Protein AF-A0A251WCC5-F1 (afdb_monomer_lite)

Structure (mmCIF, N/CA/C/O backbone):
data_AF-A0A251WCC5-F1
#
_entry.id   AF-A0A251WCC5-F1
#
loop_
_atom_site.group_PDB
_atom_site.id
_atom_site.type_symbol
_atom_site.label_atom_id
_atom_site.label_alt_id
_atom_site.label_comp_id
_atom_site.label_asym_id
_atom_site.label_entity_id
_atom_site.label_seq_id
_atom_site.pdbx_PDB_ins_code
_atom_site.Cartn_x
_atom_site.Cartn_y
_atom_site.Cartn_z
_atom_site.occupancy
_atom_site.B_iso_or_equiv
_atom_site.auth_seq_id
_atom_site.auth_comp_id
_atom_site.auth_asym_id
_atom_site.auth_atom_id
_atom_site.pdbx_PDB_model_num
ATOM 1 N N . MET A 1 1 ? -2.851 -12.583 -6.262 1.00 54.59 1 MET A N 1
ATOM 2 C CA . MET A 1 1 ? -3.879 -13.217 -7.123 1.00 54.59 1 MET A CA 1
ATOM 3 C C . MET A 1 1 ? -3.989 -14.730 -6.911 1.00 54.59 1 MET A C 1
ATOM 5 O O . MET A 1 1 ? -5.066 -15.171 -6.540 1.00 54.59 1 MET A O 1
ATOM 9 N N . ALA A 1 2 ? -2.918 -15.526 -7.060 1.00 51.81 2 ALA A N 1
ATOM 10 C CA . ALA A 1 2 ? -2.993 -16.996 -6.945 1.00 51.81 2 ALA A CA 1
ATOM 11 C C . ALA A 1 2 ? -3.504 -17.514 -5.582 1.00 51.81 2 ALA A C 1
ATOM 13 O O . ALA A 1 2 ? -4.349 -18.402 -5.553 1.00 51.81 2 ALA A O 1
ATOM 14 N N . PHE A 1 3 ? -3.073 -16.902 -4.471 1.00 48.62 3 PHE A N 1
ATOM 15 C CA . PHE A 1 3 ? -3.526 -17.266 -3.120 1.00 48.62 3 PHE A CA 1
ATOM 16 C C . PHE A 1 3 ? -5.034 -17.053 -2.920 1.00 48.62 3 PHE A C 1
ATOM 18 O O . PHE A 1 3 ? -5.706 -17.905 -2.353 1.00 48.62 3 PHE A O 1
ATOM 25 N N . GLY A 1 4 ? -5.586 -15.955 -3.449 1.00 51.84 4 GLY A N 1
ATOM 26 C CA . GLY A 1 4 ? -7.017 -15.652 -3.340 1.00 51.84 4 GLY A CA 1
ATOM 27 C C . GLY A 1 4 ? -7.893 -16.634 -4.120 1.00 51.84 4 GLY A C 1
ATOM 28 O O . GLY A 1 4 ? -8.940 -17.045 -3.631 1.00 51.84 4 GLY A O 1
ATOM 29 N N . ILE A 1 5 ? -7.433 -17.079 -5.295 1.00 61.78 5 ILE A N 1
ATOM 30 C CA . ILE A 1 5 ? -8.162 -18.049 -6.127 1.00 61.78 5 ILE A CA 1
ATOM 31 C C . ILE A 1 5 ? -8.088 -19.454 -5.507 1.00 61.78 5 ILE A C 1
ATOM 33 O O . ILE A 1 5 ? -9.108 -20.134 -5.420 1.00 61.78 5 ILE A O 1
ATOM 37 N N . SER A 1 6 ? -6.921 -19.882 -5.005 1.00 57.44 6 SER A N 1
ATOM 38 C CA . SER A 1 6 ? -6.785 -21.190 -4.345 1.00 57.44 6 SER A CA 1
ATOM 39 C C . SER A 1 6 ? -7.509 -21.248 -3.000 1.00 57.44 6 SER A C 1
ATOM 41 O O . SER A 1 6 ? -8.095 -22.274 -2.663 1.00 57.44 6 SER A O 1
ATOM 43 N N . PHE A 1 7 ? -7.505 -20.148 -2.242 1.00 56.53 7 PHE A N 1
ATOM 44 C CA . PHE A 1 7 ? -8.219 -20.048 -0.972 1.00 56.53 7 PHE A CA 1
ATOM 45 C C . PHE A 1 7 ? -9.735 -20.048 -1.193 1.00 56.53 7 PHE A C 1
ATOM 47 O O . PHE A 1 7 ? -10.436 -20.818 -0.545 1.00 56.53 7 PHE A O 1
ATOM 54 N N . GLY A 1 8 ? -10.231 -19.287 -2.175 1.00 57.28 8 GLY A N 1
ATOM 55 C CA . GLY A 1 8 ? -11.654 -19.249 -2.524 1.00 57.28 8 GLY A CA 1
ATOM 56 C C . GLY A 1 8 ? -12.204 -20.599 -2.995 1.00 57.28 8 GLY A C 1
ATOM 57 O O . GLY A 1 8 ? -13.264 -21.022 -2.539 1.00 57.28 8 GLY A O 1
ATOM 58 N N . VAL A 1 9 ? -11.468 -21.328 -3.842 1.00 64.25 9 VAL A N 1
ATOM 59 C CA . VAL A 1 9 ? -11.878 -22.676 -4.280 1.00 64.25 9 VAL A CA 1
ATOM 60 C C . VAL A 1 9 ? -11.825 -23.672 -3.117 1.00 64.25 9 VAL A C 1
ATOM 62 O O . VAL A 1 9 ? -12.753 -24.458 -2.938 1.00 64.25 9 VAL A O 1
ATOM 65 N N . SER A 1 10 ? -10.787 -23.620 -2.277 1.00 53.91 10 SER A N 1
ATOM 66 C CA . SER A 1 10 ? -10.661 -24.547 -1.146 1.00 53.91 10 SER A CA 1
ATOM 67 C C . SER A 1 10 ? -11.726 -24.302 -0.064 1.00 53.91 10 SER A C 1
ATOM 69 O O . SER A 1 10 ? -12.208 -25.261 0.536 1.00 53.91 10 SER A O 1
ATOM 71 N N . LEU A 1 11 ? -12.178 -23.056 0.125 1.00 60.06 11 LEU A N 1
ATOM 72 C CA . LEU A 1 11 ? -13.244 -22.701 1.072 1.00 60.06 11 LEU A CA 1
ATOM 73 C C . LEU A 1 11 ? -14.633 -23.196 0.626 1.00 60.06 11 LEU A C 1
ATOM 75 O O . LEU A 1 11 ? -15.457 -23.561 1.459 1.00 60.06 11 LEU A O 1
ATOM 79 N N . VAL A 1 12 ? -14.885 -23.246 -0.687 1.00 65.56 12 VAL A N 1
ATOM 80 C CA . VAL A 1 12 ? -16.166 -23.706 -1.256 1.00 65.56 12 VAL A CA 1
ATOM 81 C C . VAL A 1 12 ? -16.294 -25.234 -1.228 1.00 65.56 12 VAL A C 1
ATOM 83 O O . VAL A 1 12 ? -17.390 -25.756 -1.025 1.00 65.56 12 VAL A O 1
ATOM 86 N N . PHE A 1 13 ? -15.191 -25.971 -1.393 1.00 62.47 13 PHE A N 1
ATOM 87 C CA . PHE A 1 13 ? -15.211 -27.442 -1.398 1.00 62.47 13 PHE A CA 1
ATOM 88 C C . PHE A 1 13 ? -14.956 -28.074 -0.021 1.00 62.47 13 PHE A C 1
ATOM 90 O O . PHE A 1 13 ? -15.406 -29.194 0.236 1.00 62.47 13 PHE A O 1
ATOM 97 N N . SER A 1 14 ? -14.289 -27.365 0.890 1.00 57.59 14 SER A N 1
ATOM 98 C CA . SER A 1 14 ? -14.015 -27.846 2.246 1.00 57.59 14 SER A CA 1
ATOM 99 C C . SER A 1 14 ? -15.126 -27.376 3.178 1.00 57.59 14 SER A C 1
ATOM 101 O O . SER A 1 14 ? -15.029 -26.293 3.741 1.00 57.59 14 SER A O 1
ATOM 103 N N . LYS A 1 15 ? -16.196 -28.168 3.331 1.00 57.03 15 LYS A N 1
ATOM 104 C CA . LYS A 1 15 ? -17.326 -27.922 4.256 1.00 57.03 15 LYS A CA 1
ATOM 105 C C . LYS A 1 15 ? -16.866 -27.644 5.709 1.00 57.03 15 LYS A C 1
ATOM 107 O O . LYS A 1 15 ? -16.924 -28.533 6.550 1.00 57.03 15 LYS A O 1
ATOM 112 N N . GLY A 1 16 ? -16.422 -26.423 6.005 1.00 58.25 16 GLY A N 1
ATOM 113 C CA . GLY A 1 16 ? -16.112 -25.921 7.349 1.00 58.25 16 GLY A CA 1
ATOM 114 C C . GLY A 1 16 ? -14.720 -26.232 7.920 1.00 58.25 16 GLY A C 1
ATOM 115 O O . GLY A 1 16 ? -14.462 -25.869 9.063 1.00 58.25 16 GLY A O 1
ATOM 116 N N . ASP A 1 17 ? -13.808 -26.859 7.171 1.00 67.69 17 ASP A N 1
ATOM 117 C CA . ASP A 1 17 ? -12.518 -27.330 7.709 1.00 67.69 17 ASP A CA 1
ATOM 118 C C . ASP A 1 17 ? -11.381 -26.323 7.410 1.00 67.69 17 ASP A C 1
ATOM 120 O O . ASP A 1 17 ? -10.576 -26.488 6.486 1.00 67.69 17 ASP A O 1
ATOM 124 N N . TRP A 1 18 ? -11.346 -25.230 8.184 1.00 65.75 18 TRP A N 1
ATOM 125 C CA . TRP A 1 18 ? -10.460 -24.067 7.983 1.00 65.75 18 TRP A CA 1
ATOM 126 C C . TRP A 1 18 ? -8.965 -24.420 7.930 1.00 65.75 18 TRP A C 1
ATOM 128 O O . TRP A 1 18 ? -8.210 -23.825 7.157 1.00 65.75 18 TRP A O 1
ATOM 138 N N . GLY A 1 19 ? -8.538 -25.434 8.688 1.00 68.75 19 GLY A N 1
ATOM 139 C CA . GLY A 1 19 ? -7.137 -25.866 8.730 1.00 68.75 19 GLY A CA 1
ATOM 140 C C . GLY A 1 19 ? -6.631 -26.442 7.403 1.00 68.75 19 GLY A C 1
ATOM 141 O O . GLY A 1 19 ? -5.490 -26.194 7.009 1.00 68.75 19 GLY A O 1
ATOM 142 N N . LYS A 1 20 ? -7.482 -27.162 6.659 1.00 64.50 20 LYS A N 1
ATOM 143 C CA . LYS A 1 20 ? -7.101 -27.747 5.361 1.00 64.50 20 LYS A CA 1
ATOM 144 C C . LYS A 1 20 ? -7.063 -26.698 4.257 1.00 64.50 20 LYS A C 1
ATOM 146 O O . LYS A 1 20 ? -6.135 -26.716 3.449 1.00 64.50 20 LYS A O 1
ATOM 151 N N . ALA A 1 21 ? -8.006 -25.754 4.274 1.00 59.94 21 ALA A N 1
ATOM 152 C CA . ALA A 1 21 ? -8.044 -24.648 3.321 1.00 59.94 21 ALA A CA 1
ATOM 153 C C . ALA A 1 21 ? -6.779 -23.778 3.415 1.00 59.94 21 ALA A C 1
ATOM 155 O O . ALA A 1 21 ? -6.158 -23.476 2.389 1.00 59.94 21 ALA A O 1
ATOM 156 N N . PHE A 1 22 ? -6.333 -23.474 4.640 1.00 63.34 22 PHE A N 1
ATOM 157 C CA . PHE A 1 22 ? -5.103 -22.718 4.884 1.00 63.34 22 PHE A CA 1
ATOM 158 C C . PHE A 1 22 ? -3.846 -23.478 4.427 1.00 63.34 22 PHE A C 1
ATOM 160 O O . PHE A 1 22 ? -2.984 -22.909 3.755 1.00 63.34 22 PHE A O 1
ATOM 167 N N . GLY A 1 23 ? -3.779 -24.788 4.693 1.00 66.81 23 GLY A N 1
ATOM 168 C CA . GLY A 1 23 ? -2.684 -25.649 4.235 1.00 66.81 23 GLY A CA 1
ATOM 169 C C . GLY A 1 23 ? -2.541 -25.679 2.709 1.00 66.81 23 GLY A C 1
ATOM 170 O O . GLY A 1 23 ? -1.444 -25.479 2.185 1.00 66.81 23 GLY A O 1
ATOM 171 N N . THR A 1 24 ? -3.650 -25.844 1.977 1.00 63.06 24 THR A N 1
ATOM 172 C CA . THR A 1 24 ? -3.634 -25.772 0.505 1.00 63.06 24 THR A CA 1
ATOM 173 C C . THR A 1 24 ? -3.254 -24.384 -0.012 1.00 63.06 24 THR A C 1
ATOM 175 O O . THR A 1 24 ? -2.474 -24.284 -0.958 1.00 63.06 24 THR A O 1
ATOM 178 N N . GLY A 1 25 ? -3.721 -23.306 0.627 1.00 57.47 25 GLY A N 1
ATOM 179 C CA . GLY A 1 25 ? -3.344 -21.937 0.259 1.00 57.47 25 GLY A CA 1
ATOM 180 C C . GLY A 1 25 ? -1.835 -21.692 0.374 1.00 57.47 25 GLY A C 1
ATOM 181 O O . GLY A 1 25 ? -1.213 -21.218 -0.580 1.00 57.47 25 GLY A O 1
ATOM 182 N N . CYS A 1 26 ? -1.226 -22.090 1.495 1.00 67.62 26 CYS A N 1
ATOM 183 C CA . CYS A 1 26 ? 0.220 -21.973 1.713 1.00 67.62 26 CYS A CA 1
ATOM 184 C C . CYS A 1 26 ? 1.040 -22.797 0.711 1.00 67.62 26 CYS A C 1
ATOM 186 O O . CYS A 1 26 ? 2.028 -22.297 0.171 1.00 67.62 26 CYS A O 1
ATOM 188 N N . LEU A 1 27 ? 0.621 -24.030 0.402 1.00 65.06 27 LEU A N 1
ATOM 189 C CA . LEU A 1 27 ? 1.337 -24.884 -0.553 1.00 65.06 27 LEU A CA 1
ATOM 190 C C . LEU A 1 27 ? 1.340 -24.283 -1.969 1.00 65.06 27 LEU A C 1
ATOM 192 O O . LEU A 1 27 ? 2.354 -24.314 -2.665 1.00 65.06 27 LEU A O 1
ATOM 196 N N . THR A 1 28 ? 0.218 -23.684 -2.377 1.00 58.91 28 THR A N 1
ATOM 197 C CA . THR A 1 28 ? 0.084 -23.053 -3.700 1.00 58.91 28 THR A CA 1
ATOM 198 C C . THR A 1 28 ? 0.869 -21.741 -3.785 1.00 58.91 28 THR A C 1
ATOM 200 O O . THR A 1 28 ? 1.443 -21.427 -4.827 1.00 58.91 28 THR A O 1
ATOM 203 N N . PHE A 1 29 ? 0.961 -20.991 -2.681 1.00 63.75 29 PHE A N 1
ATOM 204 C CA . PHE A 1 29 ? 1.787 -19.785 -2.595 1.00 63.75 29 PHE A CA 1
ATOM 205 C C . PHE A 1 29 ? 3.281 -20.102 -2.696 1.00 63.75 29 PHE A C 1
ATOM 207 O O . PHE A 1 29 ? 3.989 -19.483 -3.491 1.00 63.75 29 PHE A O 1
ATOM 214 N N . LEU A 1 30 ? 3.749 -21.112 -1.958 1.00 63.56 30 LEU A N 1
ATOM 215 C CA . LEU A 1 30 ? 5.139 -21.563 -2.028 1.00 63.56 30 LEU A CA 1
ATOM 216 C C . LEU A 1 30 ? 5.472 -22.133 -3.414 1.00 63.56 30 LEU A C 1
ATOM 218 O O . LEU A 1 30 ? 6.503 -21.780 -3.982 1.00 63.56 30 LEU A O 1
ATOM 222 N N . GLY A 1 31 ? 4.573 -22.921 -4.013 1.00 56.91 31 GLY A N 1
ATOM 223 C CA . GLY A 1 31 ? 4.730 -23.405 -5.389 1.00 56.91 31 GLY A CA 1
ATOM 224 C C . GLY A 1 31 ? 4.799 -22.273 -6.423 1.00 56.91 31 GLY A C 1
ATOM 225 O O . GLY A 1 31 ? 5.627 -22.315 -7.332 1.00 56.91 31 GLY A O 1
ATOM 226 N N . SER A 1 32 ? 3.992 -21.221 -6.256 1.00 59.97 32 SER A N 1
ATOM 227 C CA . SER A 1 32 ? 4.002 -20.043 -7.134 1.00 59.97 32 SER A CA 1
ATOM 228 C C . SER A 1 32 ? 5.281 -19.212 -6.997 1.00 59.97 32 SER A C 1
ATOM 230 O O . SER A 1 32 ? 5.769 -18.696 -8.001 1.00 59.97 32 SER A O 1
ATOM 232 N N . GLN A 1 33 ? 5.828 -19.078 -5.787 1.00 52.22 33 GLN A N 1
ATOM 233 C CA . GLN A 1 33 ? 7.081 -18.350 -5.559 1.00 52.22 33 GLN A CA 1
ATOM 234 C C . GLN A 1 33 ? 8.288 -19.118 -6.109 1.00 52.22 33 GLN A C 1
ATOM 236 O O . GLN A 1 33 ? 9.144 -18.537 -6.772 1.00 52.22 33 GLN A O 1
ATOM 241 N N . VAL A 1 34 ? 8.325 -20.443 -5.933 1.00 60.62 34 VAL A N 1
ATOM 242 C CA . VAL A 1 34 ? 9.369 -21.290 -6.532 1.00 60.62 34 VAL A CA 1
ATOM 243 C C . VAL A 1 34 ? 9.269 -21.281 -8.064 1.00 60.62 34 VAL A C 1
ATOM 245 O O . VAL A 1 34 ? 10.291 -21.179 -8.741 1.00 60.62 34 VAL A O 1
ATOM 248 N N . GLY A 1 35 ? 8.055 -21.293 -8.624 1.00 50.06 35 GLY A N 1
ATOM 249 C CA . GLY A 1 35 ? 7.830 -21.158 -10.068 1.00 50.06 35 GLY A CA 1
ATOM 250 C C . GLY A 1 35 ? 8.318 -19.821 -10.641 1.00 50.06 35 GLY A C 1
ATOM 251 O O . GLY A 1 35 ? 8.924 -19.802 -11.711 1.00 50.06 35 GLY A O 1
ATOM 252 N N . ALA A 1 36 ? 8.130 -18.715 -9.914 1.00 54.38 36 ALA A N 1
ATOM 253 C CA . ALA A 1 36 ? 8.619 -17.396 -10.319 1.00 54.38 36 ALA A CA 1
ATOM 254 C C . ALA A 1 36 ? 10.157 -17.302 -10.297 1.00 54.38 36 ALA A C 1
ATOM 256 O O . ALA A 1 36 ? 10.745 -16.723 -11.208 1.00 54.38 36 ALA A O 1
ATOM 257 N N . ILE A 1 37 ? 10.809 -17.928 -9.311 1.00 57.00 37 ILE A N 1
ATOM 258 C CA . ILE A 1 37 ? 12.278 -17.976 -9.197 1.00 57.00 37 ILE A CA 1
ATOM 259 C C . ILE A 1 37 ? 12.900 -18.847 -10.303 1.00 57.00 37 ILE A C 1
ATOM 261 O O . ILE A 1 37 ? 13.955 -18.516 -10.843 1.00 57.00 37 ILE A O 1
ATOM 265 N N . VAL A 1 38 ? 12.258 -19.956 -10.681 1.00 59.34 38 VAL A N 1
ATOM 266 C CA . VAL A 1 38 ? 12.738 -20.798 -11.791 1.00 59.34 38 VAL A CA 1
ATOM 267 C C . VAL A 1 38 ? 12.538 -20.097 -13.139 1.00 59.34 38 VAL A C 1
ATOM 269 O O . VAL A 1 38 ? 13.438 -20.124 -13.977 1.00 59.34 38 VAL A O 1
ATOM 272 N N . ALA A 1 39 ? 11.414 -19.399 -13.329 1.00 52.97 39 ALA A N 1
ATOM 273 C CA . ALA A 1 39 ? 11.161 -18.616 -14.537 1.00 52.97 39 ALA A CA 1
ATOM 274 C C . ALA A 1 39 ? 12.115 -17.414 -14.677 1.00 52.97 39 ALA A C 1
ATOM 276 O O . ALA A 1 39 ? 12.568 -17.123 -15.785 1.00 52.97 39 ALA A O 1
ATOM 277 N N . SER A 1 40 ? 12.476 -16.744 -13.574 1.00 64.94 40 SER A N 1
ATOM 278 C CA . SER A 1 40 ? 13.447 -15.642 -13.613 1.00 64.94 40 SER A CA 1
ATOM 279 C C . SER A 1 40 ? 14.849 -16.133 -13.974 1.00 64.94 40 SER A C 1
ATOM 281 O O . SER A 1 40 ? 15.543 -15.492 -14.757 1.00 64.94 40 SER A O 1
ATOM 283 N N . ARG A 1 41 ? 15.241 -17.311 -13.477 1.00 65.06 41 ARG A N 1
ATOM 284 C CA . ARG A 1 41 ? 16.542 -17.919 -13.783 1.00 65.06 41 ARG A CA 1
ATOM 285 C C . ARG A 1 41 ? 16.644 -18.363 -15.244 1.00 65.06 41 ARG A C 1
ATOM 287 O O . ARG A 1 41 ? 17.654 -18.131 -15.895 1.00 65.06 41 ARG A O 1
ATOM 294 N N . GLN A 1 42 ? 15.558 -18.902 -15.797 1.00 67.12 42 GLN A N 1
ATOM 295 C CA . GLN A 1 42 ? 15.489 -19.279 -17.211 1.00 67.12 42 GLN A CA 1
ATOM 296 C C . GLN A 1 42 ? 15.514 -18.054 -18.149 1.00 67.12 42 GLN A C 1
ATOM 298 O O . GLN A 1 42 ? 16.029 -18.133 -19.266 1.00 67.12 42 GLN A O 1
ATOM 303 N N . ALA A 1 43 ? 15.002 -16.903 -17.694 1.00 66.88 43 ALA A N 1
ATOM 304 C CA . ALA A 1 43 ? 15.109 -15.636 -18.415 1.00 66.88 43 ALA A CA 1
ATOM 305 C C . ALA A 1 43 ? 16.540 -15.064 -18.392 1.00 66.88 43 ALA A C 1
ATOM 307 O O . ALA A 1 43 ? 16.999 -14.540 -19.409 1.00 66.88 43 ALA A O 1
ATOM 308 N N . GLU A 1 44 ? 17.268 -15.205 -17.280 1.00 69.69 44 GLU A N 1
ATOM 309 C CA . GLU A 1 44 ? 18.692 -14.843 -17.198 1.00 69.69 44 GLU A CA 1
ATOM 310 C C . GLU A 1 44 ? 19.560 -15.719 -18.119 1.00 69.69 44 GLU A C 1
ATOM 312 O O . GLU A 1 44 ? 20.399 -15.196 -18.857 1.00 69.69 44 GLU A O 1
ATOM 317 N N . ASP A 1 45 ? 19.303 -17.028 -18.176 1.00 73.69 45 ASP A N 1
ATOM 318 C CA . ASP A 1 45 ? 20.004 -17.944 -19.086 1.00 73.69 45 ASP A CA 1
ATOM 319 C C . ASP A 1 45 ? 19.721 -17.617 -20.568 1.00 73.69 45 ASP A C 1
ATOM 321 O O . ASP A 1 45 ? 20.617 -17.634 -21.415 1.00 73.69 45 ASP A O 1
ATOM 325 N N . ALA A 1 46 ? 18.488 -17.221 -20.901 1.00 73.31 46 ALA A N 1
ATOM 326 C CA . ALA A 1 46 ? 18.142 -16.784 -22.256 1.00 73.31 46 ALA A CA 1
ATOM 327 C C . ALA A 1 46 ? 18.833 -15.462 -22.650 1.00 73.31 46 ALA A C 1
ATOM 329 O O . ALA A 1 46 ? 19.208 -15.269 -23.813 1.00 73.31 46 ALA A O 1
ATOM 330 N N . LEU A 1 47 ? 19.015 -14.545 -21.695 1.00 72.38 47 LEU A N 1
ATOM 331 C CA . LEU A 1 47 ? 19.716 -13.278 -21.918 1.00 72.38 47 LEU A CA 1
ATOM 332 C C . LEU A 1 47 ? 21.221 -13.480 -22.088 1.00 72.38 47 LEU A C 1
ATOM 334 O O . LEU A 1 47 ? 21.815 -12.874 -22.983 1.00 72.38 47 LEU A O 1
ATOM 338 N N . THR A 1 48 ? 21.833 -14.344 -21.279 1.00 76.06 48 THR A N 1
ATOM 339 C CA . THR A 1 48 ? 23.264 -14.659 -21.401 1.00 76.06 48 THR A CA 1
ATOM 340 C C . THR A 1 48 ? 23.573 -15.332 -22.738 1.00 76.06 48 THR A C 1
ATOM 342 O O . THR A 1 48 ? 24.511 -14.909 -23.417 1.00 76.06 48 THR A O 1
ATOM 345 N N . TRP A 1 49 ? 22.727 -16.263 -23.195 1.00 81.62 49 TRP A N 1
ATOM 346 C CA . TRP A 1 49 ? 22.866 -16.884 -24.517 1.00 81.62 49 TRP A CA 1
ATOM 347 C C . TRP A 1 49 ? 22.782 -15.860 -25.661 1.00 81.62 49 TRP A C 1
ATOM 349 O O . TRP A 1 49 ? 23.666 -15.814 -26.518 1.00 81.62 49 TRP A O 1
ATOM 359 N N . ARG A 1 50 ? 21.782 -14.964 -25.642 1.00 79.69 50 ARG A N 1
ATOM 360 C CA . ARG A 1 50 ? 21.667 -13.887 -26.646 1.00 79.69 50 ARG A CA 1
ATOM 361 C C . ARG A 1 50 ? 22.856 -12.933 -26.620 1.00 79.69 50 ARG A C 1
ATOM 363 O O . ARG A 1 50 ? 23.264 -12.420 -27.660 1.00 79.69 50 ARG A O 1
ATOM 370 N N . MET A 1 51 ? 23.413 -12.671 -25.442 1.00 72.75 51 MET A N 1
ATOM 371 C CA . MET A 1 51 ? 24.567 -11.790 -25.293 1.00 72.75 51 MET A CA 1
ATOM 372 C C . MET A 1 51 ? 25.839 -12.417 -25.865 1.00 72.75 51 MET A C 1
ATOM 374 O O . MET A 1 51 ? 26.640 -11.715 -26.487 1.00 72.75 51 MET A O 1
ATOM 378 N N . ASP A 1 52 ? 26.015 -13.727 -25.715 1.00 82.50 52 ASP A N 1
ATOM 379 C CA . ASP A 1 52 ? 27.130 -14.442 -26.329 1.00 82.50 52 ASP A CA 1
ATOM 380 C C . ASP A 1 52 ? 26.971 -14.578 -27.849 1.00 82.50 52 ASP A C 1
ATOM 382 O O . ASP A 1 52 ? 27.955 -14.401 -28.575 1.00 82.50 52 ASP A O 1
ATOM 386 N N . GLU A 1 53 ? 25.745 -14.744 -28.351 1.00 86.12 53 GLU A N 1
ATOM 387 C CA . GLU A 1 53 ? 25.442 -14.661 -29.785 1.00 86.12 53 GLU A CA 1
ATOM 388 C C . GLU A 1 53 ? 25.784 -13.270 -30.354 1.00 86.12 53 GLU A C 1
ATOM 390 O O . GLU A 1 53 ? 26.467 -13.162 -31.378 1.00 86.12 53 GLU A O 1
ATOM 395 N N . LEU A 1 54 ? 25.403 -12.191 -29.656 1.00 77.88 54 LEU A N 1
ATOM 396 C CA . LEU A 1 54 ? 25.733 -10.821 -30.062 1.00 77.88 54 LEU A CA 1
ATOM 397 C C . LEU A 1 54 ? 27.246 -10.571 -30.057 1.00 77.88 54 LEU A C 1
ATOM 399 O O . LEU A 1 54 ? 27.784 -9.990 -31.001 1.00 77.88 54 LEU A O 1
ATOM 403 N N . LYS A 1 55 ? 27.961 -11.036 -29.023 1.00 82.00 55 LYS A N 1
ATOM 404 C CA . LYS A 1 55 ? 29.432 -10.958 -28.971 1.00 82.00 55 LYS A CA 1
ATOM 405 C C . LYS A 1 55 ? 30.077 -11.741 -30.114 1.00 82.00 55 LYS A C 1
ATOM 407 O O . LYS A 1 55 ? 31.104 -11.301 -30.636 1.00 82.00 55 LYS A O 1
ATOM 412 N N . GLY A 1 56 ? 29.507 -12.886 -30.488 1.00 87.19 56 GLY A N 1
ATOM 413 C CA . GLY A 1 56 ? 29.927 -13.671 -31.647 1.00 87.19 56 GLY A CA 1
ATOM 414 C C . GLY A 1 56 ? 29.775 -12.881 -32.946 1.00 87.19 56 GLY A C 1
ATOM 415 O O . GLY A 1 56 ? 30.741 -12.745 -33.698 1.00 87.19 56 GLY A O 1
ATOM 416 N N . HIS A 1 57 ? 28.609 -12.267 -33.155 1.00 85.31 57 HIS A N 1
ATOM 417 C CA . HIS A 1 57 ? 28.344 -11.404 -34.309 1.00 85.31 57 HIS A CA 1
ATOM 418 C C . HIS A 1 57 ? 29.289 -10.200 -34.380 1.00 85.31 57 HIS A C 1
ATOM 420 O O . HIS A 1 57 ? 29.827 -9.905 -35.446 1.00 85.31 57 HIS A O 1
ATOM 426 N N . ILE A 1 58 ? 29.548 -9.532 -33.253 1.00 78.94 58 ILE A N 1
ATOM 427 C CA . ILE A 1 58 ? 30.482 -8.399 -33.197 1.00 78.94 58 ILE A CA 1
ATOM 428 C C . ILE A 1 58 ? 31.893 -8.844 -33.594 1.00 78.94 58 ILE A C 1
ATOM 430 O O . ILE A 1 58 ? 32.528 -8.184 -34.415 1.00 78.94 58 ILE A O 1
ATOM 434 N N . ARG A 1 59 ? 32.378 -9.980 -33.075 1.00 87.75 59 ARG A N 1
ATOM 435 C CA . ARG A 1 59 ? 33.696 -10.521 -33.451 1.00 87.75 59 ARG A CA 1
ATOM 436 C C . ARG A 1 59 ? 33.762 -10.904 -34.929 1.00 87.75 59 ARG A C 1
ATOM 438 O O . ARG A 1 59 ? 34.768 -10.633 -35.581 1.00 87.75 59 ARG A O 1
ATOM 445 N N . ALA A 1 60 ? 32.696 -11.488 -35.475 1.00 84.19 60 ALA A N 1
ATOM 446 C CA . ALA A 1 60 ? 32.613 -11.819 -36.895 1.00 84.19 60 ALA A CA 1
ATOM 447 C C . ALA A 1 60 ? 32.646 -10.560 -37.778 1.00 84.19 60 ALA A C 1
ATOM 449 O O . ALA A 1 60 ? 33.381 -10.520 -38.764 1.00 84.19 60 ALA A O 1
ATOM 450 N N . LEU A 1 61 ? 31.916 -9.507 -37.397 1.00 82.19 61 LEU A N 1
ATOM 451 C CA . LEU A 1 61 ? 31.939 -8.218 -38.093 1.00 82.19 61 LEU A CA 1
ATOM 452 C C . LEU A 1 61 ? 33.306 -7.535 -37.999 1.00 82.19 61 LEU A C 1
ATOM 454 O O . LEU A 1 61 ? 33.783 -6.988 -38.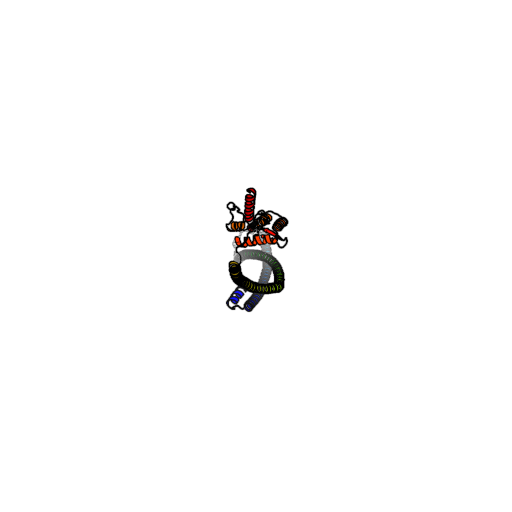988 1.00 82.19 61 LEU A O 1
ATOM 458 N N . GLN A 1 62 ? 33.965 -7.595 -36.841 1.00 81.44 62 GLN A N 1
ATOM 459 C CA . GLN A 1 62 ? 35.325 -7.078 -36.682 1.00 81.44 62 GLN A CA 1
ATOM 460 C C . GLN A 1 62 ? 36.322 -7.816 -37.581 1.00 81.44 62 GLN A C 1
ATOM 462 O O . GLN A 1 62 ? 37.144 -7.162 -38.218 1.00 81.44 62 GLN A O 1
ATOM 467 N N . ARG A 1 63 ? 36.208 -9.146 -37.695 1.00 87.00 63 ARG A N 1
ATOM 468 C CA . ARG A 1 63 ? 37.047 -9.953 -38.592 1.00 87.00 63 ARG A CA 1
ATOM 469 C C . ARG A 1 63 ? 36.798 -9.616 -40.066 1.00 87.00 63 ARG A C 1
ATOM 471 O O . ARG A 1 63 ? 37.758 -9.375 -40.790 1.00 87.00 63 ARG A O 1
ATOM 478 N N . LYS A 1 64 ? 35.533 -9.498 -40.486 1.00 84.81 64 LYS A N 1
ATOM 479 C CA . LYS A 1 64 ? 35.191 -9.051 -41.850 1.00 84.81 64 LYS A CA 1
ATOM 480 C C . LYS A 1 64 ? 35.733 -7.656 -42.150 1.00 84.81 64 LYS A C 1
ATOM 482 O O . LYS A 1 64 ? 36.229 -7.406 -43.240 1.00 84.81 64 LYS A O 1
ATOM 487 N N . ARG A 1 65 ? 35.671 -6.742 -41.177 1.00 78.31 65 ARG A N 1
ATOM 488 C CA . ARG A 1 65 ? 36.228 -5.396 -41.330 1.00 78.31 65 ARG A CA 1
ATOM 489 C C . ARG A 1 65 ? 37.750 -5.426 -41.479 1.00 78.31 65 ARG A C 1
ATOM 491 O O . ARG A 1 65 ? 38.268 -4.690 -42.306 1.00 78.31 65 ARG A O 1
ATOM 498 N N . SER A 1 66 ? 38.463 -6.240 -40.696 1.00 87.44 66 SER A N 1
ATOM 499 C CA . SER A 1 66 ? 39.921 -6.360 -40.838 1.00 87.44 66 SER A CA 1
ATOM 500 C C . SER A 1 66 ? 40.329 -6.980 -42.170 1.00 87.44 66 SER A C 1
ATOM 502 O O . SER A 1 66 ? 41.298 -6.526 -42.759 1.00 87.44 66 SER A O 1
ATOM 504 N N . GLU A 1 67 ? 39.576 -7.968 -42.650 1.00 89.19 67 GLU A N 1
ATOM 505 C CA . GLU A 1 67 ? 39.799 -8.603 -43.953 1.00 89.19 67 GLU A CA 1
ATOM 506 C C . GLU A 1 67 ? 39.625 -7.583 -45.086 1.00 89.19 67 GLU A C 1
ATOM 508 O O . GLU A 1 67 ? 40.553 -7.354 -45.850 1.00 89.19 67 GLU A O 1
ATOM 513 N N . ALA A 1 68 ? 38.526 -6.823 -45.073 1.00 81.50 68 ALA A N 1
ATOM 514 C CA . ALA A 1 68 ? 38.300 -5.758 -46.049 1.00 81.50 68 ALA A CA 1
ATOM 515 C C . ALA A 1 68 ? 39.373 -4.648 -46.021 1.00 81.50 68 ALA A C 1
ATOM 517 O O . ALA A 1 68 ? 39.654 -4.044 -47.052 1.00 81.50 68 ALA A O 1
ATOM 518 N N . TYR A 1 69 ? 39.978 -4.348 -44.863 1.00 84.56 69 TYR A N 1
ATOM 519 C CA . TYR A 1 69 ? 41.097 -3.396 -44.796 1.00 84.56 69 TYR A CA 1
ATOM 520 C C . TYR A 1 69 ? 42.374 -3.937 -45.442 1.00 84.56 69 TYR A C 1
ATOM 522 O O . TYR A 1 69 ? 43.118 -3.153 -46.025 1.00 84.56 69 TYR A O 1
ATOM 530 N N . ILE A 1 70 ? 42.631 -5.241 -45.317 1.00 88.19 70 ILE A N 1
ATOM 531 C CA . ILE A 1 70 ? 43.784 -5.893 -45.946 1.00 88.19 70 ILE A CA 1
ATOM 532 C C . ILE A 1 70 ? 43.601 -5.889 -47.465 1.00 88.19 70 ILE A C 1
ATOM 534 O O . ILE A 1 70 ? 44.508 -5.460 -48.170 1.00 88.19 70 ILE A O 1
ATOM 538 N N . ASP A 1 71 ? 42.409 -6.240 -47.951 1.00 88.44 71 ASP A N 1
ATOM 539 C CA . ASP A 1 71 ? 42.095 -6.208 -49.385 1.00 88.44 71 ASP A CA 1
ATOM 540 C C . ASP A 1 71 ? 42.223 -4.790 -49.967 1.00 88.44 71 ASP A C 1
ATOM 542 O O . ASP A 1 71 ? 42.719 -4.596 -51.073 1.00 88.44 71 ASP A O 1
ATOM 546 N N . LEU A 1 72 ? 41.814 -3.762 -49.215 1.00 86.62 72 LEU A N 1
ATOM 547 C CA . LEU A 1 72 ? 41.945 -2.368 -49.652 1.00 86.62 72 LEU A CA 1
ATOM 548 C C . LEU A 1 72 ? 43.421 -1.952 -49.766 1.00 86.62 72 LEU A C 1
ATOM 550 O O . LEU A 1 72 ? 43.794 -1.262 -50.711 1.00 86.62 72 LEU A O 1
ATOM 554 N N . LEU A 1 73 ? 44.263 -2.383 -48.824 1.00 88.62 73 LEU A N 1
ATOM 555 C CA . LEU A 1 73 ? 45.710 -2.155 -48.875 1.00 88.62 73 LEU A CA 1
ATOM 556 C C . LEU A 1 73 ? 46.344 -2.788 -50.120 1.00 88.62 73 LEU A C 1
ATOM 558 O O . LEU A 1 73 ? 47.139 -2.123 -50.779 1.00 88.62 73 LEU A O 1
ATOM 562 N N . ASP A 1 74 ? 45.942 -4.010 -50.463 1.00 90.31 74 ASP A N 1
ATOM 563 C CA . ASP A 1 74 ? 46.406 -4.714 -51.665 1.00 90.31 74 ASP A CA 1
ATOM 564 C C . ASP A 1 74 ? 46.018 -3.952 -52.944 1.00 90.31 74 ASP A C 1
ATOM 566 O O . ASP A 1 74 ? 46.861 -3.647 -53.786 1.00 90.31 74 ASP A O 1
ATOM 570 N N . VAL A 1 75 ? 44.765 -3.491 -53.034 1.00 84.81 75 VAL A N 1
ATOM 571 C CA . VAL A 1 75 ? 44.292 -2.669 -54.163 1.00 84.81 75 VAL A CA 1
ATOM 572 C C . VAL A 1 75 ? 45.052 -1.340 -54.277 1.00 84.81 75 VAL A C 1
ATOM 574 O O . VAL A 1 75 ? 45.299 -0.867 -55.388 1.00 84.81 75 VAL A O 1
ATOM 577 N N . ILE A 1 76 ? 45.429 -0.713 -53.156 1.00 81.88 76 ILE A N 1
ATOM 578 C CA . ILE A 1 76 ? 46.252 0.509 -53.175 1.00 81.88 76 ILE A CA 1
ATOM 579 C C . ILE A 1 76 ? 47.650 0.204 -53.722 1.00 81.88 76 ILE A C 1
ATOM 581 O O . ILE A 1 76 ? 48.154 0.963 -54.551 1.00 81.88 76 ILE A O 1
ATOM 585 N N . GLU A 1 77 ? 48.263 -0.901 -53.299 1.00 89.38 77 GLU A N 1
ATOM 586 C CA . GLU A 1 77 ? 49.582 -1.303 -53.787 1.00 89.38 77 GLU A CA 1
ATOM 587 C C . GLU A 1 77 ? 49.554 -1.611 -55.293 1.00 89.38 77 GLU A C 1
ATOM 589 O O . GLU A 1 77 ? 50.420 -1.151 -56.047 1.00 89.38 77 GLU A O 1
ATOM 594 N N . GLU A 1 78 ? 48.519 -2.308 -55.766 1.00 88.88 78 GLU A N 1
ATOM 595 C CA . GLU A 1 78 ? 48.311 -2.542 -57.196 1.00 88.88 78 GLU A CA 1
ATOM 596 C C . GLU A 1 78 ? 48.114 -1.234 -57.970 1.00 88.88 78 GLU A C 1
ATOM 598 O O . GLU A 1 78 ? 48.707 -1.045 -59.037 1.00 88.88 78 GLU A O 1
ATOM 603 N N . HIS A 1 79 ? 47.329 -0.301 -57.431 1.00 85.31 79 HIS A N 1
ATOM 604 C CA . HIS A 1 79 ? 47.118 1.010 -58.036 1.00 85.31 79 HIS A CA 1
ATOM 605 C C . HIS A 1 79 ? 48.432 1.797 -58.177 1.00 85.31 79 HIS A C 1
ATOM 607 O O . HIS A 1 79 ? 48.719 2.337 -59.251 1.00 85.31 79 HIS A O 1
ATOM 613 N N . ASP A 1 80 ? 49.272 1.813 -57.143 1.00 86.50 80 ASP A N 1
ATOM 614 C CA . ASP A 1 80 ? 50.578 2.479 -57.185 1.00 86.50 80 ASP A CA 1
ATOM 615 C C . ASP A 1 80 ? 51.525 1.811 -58.192 1.00 86.50 80 ASP A C 1
ATOM 617 O O . ASP A 1 80 ? 52.240 2.491 -58.941 1.00 86.50 80 ASP A O 1
ATOM 621 N N . ARG A 1 81 ? 51.478 0.477 -58.293 1.00 89.75 81 ARG A N 1
ATOM 622 C CA . ARG A 1 81 ? 52.225 -0.284 -59.301 1.00 89.75 81 ARG A CA 1
ATOM 623 C C . ARG A 1 81 ? 51.783 0.062 -60.723 1.00 89.75 81 ARG A C 1
ATOM 625 O O . ARG A 1 81 ? 52.633 0.214 -61.606 1.00 89.75 81 ARG A O 1
ATOM 632 N N . ILE A 1 82 ? 50.480 0.228 -60.954 1.00 88.12 82 ILE A N 1
ATOM 633 C CA . ILE A 1 82 ? 49.933 0.654 -62.248 1.00 88.12 82 ILE A CA 1
ATOM 634 C C . ILE A 1 82 ? 50.405 2.072 -62.586 1.00 88.12 82 ILE A C 1
ATOM 636 O O . ILE A 1 82 ? 50.870 2.301 -63.703 1.00 88.12 82 ILE A O 1
ATOM 640 N N . ILE A 1 83 ? 50.369 3.012 -61.635 1.00 84.69 83 ILE A N 1
ATOM 641 C CA . ILE A 1 83 ? 50.867 4.382 -61.846 1.00 84.69 83 ILE A CA 1
ATOM 642 C C . ILE A 1 83 ? 52.353 4.378 -62.211 1.00 84.69 83 ILE A C 1
ATOM 644 O O . ILE A 1 83 ? 52.764 5.066 -63.151 1.00 84.69 83 ILE A O 1
ATOM 648 N N . ALA A 1 84 ? 53.167 3.593 -61.504 1.00 85.50 84 ALA A N 1
ATOM 649 C CA . ALA A 1 84 ? 54.587 3.462 -61.807 1.00 85.50 84 ALA A CA 1
ATOM 650 C C . ALA A 1 84 ? 54.815 2.931 -63.234 1.00 85.50 84 ALA A C 1
ATOM 652 O O . ALA A 1 84 ? 55.662 3.460 -63.959 1.00 85.50 84 ALA A O 1
ATOM 653 N N . ASN A 1 85 ? 54.022 1.944 -63.662 1.00 90.25 85 ASN A N 1
ATOM 654 C CA . ASN A 1 85 ? 54.088 1.397 -65.015 1.00 90.25 85 ASN A CA 1
ATOM 655 C C . ASN A 1 85 ? 53.631 2.406 -66.086 1.00 90.25 85 ASN A C 1
ATOM 657 O O . ASN A 1 85 ? 54.266 2.551 -67.125 1.00 90.25 85 ASN A O 1
ATOM 661 N N . ILE A 1 86 ? 52.572 3.178 -65.833 1.00 87.88 86 ILE A N 1
ATOM 662 C CA . ILE A 1 86 ? 52.132 4.238 -66.755 1.00 87.88 86 ILE A CA 1
ATOM 663 C C . ILE A 1 86 ? 53.231 5.294 -66.917 1.00 87.88 86 ILE A C 1
ATOM 665 O O . ILE A 1 86 ? 53.535 5.715 -68.035 1.00 87.88 86 ILE A O 1
ATOM 669 N N . ASN A 1 87 ? 53.865 5.705 -65.818 1.00 84.94 87 ASN A N 1
ATOM 670 C CA . ASN A 1 87 ? 54.949 6.684 -65.854 1.00 84.94 87 ASN A CA 1
ATOM 671 C C . ASN A 1 87 ? 56.178 6.158 -66.613 1.00 84.94 87 ASN A C 1
ATOM 673 O O . ASN A 1 87 ? 56.795 6.912 -67.374 1.00 84.94 87 ASN A O 1
ATOM 677 N N . SER A 1 88 ? 56.519 4.872 -66.461 1.00 88.12 88 SER A N 1
ATOM 678 C CA . SER A 1 88 ? 57.619 4.253 -67.208 1.00 88.12 88 SER A CA 1
ATOM 679 C C . SER A 1 88 ? 57.303 4.188 -68.707 1.00 88.12 88 SER A C 1
ATOM 681 O O . SER A 1 88 ? 58.120 4.644 -69.511 1.00 88.12 88 SER A O 1
ATOM 683 N N . LEU A 1 89 ? 56.091 3.771 -69.092 1.00 84.62 89 LEU A N 1
ATOM 684 C CA . LEU A 1 89 ? 55.628 3.750 -70.484 1.00 84.62 89 LEU A CA 1
ATOM 685 C C . LEU A 1 89 ? 55.606 5.152 -71.104 1.00 84.62 89 LEU A C 1
ATOM 687 O O . LEU A 1 89 ? 56.041 5.348 -72.242 1.00 84.62 89 LEU A O 1
ATOM 691 N N . GLN A 1 90 ? 55.176 6.170 -70.354 1.00 84.38 90 GLN A N 1
ATOM 692 C CA . GLN A 1 90 ? 55.246 7.561 -70.806 1.00 84.38 90 GLN A CA 1
ATOM 693 C C . GLN A 1 90 ? 56.690 8.026 -71.014 1.00 84.38 90 GLN A C 1
ATOM 695 O O . GLN A 1 90 ? 56.975 8.727 -71.991 1.00 84.38 90 GLN A O 1
ATOM 700 N N . SER A 1 91 ? 57.610 7.641 -70.125 1.00 81.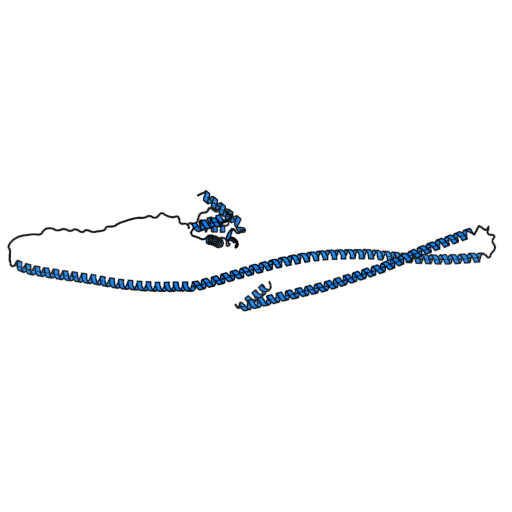12 91 SER A N 1
ATOM 701 C CA . SER A 1 91 ? 59.033 7.957 -70.270 1.00 81.12 91 SER A CA 1
ATOM 702 C C . SER A 1 91 ? 59.636 7.276 -71.505 1.00 81.12 91 SER A C 1
ATOM 704 O O . SER A 1 91 ? 60.300 7.937 -72.305 1.00 81.12 91 SER A O 1
ATOM 706 N N . GLN A 1 92 ? 59.286 6.009 -71.741 1.00 85.69 92 GLN A N 1
ATOM 707 C CA . GLN A 1 92 ? 59.712 5.232 -72.901 1.00 85.69 92 GLN A CA 1
ATOM 708 C C . GLN A 1 92 ? 59.163 5.835 -74.196 1.00 85.69 92 GLN A C 1
ATOM 710 O O . GLN A 1 92 ? 59.900 6.010 -75.161 1.00 85.69 92 GLN A O 1
ATOM 715 N N . THR A 1 93 ? 57.901 6.265 -74.205 1.00 76.31 93 THR A N 1
ATOM 716 C CA . THR A 1 93 ? 57.286 6.937 -75.359 1.00 76.31 93 THR A CA 1
ATOM 717 C C . THR A 1 93 ? 57.967 8.273 -75.658 1.00 76.31 93 THR A C 1
ATOM 719 O O . THR A 1 93 ? 58.205 8.606 -76.820 1.00 76.31 93 THR A O 1
ATOM 722 N N . LYS A 1 94 ? 58.321 9.052 -74.627 1.00 79.31 94 LYS A N 1
ATOM 723 C CA . LYS A 1 94 ? 59.086 10.299 -74.796 1.00 79.31 94 LYS A CA 1
ATOM 724 C C . LYS A 1 94 ? 60.484 10.027 -75.348 1.00 79.31 94 LYS A C 1
ATOM 726 O O . LYS A 1 94 ? 60.920 10.752 -76.239 1.00 79.31 94 LYS A O 1
ATOM 731 N N . GLN A 1 95 ? 61.153 8.979 -74.875 1.00 79.25 95 GLN A N 1
ATOM 732 C CA . GLN A 1 95 ? 62.470 8.577 -75.364 1.00 79.25 95 GLN A CA 1
ATOM 733 C C . GLN A 1 95 ? 62.409 8.091 -76.816 1.00 79.25 95 GLN A C 1
ATOM 735 O O . GLN A 1 95 ? 63.203 8.550 -77.631 1.00 79.25 95 GLN A O 1
ATOM 740 N N . MET A 1 96 ? 61.416 7.273 -77.174 1.00 73.25 96 MET A N 1
ATOM 741 C CA . MET A 1 96 ? 61.164 6.835 -78.552 1.00 73.25 96 MET A CA 1
ATOM 742 C C . MET A 1 96 ? 60.863 8.022 -79.475 1.00 73.25 96 MET A C 1
ATOM 744 O O . MET A 1 96 ? 61.412 8.110 -80.570 1.00 73.25 96 MET A O 1
ATOM 748 N N . LYS A 1 97 ? 60.052 8.992 -79.029 1.00 74.94 97 LYS A N 1
ATOM 749 C CA . LYS A 1 97 ? 59.788 10.230 -79.784 1.00 74.94 97 LYS A CA 1
ATOM 750 C C . LYS A 1 97 ? 61.043 11.086 -79.948 1.00 74.94 97 LYS A C 1
ATOM 752 O O . LYS A 1 97 ? 61.265 11.617 -81.032 1.00 74.94 97 LYS A O 1
ATOM 757 N N . ALA A 1 98 ? 61.876 11.203 -78.916 1.00 73.62 98 ALA A N 1
ATOM 758 C CA . ALA A 1 98 ? 63.151 11.910 -78.999 1.00 73.62 98 ALA A CA 1
ATOM 759 C C . ALA A 1 98 ? 64.135 11.195 -79.940 1.00 73.62 98 ALA A C 1
ATOM 761 O O . ALA A 1 98 ? 64.786 11.846 -80.752 1.00 73.62 98 ALA A O 1
ATOM 762 N N . GLN A 1 99 ? 64.190 9.863 -79.902 1.00 71.19 99 GLN A N 1
ATOM 763 C CA . GLN A 1 99 ? 65.032 9.043 -80.773 1.00 71.19 99 GLN A CA 1
ATOM 764 C C . GLN A 1 99 ? 64.570 9.097 -82.240 1.00 71.19 99 GLN A C 1
ATOM 766 O O . GLN A 1 99 ? 65.404 9.214 -83.140 1.00 71.19 99 GLN A O 1
ATOM 771 N N . ASN A 1 100 ? 63.255 9.129 -82.484 1.00 64.81 100 ASN A N 1
ATOM 772 C CA . ASN A 1 100 ? 62.681 9.387 -83.807 1.00 64.81 100 ASN A CA 1
ATOM 773 C C . ASN A 1 100 ? 62.934 10.823 -84.281 1.00 64.81 100 ASN A C 1
ATOM 775 O O . ASN A 1 100 ? 63.259 11.028 -85.444 1.00 64.81 100 ASN A O 1
ATOM 779 N N . ALA A 1 101 ? 62.845 11.826 -83.403 1.00 63.28 101 ALA A N 1
ATOM 780 C CA . ALA A 1 101 ? 63.149 13.214 -83.755 1.00 63.28 101 ALA A CA 1
ATOM 781 C C . ALA A 1 101 ? 64.641 13.425 -84.082 1.00 63.28 101 ALA A C 1
ATOM 783 O O . ALA A 1 101 ? 64.971 14.222 -84.959 1.00 63.28 101 ALA A O 1
ATOM 784 N N . VAL A 1 102 ? 65.539 12.694 -83.413 1.00 66.00 102 VAL A N 1
ATOM 785 C CA . VAL A 1 102 ? 66.980 12.683 -83.709 1.00 66.00 102 VAL A CA 1
ATOM 786 C C . VAL A 1 102 ? 67.266 11.940 -85.019 1.00 66.00 102 VAL A C 1
ATOM 788 O O . VAL A 1 102 ? 67.994 12.478 -85.850 1.00 66.00 102 VAL A O 1
ATOM 791 N N . SER A 1 103 ? 66.626 10.789 -85.269 1.00 58.56 103 SER A N 1
ATOM 792 C CA . SER A 1 103 ? 66.730 10.074 -86.558 1.00 58.56 103 SER A CA 1
ATOM 793 C C . SER A 1 103 ? 66.158 10.879 -87.734 1.00 58.56 103 SER A C 1
ATOM 795 O O . SER A 1 103 ? 66.713 10.850 -88.830 1.00 58.56 103 SER A O 1
ATOM 797 N N . ASN A 1 104 ? 65.103 11.673 -87.513 1.00 53.66 104 ASN A N 1
ATOM 798 C CA . ASN A 1 104 ? 64.548 12.572 -88.533 1.00 53.66 104 ASN A CA 1
ATOM 799 C C . ASN A 1 104 ? 65.387 13.837 -88.767 1.00 53.66 104 ASN A C 1
ATOM 801 O O . ASN A 1 104 ? 65.241 14.467 -89.809 1.00 53.66 104 ASN A O 1
ATOM 805 N N . ARG A 1 105 ? 66.280 14.223 -87.843 1.00 49.16 105 ARG A N 1
ATOM 806 C CA . ARG A 1 105 ? 67.211 15.348 -88.052 1.00 49.16 105 ARG A CA 1
ATOM 807 C C . ARG A 1 105 ? 68.477 14.959 -88.819 1.00 49.16 105 ARG A C 1
ATOM 809 O O . ARG A 1 105 ? 69.115 15.848 -89.376 1.00 49.16 105 ARG A O 1
ATOM 816 N N . SER A 1 106 ? 68.831 13.674 -88.882 1.00 50.47 106 SER A N 1
ATOM 817 C CA . SER A 1 106 ? 69.958 13.186 -89.694 1.00 50.47 106 SER A CA 1
ATOM 818 C C . SER A 1 106 ? 69.616 12.945 -91.168 1.00 50.47 106 SER A C 1
ATOM 820 O O . SER A 1 106 ? 70.532 12.799 -91.971 1.00 50.47 106 SER A O 1
ATOM 822 N N . ASN A 1 107 ? 68.335 12.972 -91.550 1.00 48.00 107 ASN A N 1
ATOM 823 C CA . ASN A 1 107 ? 67.918 12.927 -92.952 1.00 48.00 107 ASN A CA 1
ATOM 824 C C . ASN A 1 107 ? 67.615 14.342 -93.463 1.00 48.00 107 ASN A C 1
ATOM 826 O O . ASN A 1 107 ? 66.475 14.800 -93.499 1.00 48.00 107 ASN A O 1
ATOM 830 N N . GLN A 1 108 ? 68.681 15.041 -93.854 1.00 41.44 108 GLN A N 1
ATOM 831 C CA . GLN A 1 108 ? 68.605 16.174 -94.779 1.00 41.44 108 GLN A CA 1
ATOM 832 C C . GLN A 1 108 ? 68.043 15.715 -96.147 1.00 41.44 108 GLN A C 1
ATOM 834 O O . GLN A 1 108 ? 68.137 14.533 -96.492 1.00 41.44 108 GLN A O 1
ATOM 839 N N . PRO A 1 109 ? 67.442 16.636 -96.922 1.00 41.56 109 PRO A N 1
ATOM 840 C CA . PRO A 1 109 ? 66.669 16.339 -98.117 1.00 41.56 109 PRO A CA 1
ATOM 841 C C . PRO A 1 109 ? 67.601 15.888 -99.241 1.00 41.56 109 PRO A C 1
ATOM 843 O O . PRO A 1 109 ? 68.491 16.633 -99.647 1.00 41.56 109 PRO A O 1
ATOM 846 N N . PHE A 1 110 ? 67.385 14.681 -99.764 1.00 37.28 110 PHE A N 1
ATOM 847 C CA . PHE A 1 110 ? 67.966 14.282 -101.044 1.00 37.28 110 PHE A CA 1
ATOM 848 C C . PHE A 1 110 ? 66.955 14.459 -102.195 1.00 37.28 110 PHE A C 1
ATOM 850 O O . PHE A 1 110 ? 65.743 14.459 -101.962 1.00 37.28 110 PHE A O 1
ATOM 857 N N . PRO A 1 111 ? 67.466 14.694 -103.420 1.00 50.34 111 PRO A N 1
ATOM 858 C CA . PRO A 1 111 ? 66.788 15.344 -104.530 1.00 50.34 111 PRO A CA 1
ATOM 859 C C . PRO A 1 111 ? 65.809 14.432 -105.266 1.00 50.34 111 PRO A C 1
ATOM 861 O O . PRO A 1 111 ? 65.868 13.211 -105.170 1.00 50.34 111 PRO A O 1
ATOM 864 N N . SER A 1 112 ? 64.941 15.098 -106.031 1.00 42.94 112 SER A N 1
ATOM 865 C CA . SER A 1 112 ? 64.243 14.646 -107.243 1.00 42.94 112 SER A CA 1
ATOM 866 C C . SER A 1 112 ? 64.467 13.186 -107.659 1.00 42.94 112 SER A C 1
ATOM 868 O O . SER A 1 112 ? 65.557 12.808 -108.088 1.00 42.94 112 SER A O 1
ATOM 870 N N . TRP A 1 113 ? 63.388 12.403 -107.607 1.00 40.44 113 TRP A N 1
ATOM 871 C CA . TRP A 1 113 ? 63.332 11.036 -108.111 1.00 40.44 113 TRP A CA 1
ATOM 872 C C . TRP A 1 113 ? 63.238 11.023 -109.639 1.00 40.44 113 TRP A C 1
ATOM 874 O O . TRP A 1 113 ? 62.223 11.417 -110.212 1.00 40.44 113 TRP A O 1
ATOM 884 N N . ASP A 1 114 ? 64.303 10.527 -110.262 1.00 36.00 114 ASP A N 1
ATOM 885 C CA . ASP A 1 114 ? 64.284 9.884 -111.573 1.00 36.00 114 ASP A CA 1
ATOM 886 C C . ASP A 1 114 ? 63.934 8.390 -111.394 1.00 36.00 114 ASP A C 1
ATOM 888 O O . ASP A 1 114 ? 64.305 7.760 -110.397 1.00 36.00 114 ASP A O 1
ATOM 892 N N . LEU A 1 115 ? 63.166 7.837 -112.335 1.00 47.88 115 LEU A N 1
ATOM 893 C CA . LEU A 1 115 ? 62.614 6.483 -112.299 1.00 47.88 115 LEU A CA 1
ATOM 894 C C . LEU A 1 115 ? 63.635 5.448 -112.786 1.00 47.88 115 LEU A C 1
ATOM 896 O O . LEU A 1 115 ? 63.961 5.421 -113.968 1.00 47.88 115 LEU A O 1
ATOM 900 N N . SER A 1 116 ? 64.025 4.499 -111.925 1.00 41.44 116 SER A N 1
ATOM 901 C CA . SER A 1 116 ? 64.499 3.156 -112.318 1.00 41.44 116 SER A CA 1
ATOM 902 C C . SER A 1 116 ? 64.462 2.164 -111.135 1.00 41.44 116 SER A C 1
ATOM 904 O O . SER A 1 116 ? 65.081 2.375 -110.100 1.00 41.44 116 SER A O 1
ATOM 906 N N . VAL A 1 117 ? 63.715 1.072 -111.313 1.00 49.69 117 VAL A N 1
ATOM 907 C CA . VAL A 1 117 ? 63.475 -0.122 -110.455 1.00 49.69 117 VAL A CA 1
ATOM 908 C C . VAL A 1 117 ? 64.797 -0.721 -109.891 1.00 49.69 117 VAL A C 1
ATOM 910 O O . VAL A 1 117 ? 65.748 -0.761 -110.667 1.00 49.69 117 VAL A O 1
ATOM 913 N N . PRO A 1 118 ? 64.936 -1.201 -108.616 1.00 50.47 118 PRO A N 1
ATOM 914 C CA . PRO A 1 118 ? 64.050 -2.112 -107.868 1.00 50.47 118 PRO A CA 1
ATOM 915 C C . PRO A 1 118 ? 63.805 -1.731 -106.388 1.00 50.47 118 PRO A C 1
ATOM 917 O O . PRO A 1 118 ? 63.620 -2.597 -105.533 1.00 50.47 118 PRO A O 1
ATOM 920 N N . THR A 1 119 ? 63.765 -0.441 -106.060 1.00 50.81 119 THR A N 1
ATOM 921 C CA . THR A 1 119 ? 63.501 0.054 -104.690 1.00 50.81 119 THR A CA 1
ATOM 922 C C . THR A 1 119 ? 62.040 -0.142 -104.251 1.00 50.81 119 THR A C 1
ATOM 924 O O . THR A 1 119 ? 61.757 -0.193 -103.056 1.00 50.81 119 THR A O 1
ATOM 927 N N . GLN A 1 120 ? 61.131 -0.358 -105.213 1.00 50.41 120 GLN A N 1
ATOM 928 C CA . GLN A 1 120 ? 59.700 -0.612 -105.002 1.00 50.41 120 GLN A CA 1
ATOM 929 C C . GLN A 1 120 ? 59.439 -1.781 -104.040 1.00 50.41 120 GLN A C 1
ATOM 931 O O . GLN A 1 120 ? 58.524 -1.704 -103.239 1.00 50.41 120 GLN A O 1
ATOM 936 N N . ARG A 1 121 ? 60.240 -2.862 -104.081 1.00 52.69 121 ARG A N 1
ATOM 937 C CA . ARG A 1 121 ? 60.022 -4.024 -103.196 1.00 52.69 121 ARG A CA 1
ATOM 938 C C . ARG A 1 121 ? 60.388 -3.747 -101.738 1.00 52.69 121 ARG A C 1
ATOM 940 O O . ARG A 1 121 ? 59.788 -4.330 -100.841 1.00 52.69 121 ARG A O 1
ATOM 947 N N . ARG A 1 122 ? 61.372 -2.872 -101.506 1.00 54.25 122 ARG A N 1
ATOM 948 C CA . ARG A 1 122 ? 61.838 -2.511 -100.163 1.00 54.25 122 ARG A CA 1
ATOM 949 C C . ARG A 1 122 ? 60.846 -1.573 -99.485 1.00 54.25 122 ARG A C 1
ATOM 951 O O . ARG A 1 122 ? 60.443 -1.841 -98.364 1.00 54.25 122 ARG A O 1
ATOM 958 N N . THR A 1 123 ? 60.355 -0.574 -100.218 1.00 60.25 123 THR A N 1
ATOM 959 C CA . THR A 1 123 ? 59.290 0.307 -99.728 1.00 60.25 123 THR A CA 1
ATOM 960 C C . THR A 1 123 ? 57.964 -0.434 -99.575 1.00 60.25 123 THR A C 1
ATOM 962 O O . THR A 1 123 ? 57.262 -0.188 -98.607 1.00 60.25 123 THR A O 1
ATOM 965 N N . THR A 1 124 ? 57.621 -1.400 -100.440 1.00 67.50 124 THR A N 1
ATOM 966 C CA . THR A 1 124 ? 56.406 -2.213 -100.232 1.00 67.50 124 THR A CA 1
ATOM 967 C C . THR A 1 124 ? 56.512 -3.143 -99.029 1.00 67.50 124 THR A C 1
ATOM 969 O O . THR A 1 124 ? 55.506 -3.360 -98.366 1.00 67.50 124 THR A O 1
ATOM 972 N N . ALA A 1 125 ? 57.698 -3.688 -98.735 1.00 73.38 125 ALA A N 1
ATOM 973 C CA . ALA A 1 125 ? 57.910 -4.515 -97.548 1.00 73.38 125 ALA A CA 1
ATOM 974 C C . ALA A 1 125 ? 57.848 -3.677 -96.260 1.00 73.38 125 ALA A C 1
ATOM 976 O O . ALA A 1 125 ? 57.204 -4.085 -95.304 1.00 73.38 125 ALA A O 1
ATOM 977 N N . GLU A 1 126 ? 58.439 -2.479 -96.261 1.00 78.25 126 GLU A N 1
ATOM 978 C CA . GLU A 1 126 ? 58.332 -1.516 -95.155 1.00 78.25 126 GLU A CA 1
ATOM 979 C C . GLU A 1 126 ? 56.889 -1.015 -94.968 1.00 78.25 126 GLU A C 1
ATOM 981 O O . GLU A 1 126 ? 56.422 -0.891 -93.842 1.00 78.25 126 GLU A O 1
ATOM 986 N N . ILE A 1 127 ? 56.140 -0.793 -96.055 1.00 77.12 127 ILE A N 1
ATOM 987 C CA . ILE A 1 127 ? 54.711 -0.445 -95.994 1.00 77.12 127 ILE A CA 1
ATOM 988 C C . ILE A 1 127 ? 53.883 -1.613 -95.437 1.00 77.12 127 ILE A C 1
ATOM 990 O O . ILE A 1 127 ? 52.978 -1.374 -94.647 1.00 77.12 127 ILE A O 1
ATOM 994 N N . GLN A 1 128 ? 54.183 -2.863 -95.807 1.00 81.31 128 GLN A N 1
ATOM 995 C CA . GLN A 1 128 ? 53.503 -4.043 -95.253 1.00 81.31 128 GLN A CA 1
ATOM 996 C C . GLN A 1 128 ? 53.816 -4.255 -93.766 1.00 81.31 128 GLN A C 1
ATOM 998 O O . GLN A 1 128 ? 52.918 -4.607 -93.004 1.00 81.31 128 GLN A O 1
ATOM 1003 N N . ASP A 1 129 ? 55.059 -4.014 -93.348 1.00 86.19 129 ASP A N 1
ATOM 1004 C CA . ASP A 1 129 ? 55.472 -4.067 -91.944 1.00 86.19 129 ASP A CA 1
ATOM 1005 C C . ASP A 1 129 ? 54.756 -2.985 -91.121 1.00 86.19 129 ASP A C 1
ATOM 1007 O O . ASP A 1 129 ? 54.122 -3.291 -90.111 1.00 86.19 129 ASP A O 1
ATOM 1011 N N . LEU A 1 130 ? 54.729 -1.741 -91.613 1.00 84.50 130 LEU A N 1
ATOM 1012 C CA . LEU A 1 130 ? 53.979 -0.647 -90.993 1.00 84.50 130 LEU A CA 1
ATOM 1013 C C . LEU A 1 130 ? 52.469 -0.920 -90.943 1.00 84.50 130 LEU A C 1
ATOM 1015 O O . LEU A 1 130 ? 51.849 -0.636 -89.925 1.00 84.50 130 LEU A O 1
ATOM 1019 N N . ASP A 1 131 ? 51.877 -1.503 -91.988 1.00 87.56 131 ASP A N 1
ATOM 1020 C CA . ASP A 1 131 ? 50.453 -1.870 -92.004 1.00 87.56 131 ASP A CA 1
ATOM 1021 C C . ASP A 1 131 ? 50.140 -2.978 -90.985 1.00 87.56 131 ASP A C 1
ATOM 1023 O O . ASP A 1 131 ? 49.116 -2.940 -90.301 1.00 87.56 131 ASP A O 1
ATOM 1027 N N . SER A 1 132 ? 51.053 -3.941 -90.815 1.00 85.38 132 SER A N 1
ATOM 1028 C CA . SER A 1 132 ? 50.937 -4.958 -89.765 1.00 85.38 132 SER A CA 1
ATOM 1029 C C . SER A 1 132 ? 51.063 -4.354 -88.363 1.00 85.38 132 SER A C 1
ATOM 1031 O O . SER A 1 132 ? 50.295 -4.714 -87.474 1.00 85.38 132 SER A O 1
ATOM 1033 N N . LYS A 1 133 ? 51.951 -3.365 -88.192 1.00 89.88 133 LYS A N 1
ATOM 1034 C CA . LYS A 1 133 ? 52.129 -2.612 -86.947 1.00 89.88 133 LYS A CA 1
ATOM 1035 C C . LYS A 1 133 ? 50.898 -1.778 -86.603 1.00 89.88 133 LYS A C 1
ATOM 1037 O O . LYS A 1 133 ? 50.513 -1.716 -85.443 1.00 89.88 133 LYS A O 1
ATOM 1042 N N . ILE A 1 134 ? 50.275 -1.148 -87.600 1.00 86.00 134 ILE A N 1
ATOM 1043 C CA . ILE A 1 134 ? 49.036 -0.381 -87.427 1.00 86.00 134 ILE A CA 1
ATOM 1044 C C . ILE A 1 134 ? 47.904 -1.315 -86.994 1.00 86.00 134 ILE A C 1
ATOM 1046 O O . ILE A 1 134 ? 47.233 -1.014 -86.016 1.00 86.00 134 ILE A O 1
ATOM 1050 N N . LYS A 1 135 ? 47.751 -2.479 -87.636 1.00 91.00 135 LYS A N 1
ATOM 1051 C CA . LYS A 1 135 ? 46.750 -3.482 -87.229 1.00 91.00 135 LYS A CA 1
ATOM 1052 C C . LYS A 1 135 ? 46.989 -4.026 -85.821 1.00 91.00 135 LYS A C 1
ATOM 1054 O O . LYS A 1 135 ? 46.035 -4.203 -85.071 1.00 91.00 135 LYS A O 1
ATOM 1059 N N . GLU A 1 136 ? 48.246 -4.282 -85.460 1.00 90.44 136 GLU A N 1
ATOM 1060 C CA . GLU A 1 136 ? 48.632 -4.693 -84.105 1.00 90.44 136 GLU A CA 1
ATOM 1061 C C . GLU A 1 136 ? 48.247 -3.616 -83.077 1.00 90.44 136 GLU A C 1
ATOM 1063 O O . GLU A 1 136 ? 47.619 -3.927 -82.068 1.00 90.44 136 GLU A O 1
ATOM 1068 N N . LEU A 1 137 ? 48.538 -2.344 -83.374 1.00 89.31 137 LEU A N 1
ATOM 1069 C CA . LEU A 1 137 ? 48.193 -1.210 -82.515 1.00 89.31 137 LEU A CA 1
ATOM 1070 C C . LEU A 1 137 ? 46.683 -0.965 -82.417 1.00 89.31 137 LEU A C 1
ATOM 1072 O O . LEU A 1 137 ? 46.203 -0.656 -81.335 1.00 89.31 137 LEU A O 1
ATOM 1076 N N . GLU A 1 138 ? 45.923 -1.121 -83.502 1.00 91.12 138 GLU A N 1
ATOM 1077 C CA . GLU A 1 138 ? 44.455 -1.018 -83.480 1.00 91.12 138 GLU A CA 1
ATOM 1078 C C . GLU A 1 138 ? 43.831 -2.126 -82.621 1.00 91.12 138 GLU A C 1
ATOM 1080 O O . GLU A 1 138 ? 42.879 -1.889 -81.875 1.00 91.12 138 GLU A O 1
ATOM 1085 N N . GLN A 1 139 ? 44.384 -3.341 -82.689 1.00 91.00 139 GLN A N 1
ATOM 1086 C CA . GLN A 1 139 ? 43.949 -4.455 -81.853 1.00 91.00 139 GLN A CA 1
ATOM 1087 C C . GLN A 1 139 ? 44.315 -4.233 -80.378 1.00 91.00 139 GLN A C 1
ATOM 1089 O O . GLN A 1 139 ? 43.504 -4.524 -79.497 1.00 91.00 139 GLN A O 1
ATOM 1094 N N . GLU A 1 140 ? 45.505 -3.695 -80.104 1.00 92.44 140 GLU A N 1
ATOM 1095 C CA . GLU A 1 140 ? 45.931 -3.314 -78.756 1.00 92.44 140 GLU A CA 1
ATOM 1096 C C . GLU A 1 140 ? 45.064 -2.174 -78.199 1.00 92.44 140 GLU A C 1
ATOM 1098 O O . GLU A 1 140 ? 44.601 -2.257 -77.064 1.00 92.44 140 GLU A O 1
ATOM 1103 N N . GLU A 1 141 ? 44.750 -1.154 -79.002 1.00 89.56 141 GLU A N 1
ATOM 1104 C CA . GLU A 1 141 ? 43.848 -0.060 -78.626 1.00 89.56 141 GLU A CA 1
ATOM 1105 C C . GLU A 1 141 ? 42.441 -0.580 -78.308 1.00 89.56 141 GLU A C 1
ATOM 1107 O O . GLU A 1 141 ? 41.858 -0.197 -77.291 1.00 89.56 141 GLU A O 1
ATOM 1112 N N . ALA A 1 142 ? 41.909 -1.497 -79.123 1.00 89.75 142 ALA A N 1
ATOM 1113 C CA . ALA A 1 142 ? 40.617 -2.124 -78.870 1.00 89.75 142 ALA A CA 1
ATOM 1114 C C . ALA A 1 142 ? 40.616 -2.929 -77.558 1.00 89.75 142 ALA A C 1
ATOM 1116 O O . ALA A 1 142 ? 39.693 -2.781 -76.755 1.00 89.75 142 ALA A O 1
ATOM 1117 N N . ALA A 1 143 ? 41.665 -3.719 -77.303 1.00 90.94 143 ALA A N 1
ATOM 1118 C CA . ALA A 1 143 ? 41.812 -4.492 -76.069 1.00 90.94 143 ALA A CA 1
ATOM 1119 C C . ALA A 1 143 ? 41.960 -3.588 -74.832 1.00 90.94 143 ALA A C 1
ATOM 1121 O O . ALA A 1 143 ? 41.357 -3.842 -73.786 1.00 90.94 143 ALA A O 1
ATOM 1122 N N . VAL A 1 144 ? 42.716 -2.491 -74.950 1.00 92.75 144 VAL A N 1
ATOM 1123 C CA . VAL A 1 144 ? 42.845 -1.488 -73.887 1.00 92.75 144 VAL A CA 1
ATOM 1124 C C . VAL A 1 144 ? 41.501 -0.816 -73.632 1.00 92.75 144 VAL A C 1
ATOM 1126 O O . VAL A 1 144 ? 41.090 -0.716 -72.476 1.00 92.75 144 VAL A O 1
ATOM 1129 N N . ASN A 1 145 ? 40.776 -0.406 -74.671 1.00 92.06 145 ASN A N 1
ATOM 1130 C CA . ASN A 1 145 ? 39.472 0.231 -74.518 1.00 92.06 145 ASN A CA 1
ATOM 1131 C C . ASN A 1 145 ? 38.451 -0.718 -73.864 1.00 92.06 145 ASN A C 1
ATOM 1133 O O . ASN A 1 145 ? 37.741 -0.324 -72.939 1.00 92.06 145 ASN A O 1
ATOM 1137 N N . GLU A 1 146 ? 38.440 -1.996 -74.250 1.00 94.06 146 GLU A N 1
ATOM 1138 C CA . GLU A 1 146 ? 37.634 -3.026 -73.588 1.00 94.06 146 GLU A CA 1
ATOM 1139 C C . GLU A 1 146 ? 38.001 -3.151 -72.100 1.00 94.06 146 GLU A C 1
ATOM 1141 O O . GLU A 1 146 ? 37.127 -3.048 -71.234 1.00 94.06 146 GLU A O 1
ATOM 1146 N N . SER A 1 147 ? 39.292 -3.246 -71.769 1.00 93.31 147 SER A N 1
ATOM 1147 C CA . SER A 1 147 ? 39.748 -3.313 -70.373 1.00 93.31 147 SER A CA 1
ATOM 1148 C C . SER A 1 147 ? 39.372 -2.066 -69.555 1.00 93.31 147 SER A C 1
ATOM 1150 O O . SER A 1 147 ? 38.979 -2.184 -68.390 1.00 93.31 147 SER A O 1
ATOM 1152 N N . LEU A 1 148 ? 39.402 -0.874 -70.164 1.00 91.75 148 LEU A N 1
ATOM 1153 C CA . LEU A 1 148 ? 38.980 0.378 -69.535 1.00 91.75 148 LEU A CA 1
ATOM 1154 C C . LEU A 1 148 ? 37.479 0.369 -69.239 1.00 91.75 148 LEU A C 1
ATOM 1156 O O . LEU A 1 148 ? 37.076 0.770 -68.146 1.00 91.75 148 LEU A O 1
ATOM 1160 N N . THR A 1 149 ? 36.648 -0.131 -70.159 1.00 93.94 149 THR A N 1
ATOM 1161 C CA . THR A 1 149 ? 35.199 -0.247 -69.920 1.00 93.94 149 THR A CA 1
ATOM 1162 C C . THR A 1 149 ? 34.876 -1.236 -68.800 1.00 93.94 149 THR A C 1
ATOM 1164 O O . THR A 1 149 ? 34.056 -0.925 -67.932 1.00 93.94 149 THR A O 1
ATOM 1167 N N . ILE A 1 150 ? 35.567 -2.381 -68.752 1.00 93.81 150 ILE A N 1
ATOM 1168 C CA . ILE A 1 150 ? 35.426 -3.371 -67.674 1.00 93.81 150 ILE A CA 1
ATOM 1169 C C . ILE A 1 150 ? 35.833 -2.752 -66.333 1.00 93.81 150 ILE A C 1
ATOM 1171 O O . ILE A 1 150 ? 35.103 -2.870 -65.347 1.00 93.81 150 ILE A O 1
ATOM 1175 N N . THR A 1 151 ? 36.959 -2.038 -66.303 1.00 92.31 151 THR A N 1
ATOM 1176 C CA . THR A 1 151 ? 37.472 -1.381 -65.093 1.00 92.31 151 THR A CA 1
ATOM 1177 C C . THR A 1 151 ? 36.524 -0.287 -64.602 1.00 92.31 151 THR A C 1
ATOM 1179 O O . THR A 1 151 ? 36.245 -0.190 -63.407 1.00 92.31 151 THR A O 1
ATOM 1182 N N . LEU A 1 152 ? 35.958 0.512 -65.510 1.00 91.75 152 LEU A N 1
ATOM 1183 C CA . LEU A 1 152 ? 34.990 1.553 -65.167 1.00 91.75 152 LEU A CA 1
ATOM 1184 C C . LEU A 1 152 ? 33.693 0.957 -64.604 1.00 91.75 152 LEU A C 1
ATOM 1186 O O . LEU A 1 152 ? 33.181 1.445 -63.595 1.00 91.75 152 LEU A O 1
ATOM 1190 N N . ALA A 1 153 ? 33.194 -0.132 -65.195 1.00 93.38 153 ALA A N 1
ATOM 1191 C CA . ALA A 1 153 ? 32.033 -0.850 -64.676 1.00 93.38 153 ALA A CA 1
ATOM 1192 C C . ALA A 1 153 ? 32.308 -1.470 -63.293 1.00 93.38 153 ALA A C 1
ATOM 1194 O O . ALA A 1 153 ? 31.452 -1.413 -62.407 1.00 93.38 153 ALA A O 1
ATOM 1195 N N . ALA A 1 154 ? 33.504 -2.029 -63.078 1.00 91.00 154 ALA A N 1
ATOM 1196 C CA . ALA A 1 154 ? 33.925 -2.546 -61.777 1.00 91.00 154 ALA A CA 1
ATOM 1197 C C . ALA A 1 154 ? 33.993 -1.433 -60.719 1.00 91.00 154 ALA A C 1
ATOM 1199 O O . ALA A 1 154 ? 33.448 -1.597 -59.626 1.00 91.00 154 ALA A O 1
ATOM 1200 N N . LYS A 1 155 ? 34.558 -0.268 -61.065 1.00 93.69 155 LYS A N 1
ATOM 1201 C CA . LYS A 1 155 ? 34.593 0.915 -60.195 1.00 93.69 155 LYS A CA 1
ATOM 1202 C C . LYS A 1 155 ? 33.189 1.374 -59.798 1.00 93.69 155 LYS A C 1
ATOM 1204 O O . LYS A 1 155 ? 32.928 1.564 -58.615 1.00 93.69 155 LYS A O 1
ATOM 1209 N N . GLN A 1 156 ? 32.271 1.503 -60.755 1.00 94.62 156 GLN A N 1
ATOM 1210 C CA . GLN A 1 156 ? 30.890 1.907 -60.465 1.00 94.62 156 GLN A CA 1
ATOM 1211 C C . GLN A 1 156 ? 30.181 0.908 -59.538 1.00 94.62 156 GLN A C 1
ATOM 1213 O O . GLN A 1 156 ? 29.485 1.312 -58.607 1.00 94.62 156 GLN A O 1
ATOM 1218 N N . ARG A 1 157 ? 30.385 -0.403 -59.738 1.00 93.06 157 ARG A N 1
ATOM 1219 C CA . ARG A 1 157 ? 29.861 -1.432 -58.822 1.00 93.06 157 ARG A CA 1
ATOM 1220 C C . ARG A 1 157 ? 30.451 -1.296 -57.419 1.00 93.06 157 ARG A C 1
ATOM 1222 O O . ARG A 1 157 ? 29.705 -1.389 -56.445 1.00 93.06 157 ARG A O 1
ATOM 1229 N N . ALA A 1 158 ? 31.755 -1.043 -57.314 1.00 90.06 158 ALA A N 1
ATOM 1230 C CA . ALA A 1 158 ? 32.417 -0.826 -56.034 1.00 90.06 158 ALA A CA 1
ATOM 1231 C C . ALA A 1 158 ? 31.864 0.420 -55.318 1.00 90.06 158 ALA A C 1
ATOM 1233 O O . ALA A 1 158 ? 31.505 0.330 -54.147 1.00 90.06 158 ALA A O 1
ATOM 1234 N N . GLU A 1 159 ? 31.685 1.545 -56.016 1.00 93.94 159 GLU A N 1
ATOM 1235 C CA . GLU A 1 159 ? 31.096 2.776 -55.461 1.00 93.94 159 GLU A CA 1
ATOM 1236 C C . GLU A 1 159 ? 29.653 2.566 -54.965 1.00 93.94 159 GLU A C 1
ATOM 1238 O O . GLU A 1 159 ? 29.293 2.998 -53.865 1.00 93.94 159 GLU A O 1
ATOM 1243 N N . LEU A 1 160 ? 28.826 1.838 -55.722 1.00 94.12 160 LEU A N 1
ATOM 1244 C CA . LEU A 1 160 ? 27.472 1.473 -55.288 1.00 94.12 160 LEU A CA 1
ATOM 1245 C C . LEU A 1 160 ? 27.492 0.563 -54.051 1.00 94.12 160 LEU A C 1
ATOM 1247 O O . LEU A 1 160 ? 26.710 0.756 -53.118 1.00 94.12 160 LEU A O 1
ATOM 1251 N N . SER A 1 161 ? 28.411 -0.402 -53.993 1.00 95.06 161 SER A N 1
ATOM 1252 C CA . SER A 1 161 ? 28.558 -1.260 -52.812 1.00 95.06 161 SER A CA 1
ATOM 1253 C C . SER A 1 161 ? 29.060 -0.482 -51.586 1.00 95.06 161 SER A C 1
ATOM 1255 O O . SER A 1 161 ? 28.574 -0.696 -50.475 1.00 95.06 161 SER A O 1
ATOM 1257 N N . LEU A 1 162 ? 29.955 0.492 -51.776 1.00 92.31 162 LEU A N 1
ATOM 1258 C CA . LEU A 1 162 ? 30.465 1.353 -50.710 1.00 92.31 162 LEU A CA 1
ATOM 1259 C C . LEU A 1 162 ? 29.355 2.239 -50.136 1.00 92.31 162 LEU A C 1
ATOM 1261 O O . LEU A 1 162 ? 29.202 2.340 -48.922 1.00 92.31 162 LEU A O 1
ATOM 1265 N N . THR A 1 163 ? 28.541 2.851 -50.996 1.00 95.25 163 THR A N 1
ATOM 1266 C CA . THR A 1 163 ? 27.406 3.673 -50.544 1.00 95.25 163 THR A CA 1
ATOM 1267 C C . THR A 1 163 ? 26.345 2.837 -49.825 1.00 95.25 163 THR A C 1
ATOM 1269 O O . THR A 1 163 ? 25.820 3.268 -48.796 1.00 95.25 163 THR A O 1
ATOM 1272 N N . THR A 1 164 ? 26.086 1.615 -50.300 1.00 94.81 164 THR A N 1
ATOM 1273 C CA . THR A 1 164 ? 25.162 0.668 -49.655 1.00 94.81 164 THR A CA 1
ATOM 1274 C C . THR A 1 164 ? 25.667 0.252 -48.271 1.00 94.81 164 THR A C 1
ATOM 1276 O O . THR A 1 164 ? 24.961 0.419 -47.278 1.00 94.81 164 THR A O 1
ATOM 1279 N N . THR A 1 165 ? 26.921 -0.196 -48.167 1.00 92.12 165 THR A N 1
ATOM 1280 C CA . THR A 1 165 ? 27.530 -0.588 -46.883 1.00 92.12 165 THR A CA 1
ATOM 1281 C C . THR A 1 165 ? 27.651 0.590 -45.912 1.00 92.12 165 THR A C 1
ATOM 1283 O O . THR A 1 165 ? 27.476 0.423 -44.705 1.00 92.12 165 THR A O 1
ATOM 1286 N N . GLN A 1 166 ? 27.871 1.810 -46.409 1.00 94.56 166 GLN A N 1
ATOM 1287 C CA . GLN A 1 166 ? 27.843 3.021 -45.589 1.00 94.56 166 GLN A CA 1
ATOM 1288 C C . GLN A 1 166 ? 26.441 3.306 -45.025 1.00 94.56 166 GLN A C 1
ATOM 1290 O O . GLN A 1 166 ? 26.321 3.734 -43.872 1.00 94.56 166 GLN A O 1
ATOM 1295 N N . ALA A 1 167 ? 25.381 3.075 -45.803 1.00 93.88 167 ALA A N 1
ATOM 1296 C CA . ALA A 1 167 ? 24.006 3.213 -45.330 1.00 93.88 167 ALA A CA 1
ATOM 1297 C C . ALA A 1 167 ? 23.663 2.150 -44.272 1.00 93.88 167 ALA A C 1
ATOM 1299 O O . ALA A 1 167 ? 23.118 2.490 -43.219 1.00 93.88 167 ALA A O 1
ATOM 1300 N N . GLU A 1 168 ? 24.055 0.894 -44.497 1.00 94.75 168 GLU A N 1
ATOM 1301 C CA . GLU A 1 168 ? 23.899 -0.195 -43.524 1.00 94.75 168 GLU A CA 1
ATOM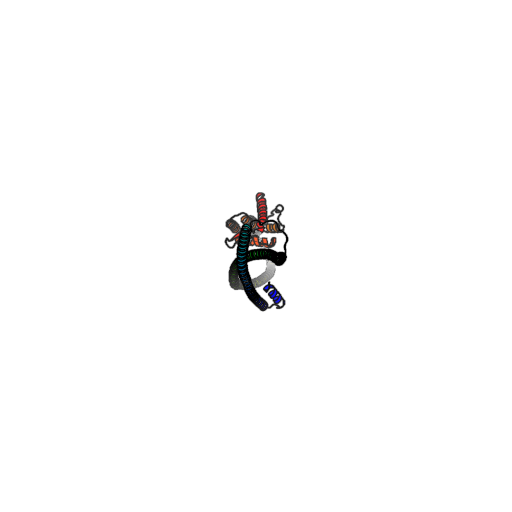 1302 C C . GLU A 1 168 ? 24.650 0.099 -42.219 1.00 94.75 168 GLU A C 1
ATOM 1304 O O . GLU A 1 168 ? 24.096 -0.063 -41.130 1.00 94.75 168 GLU A O 1
ATOM 1309 N N . LEU A 1 169 ? 25.881 0.616 -42.303 1.00 92.81 169 LEU A N 1
ATOM 1310 C CA . LEU A 1 169 ? 26.662 1.009 -41.131 1.00 92.81 169 LEU A CA 1
ATOM 1311 C C . LEU A 1 169 ? 25.943 2.088 -40.314 1.00 92.81 169 LEU A C 1
ATOM 1313 O O . LEU A 1 169 ? 25.855 1.966 -39.092 1.00 92.81 169 LEU A O 1
ATOM 1317 N N . LYS A 1 170 ? 25.396 3.119 -40.971 1.00 94.75 170 LYS A N 1
ATOM 1318 C CA . LYS A 1 170 ? 24.608 4.165 -40.298 1.00 94.75 170 LYS A CA 1
ATOM 1319 C C . LYS A 1 170 ? 23.360 3.588 -39.631 1.00 94.75 170 LYS A C 1
ATOM 1321 O O . LYS A 1 170 ? 23.051 3.948 -38.499 1.00 94.75 170 LYS A O 1
ATOM 1326 N N . GLN A 1 171 ? 22.667 2.664 -40.295 1.00 96.56 171 GLN A N 1
ATOM 1327 C CA . GLN A 1 171 ? 21.489 2.007 -39.732 1.00 96.56 171 GLN A CA 1
ATOM 1328 C C . GLN A 1 171 ? 21.838 1.185 -38.483 1.00 96.56 171 GLN A C 1
ATOM 1330 O O . GLN A 1 171 ? 21.132 1.251 -37.477 1.00 96.56 171 GLN A O 1
ATOM 1335 N N . VAL A 1 172 ? 22.930 0.419 -38.526 1.00 94.00 172 VAL A N 1
ATOM 1336 C CA . VAL A 1 172 ? 23.408 -0.364 -37.379 1.00 94.00 172 VAL A CA 1
ATOM 1337 C C . VAL A 1 172 ? 23.847 0.559 -36.242 1.00 94.00 172 VAL A C 1
ATOM 1339 O O . VAL A 1 172 ? 23.498 0.305 -35.093 1.00 94.00 172 VAL A O 1
ATOM 1342 N N . GLN A 1 173 ? 24.543 1.659 -36.543 1.00 93.38 173 GLN A N 1
ATOM 1343 C CA . GLN A 1 173 ? 24.915 2.669 -35.546 1.00 93.38 173 GLN A CA 1
ATOM 1344 C C . GLN A 1 173 ? 23.688 3.263 -34.845 1.00 93.38 173 GLN A C 1
ATOM 1346 O O . GLN A 1 173 ? 23.692 3.363 -33.618 1.00 93.38 173 GLN A O 1
ATOM 1351 N N . GLN A 1 174 ? 22.628 3.583 -35.594 1.00 95.00 174 GLN A N 1
ATOM 1352 C CA . GLN A 1 174 ? 21.376 4.067 -35.013 1.00 95.00 174 GLN A CA 1
ATOM 1353 C C . GLN A 1 174 ? 20.741 3.014 -34.098 1.00 95.00 174 GLN A C 1
ATOM 1355 O O . GLN A 1 174 ? 20.442 3.311 -32.946 1.00 95.00 174 GLN A O 1
ATOM 1360 N N . LYS A 1 175 ? 20.625 1.760 -34.558 1.00 94.81 175 LYS A N 1
ATOM 1361 C CA . LYS A 1 175 ? 20.078 0.663 -33.738 1.00 94.81 175 LYS A CA 1
ATOM 1362 C C . LYS A 1 175 ? 20.863 0.453 -32.441 1.00 94.81 175 LYS A C 1
ATOM 1364 O O . LYS A 1 175 ? 20.263 0.205 -31.399 1.00 94.81 175 LYS A O 1
ATOM 1369 N N . VAL A 1 176 ? 22.192 0.565 -32.483 1.00 93.00 176 VAL A N 1
ATOM 1370 C CA . VAL A 1 176 ? 23.046 0.461 -31.288 1.00 93.00 176 VAL A CA 1
ATOM 1371 C C . VAL A 1 176 ? 22.811 1.635 -30.334 1.00 93.00 176 VAL A C 1
ATOM 1373 O O . VAL A 1 176 ? 22.753 1.427 -29.121 1.00 93.00 176 VAL A O 1
ATOM 1376 N N . ALA A 1 177 ? 22.648 2.855 -30.852 1.00 93.31 177 ALA A N 1
ATOM 1377 C CA . ALA A 1 177 ? 22.324 4.023 -30.035 1.00 93.31 177 ALA A CA 1
ATOM 1378 C C . ALA A 1 177 ? 20.950 3.875 -29.358 1.00 93.31 177 ALA A C 1
ATOM 1380 O O . ALA A 1 177 ? 20.839 4.070 -28.145 1.00 93.31 177 ALA A O 1
ATOM 1381 N N . ASP A 1 178 ? 19.939 3.440 -30.112 1.00 95.31 178 ASP A N 1
ATOM 1382 C CA . ASP A 1 178 ? 18.589 3.193 -29.603 1.00 95.31 178 ASP A CA 1
ATOM 1383 C C . ASP A 1 178 ? 18.607 2.107 -28.519 1.00 95.31 178 ASP A C 1
ATOM 1385 O O . ASP A 1 178 ? 18.078 2.306 -27.424 1.00 95.31 178 ASP A O 1
ATOM 1389 N N . GLN A 1 179 ? 19.295 0.986 -28.762 1.00 94.88 179 GLN A N 1
ATOM 1390 C CA . GLN A 1 179 ? 19.420 -0.100 -27.788 1.00 94.88 179 GLN A CA 1
ATOM 1391 C C . GLN A 1 179 ? 20.138 0.348 -26.510 1.00 94.88 179 GLN A C 1
ATOM 1393 O O . GLN A 1 179 ? 19.724 -0.021 -25.411 1.00 94.88 179 GLN A O 1
ATOM 1398 N N . LYS A 1 180 ? 21.183 1.173 -26.631 1.00 93.31 180 LYS A N 1
ATOM 1399 C CA . LYS A 1 180 ? 21.879 1.738 -25.471 1.00 93.31 180 LYS A CA 1
ATOM 1400 C C . LYS A 1 180 ? 20.951 2.637 -24.654 1.00 93.31 180 LYS A C 1
ATOM 1402 O O . LYS A 1 180 ? 20.948 2.547 -23.430 1.00 93.31 180 LYS A O 1
ATOM 1407 N N . SER A 1 181 ? 20.130 3.454 -25.317 1.00 94.94 181 SER A N 1
ATOM 1408 C CA . SER A 1 181 ? 19.140 4.295 -24.635 1.00 94.94 181 SER A CA 1
ATOM 1409 C C . SER A 1 181 ? 18.085 3.462 -23.896 1.00 94.94 181 SER A C 1
ATOM 1411 O O . SER A 1 181 ? 17.767 3.751 -22.741 1.00 94.94 181 SER A O 1
ATOM 1413 N N . LEU A 1 182 ? 17.612 2.371 -24.514 1.00 97.25 182 LEU A N 1
ATOM 1414 C CA . LEU A 1 182 ? 16.676 1.434 -23.897 1.00 97.25 182 LEU A CA 1
ATOM 1415 C C . LEU A 1 182 ? 17.300 0.756 -22.675 1.00 97.25 182 LEU A C 1
ATOM 1417 O O . LEU A 1 182 ? 16.655 0.665 -21.635 1.00 97.25 182 LEU A O 1
ATOM 1421 N N . GLN A 1 183 ? 18.559 0.327 -22.773 1.00 94.50 183 GLN A N 1
ATOM 1422 C CA . GLN A 1 183 ? 19.285 -0.273 -21.656 1.00 94.50 183 GLN A CA 1
ATOM 1423 C C . GLN A 1 183 ? 19.396 0.696 -20.474 1.00 94.50 183 GLN A C 1
ATOM 1425 O O . GLN A 1 183 ? 19.130 0.304 -19.341 1.00 94.50 183 GLN A O 1
ATOM 1430 N N . THR A 1 184 ? 19.735 1.965 -20.722 1.00 95.81 184 THR A N 1
ATOM 1431 C CA . THR A 1 184 ? 19.790 2.987 -19.666 1.00 95.81 184 THR A CA 1
ATOM 1432 C C . THR A 1 184 ? 18.419 3.220 -19.033 1.00 95.81 184 THR A C 1
ATOM 1434 O O . THR A 1 184 ? 18.323 3.319 -17.812 1.00 95.81 184 THR A O 1
ATOM 1437 N N . ARG A 1 185 ? 17.347 3.251 -19.837 1.00 97.81 185 ARG A N 1
ATOM 1438 C CA . ARG A 1 185 ? 15.976 3.394 -19.330 1.00 97.81 185 ARG A CA 1
ATOM 1439 C C . ARG A 1 185 ? 15.563 2.215 -18.450 1.00 97.81 185 ARG A C 1
ATOM 1441 O O . ARG A 1 185 ? 15.076 2.436 -17.348 1.00 97.81 185 ARG A O 1
ATOM 1448 N N . LEU A 1 186 ? 15.797 0.985 -18.907 1.00 94.62 186 LEU A N 1
ATOM 1449 C CA . LEU A 1 186 ? 15.500 -0.223 -18.133 1.00 94.62 186 LEU A CA 1
ATOM 1450 C C . LEU A 1 186 ? 16.316 -0.274 -16.840 1.00 94.62 186 LEU A C 1
ATOM 1452 O O . LEU A 1 186 ? 15.798 -0.665 -15.802 1.00 94.62 186 LEU A O 1
ATOM 1456 N N . GLN A 1 187 ? 17.577 0.159 -16.872 1.00 96.50 187 GLN A N 1
ATOM 1457 C CA . GLN A 1 187 ? 18.404 0.231 -15.671 1.00 96.50 187 GLN A CA 1
ATOM 1458 C C . GLN A 1 187 ? 17.849 1.233 -14.649 1.00 96.50 187 GLN A C 1
ATOM 1460 O O . GLN A 1 187 ? 17.815 0.922 -13.460 1.00 96.50 187 GLN A O 1
ATOM 1465 N N . ALA A 1 188 ? 17.379 2.399 -15.100 1.00 96.31 188 ALA A N 1
ATOM 1466 C CA . ALA A 1 188 ? 16.727 3.376 -14.229 1.00 96.31 188 ALA A CA 1
ATOM 1467 C C . ALA A 1 188 ? 15.412 2.832 -13.639 1.00 96.31 188 ALA A C 1
ATOM 1469 O O . ALA A 1 188 ? 15.163 2.985 -12.446 1.00 96.31 188 ALA A O 1
ATOM 1470 N N . GLU A 1 189 ? 14.602 2.140 -14.444 1.00 97.44 189 GLU A N 1
ATOM 1471 C CA . GLU A 1 189 ? 13.354 1.513 -13.990 1.00 97.44 189 GLU A CA 1
ATOM 1472 C C . GLU A 1 189 ? 13.610 0.391 -12.974 1.00 97.44 189 GLU A C 1
ATOM 1474 O O . GLU A 1 189 ? 12.931 0.318 -11.954 1.00 97.44 189 GLU A O 1
ATOM 1479 N N . ILE A 1 190 ? 14.645 -0.432 -13.180 1.00 95.06 190 ILE A N 1
ATOM 1480 C CA . ILE A 1 190 ? 15.068 -1.452 -12.209 1.00 95.06 190 ILE A CA 1
ATOM 1481 C C . ILE A 1 190 ? 15.491 -0.802 -10.887 1.00 95.06 190 ILE A C 1
ATOM 1483 O O . ILE A 1 190 ? 15.094 -1.284 -9.829 1.00 95.06 190 ILE A O 1
ATOM 1487 N N . GLN A 1 191 ? 16.258 0.291 -10.923 1.00 96.44 191 GLN A N 1
ATOM 1488 C CA . GLN A 1 191 ? 16.654 1.014 -9.708 1.00 96.44 191 GLN A CA 1
ATOM 1489 C C . GLN A 1 191 ? 15.444 1.596 -8.972 1.00 96.44 191 GLN A C 1
ATOM 1491 O O . GLN A 1 191 ? 15.354 1.491 -7.749 1.00 96.44 191 GLN A O 1
ATOM 1496 N N . GLN A 1 192 ? 14.483 2.157 -9.708 1.00 97.81 192 GLN A N 1
ATOM 1497 C CA . GLN A 1 192 ? 13.236 2.645 -9.129 1.00 97.81 192 GLN A CA 1
ATOM 1498 C C . GLN A 1 192 ? 12.436 1.499 -8.493 1.00 97.81 192 GLN A C 1
ATOM 1500 O O . GLN A 1 192 ? 12.005 1.616 -7.348 1.00 97.81 192 GLN A O 1
ATOM 1505 N N . LEU A 1 193 ? 12.277 0.373 -9.194 1.00 96.62 193 LEU A N 1
ATOM 1506 C CA . LEU A 1 193 ? 11.580 -0.802 -8.672 1.00 96.62 193 LEU A CA 1
ATOM 1507 C C . LEU A 1 193 ? 12.263 -1.352 -7.415 1.00 96.62 193 LEU A C 1
ATOM 1509 O O . LEU A 1 193 ? 11.581 -1.682 -6.447 1.00 96.62 193 LEU A O 1
ATOM 1513 N N . GLN A 1 194 ? 13.596 -1.388 -7.379 1.00 96.00 194 GLN A N 1
ATOM 1514 C CA . GLN A 1 194 ? 14.356 -1.779 -6.189 1.00 96.00 194 GLN A CA 1
ATOM 1515 C C . GLN A 1 194 ? 14.077 -0.857 -4.997 1.00 96.00 194 GLN A C 1
ATOM 1517 O O . GLN A 1 194 ? 13.855 -1.352 -3.893 1.00 96.00 194 GLN A O 1
ATOM 1522 N N . LEU A 1 195 ? 14.019 0.458 -5.220 1.00 97.62 195 LEU A N 1
ATOM 1523 C CA . LEU A 1 195 ? 13.700 1.424 -4.170 1.00 97.62 195 LEU A CA 1
ATOM 1524 C C . LEU A 1 195 ? 12.261 1.254 -3.662 1.00 97.62 195 LEU A C 1
ATOM 1526 O O . LEU A 1 195 ? 12.039 1.197 -2.456 1.00 97.62 195 LEU A O 1
ATOM 1530 N N . THR A 1 196 ? 11.289 1.086 -4.565 1.00 97.50 196 THR A N 1
ATOM 1531 C CA . THR A 1 196 ? 9.891 0.834 -4.165 1.00 97.50 196 THR A CA 1
ATOM 1532 C C . THR A 1 196 ? 9.736 -0.478 -3.399 1.00 97.50 196 THR A C 1
ATOM 1534 O O . THR A 1 196 ? 9.001 -0.535 -2.417 1.00 97.50 196 THR A O 1
ATOM 1537 N N . LYS A 1 197 ? 10.472 -1.527 -3.789 1.00 96.25 197 LYS A N 1
ATOM 1538 C CA . LYS A 1 197 ? 10.501 -2.796 -3.063 1.00 96.25 197 LYS A CA 1
ATOM 1539 C C . LYS A 1 197 ? 11.032 -2.597 -1.643 1.00 96.25 197 LYS A C 1
ATOM 1541 O O . LYS A 1 197 ? 10.411 -3.083 -0.706 1.00 96.25 197 LYS A O 1
ATOM 1546 N N . GLN A 1 198 ? 12.136 -1.867 -1.482 1.00 97.06 198 GLN A N 1
ATOM 1547 C CA . GLN A 1 198 ? 12.706 -1.586 -0.164 1.00 97.06 198 GLN A CA 1
ATOM 1548 C C . GLN A 1 198 ? 11.727 -0.801 0.724 1.00 97.06 198 GLN A C 1
ATOM 1550 O O . GLN A 1 198 ? 11.592 -1.102 1.907 1.00 97.06 198 GLN A O 1
ATOM 1555 N N . GLN A 1 199 ? 11.004 0.165 0.153 1.00 97.31 199 GLN A N 1
ATOM 1556 C CA . GLN A 1 199 ? 9.967 0.910 0.869 1.00 97.31 199 GLN A CA 1
ATOM 1557 C C . GLN A 1 199 ? 8.812 0.000 1.319 1.00 97.31 199 GLN A C 1
ATOM 1559 O O . GLN A 1 199 ? 8.365 0.092 2.461 1.00 97.31 199 GLN A O 1
ATOM 1564 N N . LEU A 1 200 ? 8.346 -0.903 0.451 1.00 95.56 200 LEU A N 1
ATOM 1565 C CA . LEU A 1 200 ? 7.304 -1.873 0.802 1.00 95.56 200 LEU A CA 1
ATOM 1566 C C . LEU A 1 200 ? 7.770 -2.859 1.881 1.00 95.56 200 LEU A C 1
ATOM 1568 O O . LEU A 1 200 ? 6.988 -3.214 2.758 1.00 95.56 200 LEU A O 1
ATOM 1572 N N . GLU A 1 201 ? 9.035 -3.284 1.852 1.00 97.75 201 GLU A N 1
ATOM 1573 C CA . GLU A 1 201 ? 9.620 -4.130 2.900 1.00 97.75 201 GLU A CA 1
ATOM 1574 C C . GLU A 1 201 ? 9.645 -3.408 4.255 1.00 97.75 201 GLU A C 1
ATOM 1576 O O . GLU A 1 201 ? 9.276 -4.003 5.265 1.00 97.75 201 GLU A O 1
ATOM 1581 N N . GLN A 1 202 ? 9.984 -2.114 4.280 1.00 95.56 202 GLN A N 1
ATOM 1582 C CA . GLN A 1 202 ? 9.919 -1.299 5.500 1.00 95.56 202 GLN A CA 1
ATOM 1583 C C . GLN A 1 202 ? 8.484 -1.181 6.034 1.00 95.56 202 GLN A C 1
ATOM 1585 O O . GLN A 1 202 ? 8.245 -1.407 7.221 1.00 95.56 202 GLN A O 1
ATOM 1590 N N . GLN A 1 203 ? 7.513 -0.900 5.161 1.00 96.75 203 GLN A N 1
ATOM 1591 C CA . GLN A 1 203 ? 6.100 -0.843 5.552 1.00 96.75 203 GLN A CA 1
ATOM 1592 C C . GLN A 1 203 ? 5.596 -2.187 6.086 1.00 96.75 203 GLN A C 1
ATOM 1594 O O . GLN A 1 203 ? 4.878 -2.218 7.081 1.00 96.75 203 GLN A O 1
ATOM 1599 N N . LEU A 1 204 ? 6.006 -3.304 5.478 1.00 96.38 204 LEU A N 1
ATOM 1600 C CA . LEU A 1 204 ? 5.654 -4.636 5.963 1.00 96.38 204 LEU A CA 1
ATOM 1601 C C . LEU A 1 204 ? 6.195 -4.873 7.377 1.00 96.38 204 LEU A C 1
ATOM 1603 O O . LEU A 1 204 ? 5.453 -5.355 8.229 1.00 96.38 204 LEU A O 1
ATOM 1607 N N . THR A 1 205 ? 7.452 -4.501 7.643 1.00 97.06 205 THR A N 1
ATOM 1608 C CA . THR A 1 205 ? 8.029 -4.634 8.991 1.00 97.06 205 THR A CA 1
ATOM 1609 C C . THR A 1 205 ? 7.304 -3.769 10.019 1.00 97.06 205 THR A C 1
ATOM 1611 O O . THR A 1 205 ? 7.033 -4.243 11.119 1.00 97.06 205 THR A O 1
ATOM 1614 N N . GLN A 1 206 ? 6.907 -2.550 9.645 1.00 96.88 206 GLN A N 1
ATOM 1615 C CA . GLN A 1 206 ? 6.154 -1.651 10.519 1.00 96.88 206 GLN A CA 1
ATOM 1616 C C . GLN A 1 206 ? 4.762 -2.208 10.846 1.00 96.88 206 GLN A C 1
ATOM 1618 O O . GLN A 1 206 ? 4.362 -2.244 12.007 1.00 96.88 206 GLN A O 1
ATOM 1623 N N . VAL A 1 207 ? 4.026 -2.683 9.838 1.00 95.88 207 VAL A N 1
ATOM 1624 C CA . VAL A 1 207 ? 2.705 -3.297 10.045 1.00 95.88 207 VAL A CA 1
ATOM 1625 C C . VAL A 1 207 ? 2.826 -4.571 10.881 1.00 95.88 207 VAL A C 1
ATOM 1627 O O . VAL A 1 207 ? 1.988 -4.825 11.741 1.00 95.88 207 VAL A O 1
ATOM 1630 N N . GLN A 1 208 ? 3.877 -5.365 10.680 1.00 96.94 208 GLN A N 1
ATOM 1631 C CA . GLN A 1 208 ? 4.112 -6.569 11.473 1.00 96.94 208 GLN A CA 1
ATOM 1632 C C . GLN A 1 208 ? 4.355 -6.247 12.957 1.00 96.94 208 GLN A C 1
ATOM 1634 O O . GLN A 1 208 ? 3.857 -6.963 13.825 1.00 96.94 208 GLN A O 1
ATOM 1639 N N . GLU A 1 209 ? 5.063 -5.158 13.258 1.00 94.00 209 GLU A N 1
ATOM 1640 C CA . GLU A 1 209 ? 5.243 -4.667 14.628 1.00 94.00 209 GLU A CA 1
ATOM 1641 C C . GLU A 1 209 ? 3.922 -4.167 15.235 1.00 94.00 209 GLU A C 1
ATOM 1643 O O . GLU A 1 209 ? 3.583 -4.519 16.366 1.00 94.00 209 GLU A O 1
ATOM 1648 N N . GLN A 1 210 ? 3.116 -3.430 14.465 1.00 97.12 210 GLN A N 1
ATOM 1649 C CA . GLN A 1 210 ? 1.780 -3.006 14.896 1.00 97.12 210 GLN A CA 1
ATOM 1650 C C . GLN A 1 210 ? 0.875 -4.202 15.218 1.00 97.12 210 GLN A C 1
ATOM 1652 O O . GLN A 1 210 ? 0.226 -4.216 16.260 1.00 97.12 210 GLN A O 1
ATOM 1657 N N . VAL A 1 211 ? 0.874 -5.245 14.385 1.00 96.44 211 VAL A N 1
ATOM 1658 C CA . VAL A 1 211 ? 0.111 -6.470 14.666 1.00 96.44 21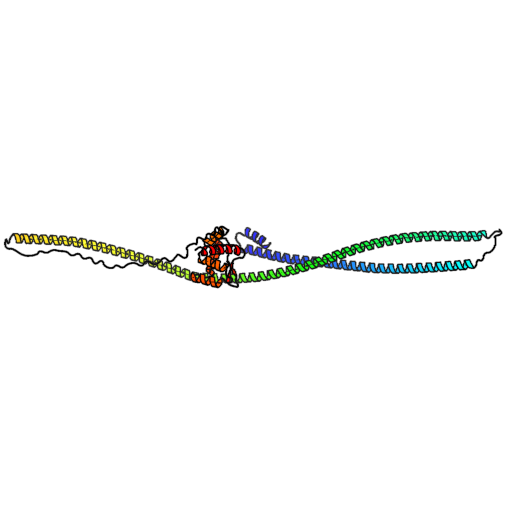1 VAL A CA 1
ATOM 1659 C C . VAL A 1 211 ? 0.602 -7.138 15.951 1.00 96.44 211 VAL A C 1
ATOM 1661 O O . VAL A 1 211 ? -0.220 -7.503 16.786 1.00 96.44 211 VAL A O 1
ATOM 1664 N N . ALA A 1 212 ? 1.918 -7.233 16.165 1.00 96.44 212 ALA A N 1
ATOM 1665 C CA . ALA A 1 212 ? 2.470 -7.822 17.384 1.00 96.44 212 ALA A CA 1
ATOM 1666 C C . ALA A 1 212 ? 2.059 -7.049 18.654 1.00 96.44 212 ALA A C 1
ATOM 1668 O O . ALA A 1 212 ? 1.724 -7.659 19.669 1.00 96.44 212 ALA A O 1
ATOM 1669 N N . THR A 1 213 ? 2.038 -5.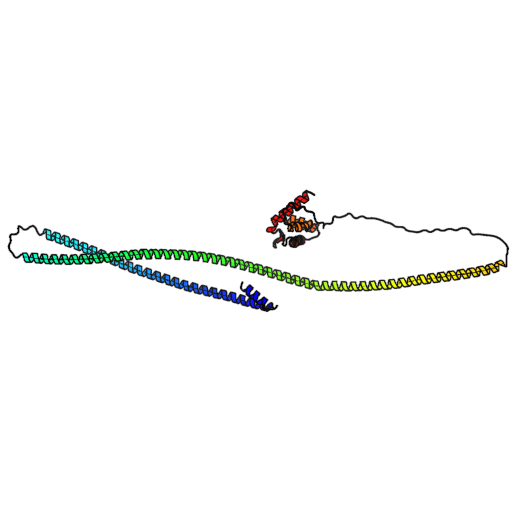713 18.606 1.00 96.81 213 THR A N 1
ATOM 1670 C CA . THR A 1 213 ? 1.566 -4.892 19.740 1.00 96.81 213 THR A CA 1
ATOM 1671 C C . THR A 1 213 ? 0.062 -5.042 19.983 1.00 96.81 213 THR A C 1
ATOM 1673 O O . THR A 1 213 ? -0.361 -5.182 21.129 1.00 96.81 213 THR A O 1
ATOM 1676 N N . LEU A 1 214 ? -0.755 -5.102 18.926 1.00 95.69 214 LEU A N 1
ATOM 1677 C CA . LEU A 1 214 ? -2.193 -5.373 19.044 1.00 95.69 214 LEU A CA 1
ATOM 1678 C C . LEU A 1 214 ? -2.476 -6.766 19.620 1.00 95.69 214 LEU A C 1
ATOM 1680 O O . LEU A 1 214 ? -3.379 -6.920 20.441 1.00 95.69 214 LEU A O 1
ATOM 1684 N N . GLU A 1 215 ? -1.694 -7.776 19.240 1.00 97.00 215 GLU A N 1
ATOM 1685 C CA . GLU A 1 215 ? -1.781 -9.114 19.829 1.00 97.00 215 GLU A CA 1
ATOM 1686 C C . GLU A 1 215 ? -1.445 -9.090 21.325 1.00 97.00 215 GLU A C 1
ATOM 1688 O O . GLU A 1 215 ? -2.160 -9.707 22.116 1.00 97.00 215 GLU A O 1
ATOM 1693 N N . GLN A 1 216 ? -0.432 -8.323 21.740 1.00 96.31 216 GLN A N 1
ATOM 1694 C CA . GLN A 1 216 ? -0.126 -8.128 23.160 1.00 96.31 216 GLN A CA 1
ATOM 1695 C C . GLN A 1 216 ? -1.299 -7.482 23.907 1.00 96.31 216 GLN A C 1
ATOM 1697 O O . GLN A 1 216 ? -1.726 -8.019 24.932 1.00 96.31 216 GLN A O 1
ATOM 1702 N N . TYR A 1 217 ? -1.880 -6.400 23.380 1.00 96.62 217 TYR A N 1
ATOM 1703 C CA . TYR A 1 217 ? -3.051 -5.767 23.997 1.00 96.62 217 TYR A CA 1
ATOM 1704 C C . TYR A 1 217 ? -4.242 -6.716 24.098 1.00 96.62 217 TYR A C 1
ATOM 1706 O O . TYR A 1 217 ? -4.896 -6.762 25.137 1.00 96.62 217 TYR A O 1
ATOM 1714 N N . ARG A 1 218 ? -4.493 -7.525 23.064 1.00 96.31 218 ARG A N 1
ATOM 1715 C CA . ARG A 1 218 ? -5.543 -8.546 23.100 1.00 96.31 218 ARG A CA 1
ATOM 1716 C C . ARG A 1 218 ? -5.302 -9.559 24.216 1.00 96.31 218 ARG A C 1
ATOM 1718 O O . ARG A 1 218 ? -6.230 -9.865 24.955 1.00 96.31 218 ARG A O 1
ATOM 1725 N N . THR A 1 219 ? -4.072 -10.057 24.366 1.00 96.12 219 THR A N 1
ATOM 1726 C CA . THR A 1 219 ? -3.756 -11.016 25.438 1.00 96.12 219 THR A CA 1
ATOM 1727 C C . THR A 1 219 ? -3.895 -10.411 26.833 1.00 96.12 219 THR A C 1
ATOM 1729 O O . THR A 1 219 ? -4.356 -11.094 27.748 1.00 96.12 219 THR A O 1
ATOM 1732 N N . GLU A 1 220 ? -3.551 -9.132 27.002 1.00 97.31 220 GLU A N 1
ATOM 1733 C CA . GLU A 1 220 ? -3.740 -8.432 28.273 1.00 97.31 220 GLU A CA 1
ATOM 1734 C C . GLU A 1 220 ? -5.229 -8.207 28.563 1.00 97.31 220 GLU A C 1
ATOM 1736 O O . GLU A 1 220 ? -5.679 -8.422 29.688 1.00 97.31 220 GLU A O 1
ATOM 1741 N N . LEU A 1 221 ? -6.024 -7.867 27.545 1.00 95.88 221 LEU A N 1
ATOM 1742 C CA . LEU A 1 221 ? -7.471 -7.722 27.684 1.00 95.88 221 LEU A CA 1
ATOM 1743 C C . LEU A 1 221 ? -8.139 -9.056 28.048 1.00 95.88 221 LEU A C 1
ATOM 1745 O O . LEU A 1 221 ? -8.917 -9.102 28.997 1.00 95.88 221 LEU A O 1
ATOM 1749 N N . ASP A 1 222 ? -7.785 -10.152 27.372 1.00 96.75 222 ASP A N 1
ATOM 1750 C CA . ASP A 1 222 ? -8.285 -11.499 27.690 1.00 96.75 222 ASP A CA 1
ATOM 1751 C C . ASP A 1 222 ? -7.925 -11.901 29.131 1.00 96.75 222 ASP A C 1
ATOM 1753 O O . ASP A 1 222 ? -8.732 -12.506 29.847 1.00 96.75 222 ASP A O 1
ATOM 1757 N N . ARG A 1 223 ? -6.730 -11.519 29.597 1.00 95.81 223 ARG A N 1
ATOM 1758 C CA . ARG A 1 223 ? -6.296 -11.731 30.980 1.00 95.81 223 ARG A CA 1
ATOM 1759 C C . ARG A 1 223 ? -7.125 -10.913 31.971 1.00 95.81 223 ARG A C 1
ATOM 1761 O O . ARG A 1 223 ? -7.533 -11.461 32.996 1.00 95.81 223 ARG A O 1
ATOM 1768 N N . LEU A 1 224 ? -7.377 -9.634 31.692 1.00 96.12 224 LEU A N 1
ATOM 1769 C CA . LEU A 1 224 ? -8.203 -8.770 32.542 1.00 96.12 224 LEU A CA 1
ATOM 1770 C C . LEU A 1 224 ? -9.648 -9.268 32.613 1.00 96.12 224 LEU A C 1
ATOM 1772 O O . LEU A 1 224 ? -10.214 -9.338 33.702 1.00 96.12 224 LEU A O 1
ATOM 1776 N N . VAL A 1 225 ? -10.221 -9.682 31.481 1.00 95.88 225 VAL A N 1
ATOM 1777 C CA . VAL A 1 225 ? -11.568 -10.267 31.420 1.00 95.88 225 VAL A CA 1
ATOM 1778 C C . VAL A 1 225 ? -11.628 -11.555 32.242 1.00 95.88 225 VAL A C 1
ATOM 1780 O O . VAL A 1 225 ? -12.498 -11.690 33.102 1.00 95.88 225 VAL A O 1
ATOM 1783 N N . SER A 1 226 ? -10.655 -12.453 32.069 1.00 94.31 226 SER A N 1
ATOM 1784 C CA . SER A 1 226 ? -10.572 -13.699 32.847 1.00 94.31 226 SER A CA 1
ATOM 1785 C C . SER A 1 226 ? -10.406 -13.442 34.351 1.00 94.31 226 SER A C 1
ATOM 1787 O O . SER A 1 226 ? -10.907 -14.205 35.174 1.00 94.31 226 SER A O 1
ATOM 1789 N N . ALA A 1 227 ? -9.713 -12.365 34.733 1.00 94.69 227 ALA A N 1
ATOM 1790 C CA . ALA A 1 227 ? -9.559 -11.959 36.129 1.00 94.69 227 ALA A CA 1
ATOM 1791 C C . ALA A 1 227 ? -10.824 -11.297 36.711 1.00 94.69 227 ALA A C 1
ATOM 1793 O O . ALA A 1 227 ? -11.054 -11.391 37.916 1.00 94.69 227 ALA A O 1
ATOM 1794 N N . ALA A 1 228 ? -11.646 -10.652 35.879 1.00 91.44 228 ALA A N 1
ATOM 1795 C CA . ALA A 1 228 ? -12.901 -10.014 36.280 1.00 91.44 228 ALA A CA 1
ATOM 1796 C C . ALA A 1 228 ? -14.087 -10.995 36.372 1.00 91.44 228 ALA A C 1
ATOM 1798 O O . ALA A 1 228 ? -15.055 -10.758 37.096 1.00 91.44 228 ALA A O 1
ATOM 1799 N N . GLU A 1 229 ? -14.032 -12.118 35.661 1.00 95.50 229 GLU A N 1
ATOM 1800 C CA . GLU A 1 229 ? -15.069 -13.150 35.699 1.00 95.50 229 GLU A CA 1
ATOM 1801 C C . GLU A 1 229 ? -15.331 -13.752 37.100 1.00 95.50 229 GLU A C 1
ATOM 1803 O O . GLU A 1 229 ? -16.502 -13.832 37.489 1.00 95.50 229 GLU A O 1
ATOM 1808 N N . PRO A 1 230 ? -14.323 -14.105 37.928 1.00 94.25 230 PRO A N 1
ATOM 1809 C CA . PRO A 1 230 ? -14.571 -14.620 39.276 1.00 94.25 230 PRO A CA 1
ATOM 1810 C C . PRO A 1 230 ? -15.181 -13.575 40.217 1.00 94.25 230 PRO A C 1
ATOM 1812 O O . PRO A 1 230 ? -16.047 -13.916 41.022 1.00 94.25 230 PRO A O 1
ATOM 1815 N N . THR A 1 231 ? -14.788 -12.301 40.118 1.00 93.75 231 THR A N 1
ATOM 1816 C CA . THR A 1 231 ? -15.419 -11.228 40.904 1.00 93.75 231 THR A CA 1
ATOM 1817 C C . THR A 1 231 ? -16.871 -11.034 40.491 1.00 93.75 231 THR A C 1
ATOM 1819 O O . THR A 1 231 ? -17.728 -10.880 41.362 1.00 93.75 231 THR A O 1
ATOM 1822 N N . ARG A 1 232 ? -17.184 -11.132 39.192 1.00 94.12 232 ARG A N 1
ATOM 1823 C CA . ARG A 1 232 ? -18.573 -11.125 38.717 1.00 94.12 232 ARG A CA 1
ATOM 1824 C C . ARG A 1 232 ? -19.374 -12.288 39.304 1.00 94.12 232 ARG A C 1
ATOM 1826 O O . ARG A 1 232 ? -20.451 -12.060 39.847 1.00 94.12 232 ARG A O 1
ATOM 1833 N N . GLN A 1 233 ? -18.835 -13.508 39.257 1.00 95.19 233 GLN A N 1
ATOM 1834 C CA . GLN A 1 233 ? -19.477 -14.693 39.842 1.00 95.19 233 GLN A CA 1
ATOM 1835 C C . GLN A 1 233 ? -19.684 -14.550 41.355 1.00 95.19 233 GLN A C 1
ATOM 1837 O O . GLN A 1 233 ? -20.724 -14.948 41.877 1.00 95.19 233 GLN A O 1
ATOM 1842 N N . GLN A 1 234 ? -18.731 -13.946 42.069 1.00 95.62 234 GLN A N 1
ATOM 1843 C CA . GLN A 1 234 ? -18.849 -13.704 43.505 1.00 95.62 234 GLN A CA 1
ATOM 1844 C C . GLN A 1 234 ? -19.962 -12.699 43.833 1.00 95.62 234 GLN A C 1
ATOM 1846 O O . GLN A 1 234 ? -20.734 -12.926 44.765 1.00 95.62 234 GLN A O 1
ATOM 1851 N N . VAL A 1 235 ? -20.067 -11.607 43.071 1.00 94.75 235 VAL A N 1
ATOM 1852 C CA . VAL A 1 235 ? -21.153 -10.625 43.226 1.00 94.75 235 VAL A CA 1
ATOM 1853 C C . VAL A 1 235 ? -22.504 -11.262 42.905 1.00 94.75 235 VAL A C 1
ATOM 1855 O O . VAL A 1 235 ? -23.462 -11.058 43.646 1.00 94.75 235 VAL A O 1
ATOM 1858 N N . GLU A 1 236 ? -22.579 -12.079 41.855 1.00 95.94 236 GLU A N 1
ATOM 1859 C CA . GLU A 1 236 ? -23.799 -12.787 41.459 1.00 95.94 236 GLU A CA 1
ATOM 1860 C C . GLU A 1 236 ? -24.247 -13.799 42.528 1.00 95.94 236 GLU A C 1
ATOM 1862 O O . GLU A 1 236 ? -25.415 -13.808 42.923 1.00 95.94 236 GLU A O 1
ATOM 1867 N N . ALA A 1 237 ? -23.316 -14.572 43.095 1.00 94.25 237 ALA A N 1
ATOM 1868 C CA . ALA A 1 237 ? -23.592 -15.458 44.225 1.00 94.25 237 ALA A CA 1
ATOM 1869 C C . ALA A 1 237 ? -24.042 -14.681 45.480 1.00 94.25 237 ALA A C 1
ATOM 1871 O O . ALA A 1 237 ? -24.974 -15.094 46.173 1.00 94.25 237 ALA A O 1
ATOM 1872 N N . GLY A 1 238 ? -23.420 -13.530 45.760 1.00 94.88 238 GLY A N 1
ATOM 1873 C CA . GLY A 1 238 ? -23.824 -12.639 46.849 1.00 94.88 238 GLY A CA 1
ATOM 1874 C C . GLY A 1 238 ? -25.239 -12.086 46.664 1.00 94.88 238 GLY A C 1
ATOM 1875 O O . GLY A 1 238 ? -26.035 -12.100 47.604 1.00 94.88 238 GLY A O 1
ATOM 1876 N N . ALA A 1 239 ? -25.585 -11.668 45.444 1.00 92.75 239 ALA A N 1
ATOM 1877 C CA . ALA A 1 239 ? -26.921 -11.195 45.099 1.00 92.75 239 ALA A CA 1
ATOM 1878 C C . ALA A 1 239 ? -27.979 -12.297 45.268 1.00 92.75 239 ALA A C 1
ATOM 1880 O O . ALA A 1 239 ? -29.021 -12.051 45.874 1.00 92.75 239 ALA A O 1
ATOM 1881 N N . GLN A 1 240 ? -27.696 -13.527 44.822 1.00 96.12 240 GLN A N 1
ATOM 1882 C CA . GLN A 1 240 ? -28.586 -14.677 45.030 1.00 96.12 240 GLN A CA 1
ATOM 1883 C C . GLN A 1 240 ? -28.786 -14.991 46.520 1.00 96.12 240 GLN A C 1
ATOM 1885 O O . GLN A 1 240 ? -29.907 -15.255 46.955 1.00 96.12 240 GLN A O 1
ATOM 1890 N N . SER A 1 241 ? -27.725 -14.906 47.330 1.00 96.44 241 SER A N 1
ATOM 1891 C CA . SER A 1 241 ? -27.831 -15.090 48.782 1.00 96.44 241 SER A CA 1
ATOM 1892 C C . SER A 1 241 ? -28.691 -14.010 49.444 1.00 96.44 241 SER A C 1
ATOM 1894 O O . SER A 1 241 ? -29.491 -14.325 50.325 1.00 96.44 241 SER A O 1
ATOM 1896 N N . LEU A 1 242 ? -28.531 -12.743 49.048 1.00 95.19 242 LEU A N 1
ATOM 1897 C CA . LEU A 1 242 ? -29.342 -11.637 49.566 1.00 95.19 242 LEU A CA 1
ATOM 1898 C C . LEU A 1 242 ? -30.808 -11.777 49.154 1.00 95.19 242 LEU A C 1
ATOM 1900 O O . LEU A 1 242 ? -31.691 -11.566 49.982 1.00 95.19 242 LEU A O 1
ATOM 1904 N N . GLN A 1 243 ? -31.070 -12.194 47.915 1.00 96.19 243 GLN A N 1
ATOM 1905 C CA . GLN A 1 243 ? -32.417 -12.488 47.435 1.00 96.19 243 GLN A CA 1
ATOM 1906 C C . GLN A 1 243 ? -33.089 -13.569 48.295 1.00 96.19 243 GLN A C 1
ATOM 1908 O O . GLN A 1 243 ? -34.210 -13.374 48.761 1.00 96.19 243 GLN A O 1
ATOM 1913 N N . GLY A 1 244 ? -32.377 -14.661 48.595 1.00 95.31 244 GLY A N 1
ATOM 1914 C CA . GLY A 1 244 ? -32.879 -15.705 49.493 1.00 95.31 244 GLY A CA 1
ATOM 1915 C C . GLY A 1 244 ? -33.165 -15.194 50.911 1.00 95.31 244 GLY A C 1
ATOM 1916 O O . GLY A 1 244 ? -34.180 -15.553 51.509 1.00 95.31 244 GLY A O 1
ATOM 1917 N N . ALA A 1 245 ? -32.320 -14.307 51.446 1.00 95.88 245 ALA A N 1
ATOM 1918 C CA . ALA A 1 245 ? -32.554 -13.686 52.750 1.00 95.88 245 ALA A CA 1
ATOM 1919 C C . ALA A 1 245 ? -33.796 -12.773 52.750 1.00 95.88 245 ALA A C 1
ATOM 1921 O O . ALA A 1 245 ? -34.567 -12.776 53.712 1.00 95.88 245 ALA A O 1
ATOM 1922 N N . ILE A 1 246 ? -34.026 -12.023 51.667 1.00 93.75 246 ILE A N 1
ATOM 1923 C CA . ILE A 1 246 ? -35.230 -11.197 51.497 1.00 93.75 246 ILE A CA 1
ATOM 1924 C C . ILE A 1 246 ? -36.483 -12.076 51.473 1.00 93.75 246 ILE A C 1
ATOM 1926 O O . ILE A 1 246 ? -37.454 -11.760 52.159 1.00 93.75 246 ILE A O 1
ATOM 1930 N N . GLU A 1 247 ? -36.470 -13.187 50.737 1.00 96.06 247 GLU A N 1
ATOM 1931 C CA . GLU A 1 247 ? -37.598 -14.126 50.686 1.00 96.06 247 GLU A CA 1
ATOM 1932 C C . GLU A 1 247 ? -37.909 -14.724 52.066 1.00 96.06 247 GLU A C 1
ATOM 1934 O O . GLU A 1 247 ? -39.072 -14.759 52.481 1.00 96.06 247 GLU A O 1
ATOM 1939 N N . GLN A 1 248 ? -36.877 -15.109 52.824 1.00 96.56 248 GLN A N 1
ATOM 1940 C CA . GLN A 1 248 ? -37.037 -15.581 54.203 1.00 96.56 248 GLN A CA 1
ATOM 1941 C C . GLN A 1 248 ? -37.659 -14.510 55.108 1.00 96.56 248 GLN A C 1
ATOM 1943 O O . GLN A 1 248 ? -38.623 -14.795 55.822 1.00 96.56 248 GLN A O 1
ATOM 1948 N N . LEU A 1 249 ? -37.161 -13.271 55.051 1.00 95.75 249 LEU A N 1
ATOM 1949 C CA . LEU A 1 249 ? -37.712 -12.158 55.829 1.00 95.75 249 LEU A CA 1
ATOM 1950 C C . LEU A 1 249 ? -39.164 -11.856 55.444 1.00 95.75 249 LEU A C 1
ATOM 1952 O O . LEU A 1 249 ? -39.998 -11.641 56.321 1.00 95.75 249 LEU A O 1
ATOM 1956 N N . GLN A 1 250 ? -39.507 -11.890 54.155 1.00 95.62 250 GLN A N 1
ATOM 1957 C CA . GLN A 1 250 ? -40.890 -11.726 53.701 1.00 95.62 250 GLN A CA 1
ATOM 1958 C C . GLN A 1 250 ? -41.806 -12.816 54.264 1.00 95.62 250 GLN A C 1
ATOM 1960 O O . GLN A 1 250 ? -42.935 -12.529 54.668 1.00 95.62 250 GLN A O 1
ATOM 1965 N N . GLN A 1 251 ? -41.334 -14.062 54.322 1.00 95.50 251 GLN A N 1
ATOM 1966 C CA . GLN A 1 251 ? -42.099 -15.163 54.896 1.00 95.50 251 GLN A CA 1
ATOM 1967 C C . GLN A 1 251 ? -42.291 -15.001 56.408 1.00 95.50 251 GLN A C 1
ATOM 1969 O O . GLN A 1 251 ? -43.388 -15.239 56.914 1.00 95.50 251 GLN A O 1
ATOM 1974 N N . GLN A 1 252 ? -41.267 -14.511 57.105 1.00 97.31 252 GLN A N 1
ATOM 1975 C CA . GLN A 1 252 ? -41.318 -14.211 58.533 1.00 97.31 252 GLN A CA 1
ATOM 1976 C C . GLN A 1 252 ? -42.262 -13.036 58.851 1.00 97.31 252 GLN A C 1
ATOM 1978 O O . GLN A 1 252 ? -43.021 -13.081 59.816 1.00 97.31 252 GLN A O 1
ATOM 1983 N N . ILE A 1 253 ? -42.289 -11.998 58.007 1.00 94.94 253 ILE A N 1
ATOM 1984 C CA . ILE A 1 253 ? -43.256 -10.895 58.127 1.00 94.94 253 ILE A CA 1
ATOM 1985 C C . ILE A 1 253 ? -44.683 -11.417 57.942 1.00 94.94 253 ILE A C 1
ATOM 1987 O O . ILE A 1 253 ? -45.566 -11.058 58.718 1.00 94.94 253 ILE A O 1
ATOM 1991 N N . ARG A 1 254 ? -44.924 -12.288 56.953 1.00 95.38 254 ARG A N 1
ATOM 1992 C CA . ARG A 1 254 ? -46.250 -12.892 56.733 1.00 95.38 254 ARG A CA 1
ATOM 1993 C C . ARG A 1 254 ? -46.704 -13.734 57.923 1.00 95.38 254 ARG A C 1
ATOM 1995 O O . ARG A 1 254 ? -47.873 -13.646 58.290 1.00 95.38 254 ARG A O 1
ATOM 2002 N N . SER A 1 255 ? -45.811 -14.521 58.531 1.00 96.25 255 SER A N 1
ATOM 2003 C CA . SER A 1 255 ? -46.164 -15.317 59.713 1.00 96.25 255 SER A CA 1
ATOM 2004 C C . SER A 1 255 ? -46.518 -14.424 60.899 1.00 96.25 255 SER A C 1
ATOM 2006 O O . SER A 1 255 ? -47.572 -14.613 61.497 1.00 96.25 255 SER A O 1
ATOM 2008 N N . LEU A 1 256 ? -45.703 -13.399 61.173 1.00 96.06 256 LEU A N 1
ATOM 2009 C CA . LEU A 1 256 ? -45.980 -12.428 62.234 1.00 96.06 256 LEU A CA 1
ATOM 2010 C C . LEU A 1 256 ? -47.295 -11.680 61.997 1.00 96.06 256 LEU A C 1
ATOM 2012 O O . LEU A 1 256 ? -48.058 -11.482 62.934 1.00 96.06 256 LEU A O 1
ATOM 2016 N N . HIS A 1 257 ? -47.597 -11.293 60.756 1.00 94.12 257 HIS A N 1
ATOM 2017 C CA . HIS A 1 257 ? -48.866 -10.641 60.424 1.00 94.12 257 HIS A CA 1
ATOM 2018 C C . HIS A 1 257 ? -50.069 -11.566 60.675 1.00 94.12 257 HIS A C 1
ATOM 2020 O O . HIS A 1 257 ? -51.102 -11.116 61.165 1.00 94.12 257 HIS A O 1
ATOM 2026 N N . GLY A 1 258 ? -49.920 -12.866 60.394 1.00 94.94 258 GLY A N 1
ATOM 2027 C CA . GLY A 1 258 ? -50.924 -13.880 60.716 1.00 94.94 258 GLY A CA 1
ATOM 2028 C C . GLY A 1 258 ? -51.139 -14.050 62.223 1.00 94.94 258 GLY A C 1
ATOM 2029 O O . GLY A 1 258 ? -52.282 -14.079 62.674 1.00 94.94 258 GLY A O 1
ATOM 2030 N N . GLU A 1 259 ? -50.062 -14.108 63.009 1.00 96.25 259 GLU A N 1
ATOM 2031 C CA . GLU A 1 259 ? -50.137 -14.157 64.478 1.00 96.25 259 GLU A CA 1
ATOM 2032 C C . GLU A 1 259 ? -50.805 -12.902 65.061 1.00 96.25 259 GLU A C 1
ATOM 2034 O O . GLU A 1 259 ? -51.616 -12.996 65.983 1.00 96.25 259 GLU A O 1
ATOM 2039 N N . LEU A 1 260 ? -50.507 -11.726 64.502 1.00 94.31 260 LEU A N 1
ATOM 2040 C CA . LEU A 1 260 ? -51.087 -10.454 64.931 1.00 94.31 260 LEU A CA 1
ATOM 2041 C C . LEU A 1 260 ? -52.600 -10.412 64.665 1.00 94.31 260 LEU A C 1
ATOM 2043 O O . LEU A 1 260 ? -53.355 -10.026 65.555 1.00 94.31 260 LEU A O 1
ATOM 2047 N N . GLY A 1 261 ? -53.048 -10.902 63.503 1.00 94.06 261 GLY A N 1
ATOM 2048 C CA . GLY A 1 261 ? -54.474 -11.059 63.199 1.00 94.06 261 GLY A CA 1
ATOM 2049 C C . GLY A 1 261 ? -55.187 -12.013 64.166 1.00 94.06 261 GLY A C 1
ATOM 2050 O O . GLY A 1 261 ? -56.243 -11.681 64.694 1.00 94.06 261 GLY A O 1
ATOM 2051 N N . GLN A 1 262 ? -54.572 -13.154 64.498 1.00 94.44 262 GLN A N 1
ATOM 2052 C CA . GLN A 1 262 ? -55.132 -14.084 65.491 1.00 94.44 262 GLN A CA 1
ATOM 2053 C C . GLN A 1 262 ? -55.262 -13.451 66.883 1.00 94.44 262 GLN A C 1
ATOM 2055 O O . GLN A 1 262 ? -56.235 -13.703 67.597 1.00 94.44 262 GLN A O 1
ATOM 2060 N N . LEU A 1 263 ? -54.279 -12.648 67.299 1.00 95.31 263 LEU A N 1
ATOM 2061 C CA . LEU A 1 263 ? -54.342 -11.918 68.565 1.00 95.31 263 LEU A CA 1
ATOM 2062 C C . LEU A 1 263 ? -55.446 -10.857 68.553 1.00 95.31 263 LEU A C 1
ATOM 2064 O O . LEU A 1 263 ? -56.115 -10.673 69.570 1.00 95.31 263 LEU A O 1
ATOM 2068 N N . GLU A 1 264 ? -55.656 -10.180 67.427 1.00 94.75 264 GLU A N 1
ATOM 2069 C CA . GLU A 1 264 ? -56.728 -9.199 67.265 1.00 94.75 264 GLU A CA 1
ATOM 2070 C C . GLU A 1 264 ? -58.115 -9.851 67.380 1.00 94.75 264 GLU A C 1
ATOM 2072 O O . GLU A 1 264 ? -58.941 -9.386 68.173 1.00 94.75 264 GLU A O 1
ATOM 2077 N N . ASP A 1 265 ? -58.323 -10.992 66.715 1.00 94.25 265 ASP A N 1
ATOM 2078 C CA . ASP A 1 265 ? -59.542 -11.800 66.842 1.00 94.25 265 ASP A CA 1
ATOM 2079 C C . ASP A 1 265 ? -59.770 -12.247 68.296 1.00 94.25 265 ASP A C 1
ATOM 2081 O O . ASP A 1 265 ? -60.869 -12.111 68.836 1.00 94.25 265 ASP A O 1
ATOM 2085 N N . GLN A 1 266 ? -58.719 -12.704 68.988 1.00 95.69 266 GLN A N 1
ATOM 2086 C CA . GLN A 1 266 ? -58.812 -13.066 70.408 1.00 95.69 266 GLN A CA 1
ATOM 2087 C C . GLN A 1 266 ? -59.160 -11.876 71.311 1.00 95.69 266 GLN A C 1
ATOM 2089 O O . GLN A 1 266 ? -59.840 -12.050 72.325 1.00 95.69 266 GLN A O 1
ATOM 2094 N N . ILE A 1 267 ? -58.671 -10.671 71.009 1.00 94.44 267 ILE A N 1
ATOM 2095 C CA . ILE A 1 267 ? -59.007 -9.463 71.774 1.00 94.44 267 ILE A CA 1
ATOM 2096 C C . ILE A 1 267 ? -60.476 -9.093 71.556 1.00 94.44 267 ILE A C 1
ATOM 2098 O O . ILE A 1 267 ? -61.150 -8.727 72.523 1.00 94.44 267 ILE A O 1
ATOM 2102 N N . LEU A 1 268 ? -60.977 -9.201 70.323 1.00 95.06 268 LEU A N 1
ATOM 2103 C CA . LEU A 1 268 ? -62.388 -8.993 69.995 1.00 95.06 268 LEU A CA 1
ATOM 2104 C C . LEU A 1 268 ? -63.283 -9.993 70.736 1.00 95.06 268 LEU A C 1
ATOM 2106 O O . LEU A 1 268 ? -64.197 -9.567 71.437 1.00 95.06 268 LEU A O 1
ATOM 2110 N N . GLU A 1 269 ? -62.954 -11.283 70.681 1.00 95.38 269 GLU A N 1
ATOM 2111 C CA . GLU A 1 269 ? -63.650 -12.360 71.401 1.00 95.38 269 GLU A CA 1
ATOM 2112 C C . GLU A 1 269 ? -63.677 -12.110 72.920 1.00 95.38 269 GLU A C 1
ATOM 2114 O O . GLU A 1 269 ? -64.704 -12.238 73.583 1.00 95.38 269 GLU A O 1
ATOM 2119 N N . ARG A 1 270 ? -62.554 -11.694 73.516 1.00 94.50 270 ARG A N 1
ATOM 2120 C CA . ARG A 1 270 ? -62.537 -11.368 74.952 1.00 94.50 270 ARG A CA 1
ATOM 2121 C C . ARG A 1 270 ? -63.343 -10.115 75.280 1.00 94.50 270 ARG A C 1
ATOM 2123 O O . ARG A 1 270 ? -63.889 -10.024 76.379 1.00 94.50 270 ARG A O 1
ATOM 2130 N N . ARG A 1 271 ? -63.404 -9.129 74.378 1.00 93.31 271 ARG A N 1
ATOM 2131 C CA . ARG A 1 271 ? -64.239 -7.933 74.566 1.00 93.31 271 ARG A CA 1
ATOM 2132 C C . ARG A 1 271 ? -65.721 -8.282 74.524 1.00 93.31 271 ARG A C 1
ATOM 2134 O O . ARG A 1 271 ? -66.438 -7.826 75.409 1.00 93.31 271 ARG A O 1
ATOM 2141 N N . THR A 1 272 ? -66.160 -9.108 73.575 1.00 94.50 272 THR A N 1
ATOM 2142 C CA . THR A 1 272 ? -67.557 -9.564 73.507 1.00 94.50 272 THR A CA 1
ATOM 2143 C C . THR A 1 272 ? -67.928 -10.379 74.744 1.00 94.50 272 THR A C 1
ATOM 2145 O O . THR A 1 272 ? -68.914 -10.058 75.401 1.00 94.50 272 THR A O 1
ATOM 2148 N N . GLN A 1 273 ? -67.078 -11.328 75.157 1.00 94.69 273 GLN A N 1
ATOM 2149 C CA . GLN A 1 273 ? -67.270 -12.077 76.407 1.00 94.69 273 GLN A CA 1
ATOM 2150 C C . GLN A 1 273 ? -67.380 -11.157 77.629 1.00 94.69 273 GLN A C 1
ATOM 2152 O O . GLN A 1 273 ? -68.219 -11.375 78.502 1.00 94.69 273 GLN A O 1
ATOM 2157 N N . LYS A 1 274 ? -66.547 -10.112 77.705 1.00 95.12 274 LYS A N 1
ATOM 2158 C CA . LYS A 1 274 ? -66.619 -9.127 78.789 1.00 95.12 274 LYS A CA 1
ATOM 2159 C C . LYS A 1 274 ? -67.946 -8.361 78.776 1.00 95.12 274 LYS A C 1
ATOM 2161 O O . LYS A 1 274 ? -68.531 -8.181 79.838 1.00 95.12 274 LYS A O 1
ATOM 2166 N N . GLU A 1 275 ? -68.418 -7.918 77.613 1.00 94.69 275 GLU A N 1
ATOM 2167 C CA . GLU A 1 275 ? -69.709 -7.227 77.493 1.00 94.69 275 GLU A CA 1
ATOM 2168 C C . GLU A 1 275 ? -70.881 -8.112 77.923 1.00 94.69 275 GLU A C 1
ATOM 2170 O O . GLU A 1 275 ? -71.787 -7.635 78.607 1.00 94.69 275 GLU A O 1
ATOM 2175 N N . ASP A 1 276 ? -70.860 -9.394 77.562 1.00 93.69 276 ASP A N 1
ATOM 2176 C CA . ASP A 1 276 ? -71.888 -10.351 77.973 1.00 93.69 276 ASP A CA 1
ATOM 2177 C C . ASP A 1 276 ? -71.876 -10.575 79.490 1.00 93.69 276 ASP A C 1
ATOM 2179 O O . ASP A 1 276 ? -72.925 -10.501 80.132 1.00 93.69 276 ASP A O 1
ATOM 2183 N N . LEU A 1 277 ? -70.693 -10.726 80.092 1.00 93.31 277 LEU A N 1
ATOM 2184 C CA . LEU A 1 277 ? -70.552 -10.806 81.550 1.00 93.31 277 LEU A CA 1
ATOM 2185 C C . LEU A 1 277 ? -71.002 -9.515 82.255 1.00 93.31 277 LEU A C 1
ATOM 2187 O O . LEU A 1 277 ? -71.635 -9.580 83.309 1.00 93.31 277 LEU A O 1
ATOM 2191 N N . ASP A 1 278 ? -70.720 -8.337 81.692 1.00 93.00 278 ASP A N 1
ATOM 2192 C CA . ASP A 1 278 ? -71.187 -7.056 82.237 1.00 93.00 278 ASP A CA 1
ATOM 2193 C C . ASP A 1 278 ? -72.726 -6.935 82.152 1.00 93.00 278 ASP A C 1
ATOM 2195 O O . ASP A 1 278 ? -73.369 -6.426 83.081 1.00 93.00 278 ASP A O 1
ATOM 2199 N N . ARG A 1 279 ? -73.354 -7.456 81.086 1.00 92.44 279 ARG A N 1
ATOM 2200 C CA . ARG A 1 279 ? -74.824 -7.573 80.973 1.00 92.44 279 ARG A CA 1
ATOM 2201 C C . ARG A 1 279 ? -75.396 -8.529 82.021 1.00 92.44 279 ARG A C 1
ATOM 2203 O O . ARG A 1 279 ? -76.384 -8.197 82.677 1.00 92.44 279 ARG A O 1
ATOM 2210 N N . GLU A 1 280 ? -74.765 -9.678 82.241 1.00 93.50 280 GLU A N 1
ATOM 2211 C CA . GLU A 1 280 ? -75.176 -10.605 83.299 1.00 93.50 280 GLU A CA 1
ATOM 2212 C C . GLU A 1 280 ? -75.048 -9.964 84.685 1.00 93.50 280 GLU A C 1
ATOM 2214 O O . GLU A 1 280 ? -76.007 -9.973 85.459 1.00 93.50 280 GLU A O 1
ATOM 2219 N N . LEU A 1 281 ? -73.917 -9.320 84.988 1.00 91.69 281 LEU A N 1
ATOM 2220 C CA . LEU A 1 281 ? -73.695 -8.626 86.259 1.00 91.69 281 LEU A CA 1
ATOM 2221 C C . LEU A 1 281 ? -74.701 -7.499 86.496 1.00 91.69 281 LEU A C 1
ATOM 2223 O O . LEU A 1 281 ? -75.176 -7.328 87.621 1.00 91.69 281 LEU A O 1
ATOM 2227 N N . THR A 1 282 ? -75.031 -6.721 85.465 1.00 90.56 282 THR A N 1
ATOM 2228 C CA . THR A 1 282 ? -76.055 -5.672 85.570 1.00 90.56 282 THR A CA 1
ATOM 2229 C C . THR A 1 282 ? -77.444 -6.263 85.790 1.00 90.56 282 THR A C 1
ATOM 2231 O O . THR A 1 282 ? -78.158 -5.771 86.665 1.00 90.56 282 THR A O 1
ATOM 2234 N N . SER A 1 283 ? -77.798 -7.355 85.105 1.00 91.94 283 SER A N 1
ATOM 2235 C CA . SER A 1 283 ? -79.066 -8.065 85.327 1.00 91.94 283 SER A CA 1
ATOM 2236 C C . SER A 1 283 ? -79.177 -8.629 86.751 1.00 91.94 283 SER A C 1
ATOM 2238 O O . SER A 1 283 ? -80.181 -8.405 87.428 1.00 91.94 283 SER A O 1
ATOM 2240 N N . LEU A 1 284 ? -78.109 -9.254 87.261 1.00 91.12 284 LEU A N 1
ATOM 2241 C CA . LEU A 1 284 ? -78.027 -9.773 88.627 1.00 91.12 284 LEU A CA 1
ATOM 2242 C C . LEU A 1 284 ? -78.115 -8.645 89.657 1.00 91.12 284 LEU A C 1
ATOM 2244 O O . LEU A 1 284 ? -78.837 -8.766 90.647 1.00 91.12 284 LEU A O 1
ATOM 2248 N N . ARG A 1 285 ? -77.435 -7.514 89.423 1.00 90.62 285 ARG A N 1
ATOM 2249 C CA . ARG A 1 285 ? -77.565 -6.319 90.273 1.00 90.62 285 ARG A CA 1
ATOM 2250 C C . ARG A 1 285 ? -78.986 -5.781 90.284 1.00 90.62 285 ARG A C 1
ATOM 2252 O O . ARG A 1 285 ? -79.474 -5.413 91.348 1.00 90.62 285 ARG A O 1
ATOM 2259 N N . GLN A 1 286 ? -79.639 -5.719 89.128 1.00 86.56 286 GLN A N 1
ATOM 2260 C CA . GLN A 1 286 ? -81.009 -5.234 89.021 1.00 86.56 286 GLN A CA 1
ATOM 2261 C C . GLN A 1 286 ? -81.978 -6.176 89.741 1.00 86.56 286 GLN A C 1
ATOM 2263 O O . GLN A 1 286 ? -82.837 -5.707 90.484 1.00 86.56 286 GLN A O 1
ATOM 2268 N N . GLN A 1 287 ? -81.783 -7.492 89.622 1.00 88.94 287 GLN A N 1
ATOM 2269 C CA . GLN A 1 287 ? -82.522 -8.496 90.387 1.00 88.94 287 GLN A CA 1
ATOM 2270 C C . GLN A 1 287 ? -82.298 -8.326 91.898 1.00 88.94 287 GLN A C 1
ATOM 2272 O O . GLN A 1 287 ? -83.253 -8.344 92.673 1.00 88.94 287 GLN A O 1
ATOM 2277 N N . GLN A 1 288 ? -81.055 -8.096 92.331 1.00 86.88 288 GLN A N 1
ATOM 2278 C CA . GLN A 1 288 ? -80.730 -7.838 93.735 1.00 86.88 288 GLN A CA 1
ATOM 2279 C C . GLN A 1 288 ? -81.359 -6.531 94.243 1.00 86.88 288 GLN A C 1
ATOM 2281 O O . GLN A 1 288 ? -81.871 -6.500 95.361 1.00 86.88 288 GLN A O 1
ATOM 2286 N N . GLN A 1 289 ? -81.361 -5.467 93.433 1.00 81.38 289 GLN A N 1
ATOM 2287 C CA . GLN A 1 289 ? -82.036 -4.202 93.739 1.00 81.38 289 GLN A CA 1
ATOM 2288 C C . GLN A 1 289 ? -83.557 -4.348 93.778 1.00 81.38 289 GLN A C 1
ATOM 2290 O O . GLN A 1 289 ? -84.190 -3.733 94.621 1.00 81.38 289 GLN A O 1
ATOM 2295 N N . GLN A 1 290 ? -84.161 -5.164 92.914 1.00 81.75 290 GLN A N 1
ATOM 2296 C CA . GLN A 1 290 ? -85.597 -5.451 92.958 1.00 81.75 290 GLN A CA 1
ATOM 2297 C C . GLN A 1 290 ? -85.968 -6.281 94.187 1.00 81.75 290 GLN A C 1
ATOM 2299 O O . GLN A 1 290 ? -86.972 -5.991 94.830 1.00 81.75 290 GLN A O 1
ATOM 2304 N N . LEU A 1 291 ? -85.152 -7.271 94.559 1.00 76.38 291 LEU A N 1
ATOM 2305 C CA . LEU A 1 291 ? -85.343 -8.052 95.784 1.00 76.38 291 LEU A CA 1
ATOM 2306 C C . LEU A 1 291 ? -85.192 -7.177 97.035 1.00 76.38 291 LEU A C 1
ATOM 2308 O O . LEU A 1 291 ? -86.012 -7.269 97.947 1.00 76.38 291 LEU A O 1
ATOM 2312 N N . SER A 1 292 ? -84.200 -6.282 97.070 1.00 76.94 292 SER A N 1
ATOM 2313 C CA . SER A 1 292 ? -84.020 -5.347 98.185 1.00 76.94 292 SER A CA 1
ATOM 2314 C C . SER A 1 292 ? -85.064 -4.226 98.196 1.00 76.94 292 SER A C 1
ATOM 2316 O O . SER A 1 292 ? -85.529 -3.864 99.270 1.00 76.94 292 SER A O 1
ATOM 2318 N N . ALA A 1 293 ? -85.517 -3.730 97.040 1.00 66.12 293 ALA A N 1
ATOM 2319 C CA . ALA A 1 293 ? -86.610 -2.761 96.927 1.00 66.12 293 ALA A CA 1
ATOM 2320 C C . ALA A 1 293 ? -87.973 -3.383 97.257 1.00 66.12 293 ALA A C 1
ATOM 2322 O O . ALA A 1 293 ? -88.793 -2.721 97.878 1.00 66.12 293 ALA A O 1
ATOM 2323 N N . SER A 1 294 ? -88.216 -4.654 96.925 1.00 60.81 294 SER A N 1
ATOM 2324 C CA . SER A 1 294 ? -89.399 -5.405 97.371 1.00 60.81 294 SER A CA 1
ATOM 2325 C C . SER A 1 294 ? -89.360 -5.675 98.879 1.00 60.81 294 SER A C 1
ATOM 2327 O O . SER A 1 294 ? -90.406 -5.660 99.530 1.00 60.81 294 SER A O 1
ATOM 2329 N N . ALA A 1 295 ? -88.169 -5.887 99.450 1.00 56.00 295 ALA A N 1
ATOM 2330 C CA . ALA A 1 295 ? -87.977 -5.975 100.895 1.00 56.00 295 ALA A CA 1
ATOM 2331 C C . ALA A 1 295 ? -88.163 -4.607 101.588 1.00 56.00 295 ALA A C 1
ATOM 2333 O O . ALA A 1 295 ? -88.778 -4.545 102.650 1.00 56.00 295 ALA A O 1
ATOM 2334 N N . MET A 1 296 ? -87.725 -3.506 100.963 1.00 49.72 296 MET A N 1
ATOM 2335 C CA . MET A 1 296 ? -87.922 -2.134 101.460 1.00 49.72 296 MET A CA 1
ATOM 2336 C C . MET A 1 296 ? -89.353 -1.607 101.249 1.00 49.72 296 MET A C 1
ATOM 2338 O O . MET A 1 296 ? -89.865 -0.882 102.091 1.00 49.72 296 MET A O 1
ATOM 2342 N N . ALA A 1 297 ? -90.069 -2.008 100.196 1.00 46.47 297 ALA A N 1
ATOM 2343 C CA . ALA A 1 297 ? -91.466 -1.615 99.962 1.00 46.47 297 ALA A CA 1
ATOM 2344 C C . ALA A 1 297 ? -92.444 -2.218 100.992 1.00 46.47 297 ALA A C 1
ATOM 2346 O O . ALA A 1 297 ? -93.584 -1.771 101.095 1.00 46.47 297 ALA A O 1
ATOM 2347 N N . SER A 1 298 ? -91.989 -3.189 101.792 1.00 41.09 298 SER A N 1
ATOM 2348 C CA . SER A 1 298 ? -92.741 -3.744 102.926 1.00 41.09 298 SER A CA 1
ATOM 2349 C C . SER A 1 298 ? -92.364 -3.111 104.276 1.00 41.09 298 SER A C 1
ATOM 2351 O O . SER A 1 298 ? -93.030 -3.370 105.277 1.00 41.09 298 SER A O 1
ATOM 2353 N N . GLN A 1 299 ? -91.330 -2.263 104.337 1.00 38.78 299 GLN A N 1
ATOM 2354 C CA . GLN A 1 299 ? -90.909 -1.560 105.549 1.00 38.78 299 GLN A CA 1
ATOM 2355 C C . GLN A 1 299 ? -90.427 -0.150 105.200 1.00 38.78 299 GLN A C 1
ATOM 2357 O O . GLN A 1 299 ? -89.315 0.026 104.723 1.00 38.78 299 GLN A O 1
ATOM 2362 N N . THR A 1 300 ? -91.247 0.840 105.568 1.00 35.06 300 THR A N 1
ATOM 2363 C CA . THR A 1 300 ? -90.961 2.286 105.695 1.00 35.06 300 THR A CA 1
ATOM 2364 C C . THR A 1 300 ? -91.375 3.197 104.530 1.00 35.06 300 THR A C 1
ATOM 2366 O O . THR A 1 300 ? -90.592 3.675 103.719 1.00 35.06 300 THR A O 1
ATOM 2369 N N . ALA A 1 301 ? -92.652 3.587 104.585 1.00 34.06 301 ALA A N 1
ATOM 2370 C CA . ALA A 1 301 ? -93.006 4.998 104.515 1.00 34.06 301 ALA A CA 1
ATOM 2371 C C . ALA A 1 301 ? -92.347 5.727 105.702 1.00 34.06 301 ALA A C 1
ATOM 2373 O O . ALA A 1 301 ? -92.788 5.538 106.833 1.00 34.06 301 ALA A O 1
ATOM 2374 N N . ASN A 1 302 ? -91.265 6.477 105.470 1.00 34.62 302 ASN A N 1
ATOM 2375 C CA . ASN A 1 302 ? -90.924 7.708 106.198 1.00 34.62 302 ASN A CA 1
ATOM 2376 C C . ASN A 1 302 ? -89.589 8.316 105.726 1.00 34.62 302 ASN A C 1
ATOM 2378 O O . ASN A 1 302 ? -88.571 7.639 105.648 1.00 34.62 302 ASN A O 1
ATOM 2382 N N . SER A 1 303 ? -89.620 9.643 105.551 1.00 33.50 303 SER A N 1
ATOM 2383 C CA . SER A 1 303 ? -88.505 10.613 105.595 1.00 33.50 303 SER A CA 1
ATOM 2384 C C . SER A 1 303 ? -87.388 10.575 104.528 1.00 33.50 303 SER A C 1
ATOM 2386 O O . SER A 1 303 ? -86.407 9.857 104.634 1.00 33.50 303 SER A O 1
ATOM 2388 N N . ALA A 1 304 ? -87.543 11.486 103.559 1.00 30.12 304 ALA A N 1
ATOM 2389 C CA . ALA A 1 304 ? -86.710 12.674 103.298 1.00 30.12 304 ALA A CA 1
ATOM 2390 C C . ALA A 1 304 ? -85.172 12.586 103.119 1.00 30.12 304 ALA A C 1
ATOM 2392 O O . ALA A 1 304 ? -84.440 12.322 104.064 1.00 30.12 304 ALA A O 1
ATOM 2393 N N . SER A 1 305 ? -84.744 13.134 101.963 1.00 34.12 305 SER A N 1
ATOM 2394 C CA . SER A 1 305 ? -83.495 13.886 101.673 1.00 34.12 305 SER A CA 1
ATOM 2395 C C . SER A 1 305 ? -82.170 13.101 101.789 1.00 34.12 305 SER A C 1
ATOM 2397 O O . SER A 1 305 ? -81.965 12.349 102.721 1.00 34.12 305 SER A O 1
ATOM 2399 N N . THR A 1 306 ? -81.163 13.215 100.918 1.00 33.78 306 THR A N 1
ATOM 2400 C CA . THR A 1 306 ? -80.629 14.388 100.208 1.00 33.78 306 THR A CA 1
ATOM 2401 C C . THR A 1 306 ? -79.596 13.920 99.160 1.00 33.78 306 THR A C 1
ATOM 2403 O O . THR A 1 306 ? -79.012 12.853 99.313 1.00 33.78 306 THR A O 1
ATOM 2406 N N . HIS A 1 307 ? -79.303 14.799 98.194 1.00 36.06 307 HIS A N 1
ATOM 2407 C CA . HIS A 1 307 ? -78.115 14.863 97.321 1.00 36.06 307 HIS A CA 1
ATOM 2408 C C . HIS A 1 307 ? -77.975 13.870 96.157 1.00 36.06 307 HIS A C 1
ATOM 2410 O O . HIS A 1 307 ? -77.657 12.704 96.330 1.00 36.06 307 HIS A O 1
ATOM 2416 N N . SER A 1 308 ? -78.006 14.401 94.931 1.00 33.38 308 SER A N 1
ATOM 2417 C CA . SER A 1 308 ? -76.768 14.684 94.185 1.00 33.38 308 SER A CA 1
ATOM 2418 C C . SER A 1 308 ? -77.115 15.133 92.764 1.00 33.38 308 SER A C 1
ATOM 2420 O O . SER A 1 308 ? -77.528 14.348 91.915 1.00 33.38 308 SER A O 1
ATOM 2422 N N . SER A 1 309 ? -76.958 16.431 92.531 1.00 35.25 309 SER A N 1
ATOM 2423 C CA . SER A 1 309 ? -76.850 17.040 91.212 1.00 35.25 309 SER A CA 1
ATOM 2424 C C . SER A 1 309 ? -75.378 17.377 91.027 1.00 35.25 309 SER A C 1
ATOM 2426 O O . SER A 1 309 ? -74.843 18.102 91.863 1.00 35.25 309 SER A O 1
ATOM 2428 N N . PHE A 1 310 ? -74.747 16.899 89.956 1.00 30.20 310 PHE A N 1
ATOM 2429 C CA . PHE A 1 310 ? -74.269 17.757 88.864 1.00 30.20 310 PHE A CA 1
ATOM 2430 C C . PHE A 1 310 ? -73.464 16.917 87.860 1.00 30.20 310 PHE A C 1
ATOM 2432 O O . PHE A 1 310 ? -72.501 16.236 88.205 1.00 30.20 310 PHE A O 1
ATOM 2439 N N . ALA A 1 311 ? -73.905 16.964 86.609 1.00 34.91 311 ALA A N 1
ATOM 2440 C CA . ALA A 1 311 ? -73.235 16.411 85.445 1.00 34.91 311 ALA A CA 1
ATOM 2441 C C . ALA A 1 311 ? -72.071 17.313 84.999 1.00 34.91 311 ALA A C 1
ATOM 2443 O O . ALA A 1 311 ? -72.120 18.520 85.215 1.00 34.91 311 ALA A O 1
ATOM 2444 N N . THR A 1 312 ? -71.110 16.769 84.246 1.00 38.09 312 THR A N 1
ATOM 2445 C CA . THR A 1 312 ? -70.823 17.156 82.841 1.00 38.09 312 THR A CA 1
ATOM 2446 C C . THR A 1 312 ? -69.358 16.902 82.457 1.00 38.09 312 THR A C 1
ATOM 2448 O O . THR A 1 312 ? -68.432 17.255 83.179 1.00 38.09 312 THR A O 1
ATOM 2451 N N . ALA A 1 313 ? -69.241 16.269 81.286 1.00 35.00 313 ALA A N 1
ATOM 2452 C CA . ALA A 1 313 ? -68.170 16.176 80.293 1.00 35.00 313 ALA A CA 1
ATOM 2453 C C . ALA A 1 313 ? -66.912 17.048 80.429 1.00 35.00 313 ALA A C 1
ATOM 2455 O O . ALA A 1 313 ? -67.027 18.205 80.795 1.00 35.00 313 ALA A O 1
ATOM 2456 N N . TRP A 1 314 ? -65.778 16.528 79.931 1.00 36.25 314 TRP A N 1
ATOM 2457 C CA . TRP A 1 314 ? -64.937 17.191 78.915 1.00 36.25 314 TRP A CA 1
ATOM 2458 C C . TRP A 1 314 ? -64.082 16.160 78.150 1.00 36.25 314 TRP A C 1
ATOM 2460 O O . TRP A 1 314 ? -63.296 15.414 78.730 1.00 36.25 314 TRP A O 1
ATOM 2470 N N . GLN A 1 315 ? -64.271 16.137 76.829 1.00 44.88 315 GLN A N 1
ATOM 2471 C CA . GLN A 1 315 ? -63.343 15.626 75.817 1.00 44.88 315 GLN A CA 1
ATOM 2472 C C . GLN A 1 315 ? -62.174 16.604 75.649 1.00 44.88 315 GLN A C 1
ATOM 2474 O O . GLN A 1 315 ? -62.369 17.813 75.732 1.00 44.88 315 GLN A O 1
ATOM 2479 N N . GLY A 1 316 ? -60.981 16.096 75.340 1.00 34.03 316 GLY A N 1
ATOM 2480 C CA . GLY A 1 316 ? -59.817 16.928 75.037 1.00 34.03 316 GLY A CA 1
ATOM 2481 C C . GLY A 1 316 ? -58.754 16.150 74.273 1.00 34.03 316 GLY A C 1
ATOM 2482 O O . GLY A 1 316 ? -57.945 15.448 74.867 1.00 34.03 316 GLY A O 1
ATOM 2483 N N . ALA A 1 317 ? -58.801 16.271 72.947 1.00 33.91 317 ALA A N 1
ATOM 2484 C CA . ALA A 1 317 ? -57.789 15.811 72.009 1.00 33.91 317 ALA A CA 1
ATOM 2485 C C . ALA A 1 317 ? -56.467 16.578 72.186 1.00 33.91 317 ALA A C 1
ATOM 2487 O O . ALA A 1 317 ? -56.476 17.790 72.391 1.00 33.91 317 ALA A O 1
ATOM 2488 N N . ILE A 1 318 ? -55.339 15.884 72.016 1.00 35.06 318 ILE A N 1
ATOM 2489 C CA . ILE A 1 318 ? -54.032 16.502 71.773 1.00 35.06 318 ILE A CA 1
ATOM 2490 C C . ILE A 1 318 ? -53.563 16.023 70.399 1.00 35.06 318 ILE A C 1
ATOM 2492 O O . ILE A 1 318 ? -53.019 14.934 70.251 1.00 35.06 318 ILE A O 1
ATOM 2496 N N . ALA A 1 319 ? -53.821 16.853 69.392 1.00 41.16 319 ALA A N 1
ATOM 2497 C CA . ALA A 1 319 ? -53.045 16.907 68.165 1.00 41.16 319 ALA A CA 1
ATOM 2498 C C . ALA A 1 319 ? -52.116 18.117 68.293 1.00 41.16 319 ALA A C 1
ATOM 2500 O O . ALA A 1 319 ? -52.594 19.217 68.568 1.00 41.16 319 ALA A O 1
ATOM 2501 N N . GLN A 1 320 ? -50.812 17.924 68.107 1.00 34.44 320 GLN A N 1
ATOM 2502 C CA . GLN A 1 320 ? -49.868 19.017 67.891 1.00 34.44 320 GLN A CA 1
ATOM 2503 C C . GLN A 1 320 ? -48.608 18.521 67.171 1.00 34.44 320 GLN A C 1
ATOM 2505 O O . GLN A 1 320 ? -48.101 17.443 67.476 1.00 34.44 320 GLN A O 1
ATOM 2510 N N . ASN A 1 321 ? -48.119 19.402 66.287 1.00 38.97 321 ASN A N 1
ATOM 2511 C CA . ASN A 1 321 ? -46.840 19.429 65.555 1.00 38.97 321 ASN A CA 1
ATOM 2512 C C . ASN A 1 321 ? -46.853 18.677 64.206 1.00 38.97 321 ASN A C 1
ATOM 2514 O O . ASN A 1 321 ? -46.905 17.459 64.182 1.00 38.97 321 ASN A O 1
ATOM 2518 N N . GLY A 1 322 ? -46.806 19.290 63.017 1.00 30.55 322 GLY A N 1
ATOM 2519 C CA . GLY A 1 322 ? -46.575 20.682 62.623 1.00 30.55 322 GLY A CA 1
ATOM 2520 C C . GLY A 1 322 ? -45.098 21.010 62.377 1.00 30.55 322 GLY A C 1
ATOM 2521 O O . GLY A 1 322 ? -44.453 21.445 63.321 1.00 30.55 322 GLY A O 1
ATOM 2522 N N . HIS A 1 323 ? -44.595 20.892 61.134 1.00 37.78 323 HIS A N 1
ATOM 2523 C CA . HIS A 1 323 ? -43.822 21.952 60.449 1.00 37.78 323 HIS A CA 1
ATOM 2524 C C . HIS A 1 323 ? -43.536 21.656 58.949 1.00 37.78 323 HIS A C 1
ATOM 2526 O O . HIS A 1 323 ? -43.653 20.506 58.529 1.00 37.78 323 HIS A O 1
ATOM 2532 N N . PRO A 1 324 ? -43.235 22.702 58.143 1.00 43.66 324 PRO A N 1
ATOM 2533 C CA . PRO A 1 324 ? -43.443 22.780 56.698 1.00 43.66 324 PRO A CA 1
ATOM 2534 C C . PRO A 1 324 ? -42.151 22.814 55.852 1.00 43.66 324 PRO A C 1
ATOM 2536 O O . PRO A 1 324 ? -41.070 23.084 56.357 1.00 43.66 324 PRO A O 1
ATOM 2539 N N . GLY A 1 325 ? -42.338 22.640 54.537 1.00 36.56 325 GLY A N 1
ATOM 2540 C CA . GLY A 1 325 ? -41.767 23.464 53.461 1.00 36.56 325 GLY A CA 1
ATOM 2541 C C . GLY A 1 325 ? -40.248 23.544 53.283 1.00 36.56 325 GLY A C 1
ATOM 2542 O O . GLY A 1 325 ? -39.555 24.175 54.069 1.00 36.56 325 GLY A O 1
ATOM 2543 N N . SER A 1 326 ? -39.758 23.075 52.133 1.00 36.31 326 SER A N 1
ATOM 2544 C CA . SER A 1 326 ? -38.608 23.672 51.434 1.00 36.31 326 SER A CA 1
ATOM 2545 C C . SER A 1 326 ? -38.659 23.303 49.951 1.00 36.31 326 SER A C 1
ATOM 2547 O O . SER A 1 326 ? -38.389 22.168 49.569 1.00 36.31 326 SER A O 1
ATOM 2549 N N . HIS A 1 327 ? -39.039 24.282 49.133 1.00 45.56 327 HIS A N 1
ATOM 2550 C CA . HIS A 1 327 ? -38.834 24.289 47.690 1.00 45.56 327 HIS A CA 1
ATOM 2551 C C . HIS A 1 327 ? -37.330 24.344 47.391 1.00 45.56 327 HIS A C 1
ATOM 2553 O O . HIS A 1 327 ? -36.629 25.198 47.933 1.00 45.56 327 HIS A O 1
ATOM 2559 N N . ALA A 1 328 ? -36.858 23.455 46.520 1.00 32.94 328 ALA A N 1
ATOM 2560 C CA . ALA A 1 328 ? -35.532 23.517 45.918 1.00 32.94 328 ALA A CA 1
ATOM 2561 C C . ALA A 1 328 ? -35.618 24.197 44.532 1.00 32.94 328 ALA A C 1
ATOM 2563 O O . ALA A 1 328 ? -36.628 24.027 43.843 1.00 32.94 328 ALA A O 1
ATOM 2564 N N . PRO A 1 329 ? -34.601 24.980 44.130 1.00 42.66 329 PRO A N 1
ATOM 2565 C CA . PRO A 1 329 ? -34.573 25.697 42.862 1.00 42.66 329 PRO A CA 1
ATOM 2566 C C . PRO A 1 329 ? -34.215 24.764 41.700 1.00 42.66 329 PRO A C 1
ATOM 2568 O O . PRO A 1 329 ? -33.329 23.919 41.809 1.00 42.66 329 PRO A O 1
ATOM 2571 N N . SER A 1 330 ? -34.903 24.956 40.580 1.00 42.94 330 SER A N 1
ATOM 2572 C CA . SER A 1 330 ? -34.684 24.263 39.316 1.00 42.94 330 SER A CA 1
ATOM 2573 C C . SER A 1 330 ? -33.300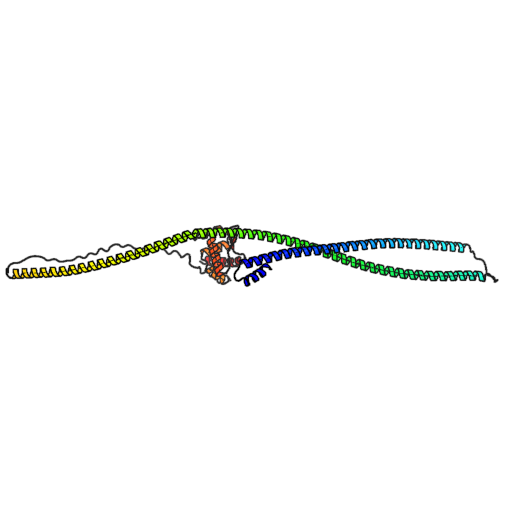 24.584 38.746 1.00 42.94 330 SER A C 1
ATOM 2575 O O . SER A 1 330 ? -33.041 25.708 38.317 1.00 42.94 330 SER A O 1
ATOM 2577 N N . THR A 1 331 ? -32.417 23.592 38.724 1.00 42.50 331 THR A N 1
ATOM 2578 C CA . THR A 1 331 ? -31.246 23.549 37.842 1.00 42.50 331 THR A CA 1
ATOM 2579 C C . THR A 1 331 ? -31.700 23.193 36.421 1.00 42.50 331 THR A C 1
ATOM 2581 O O . THR A 1 331 ? -32.526 22.286 36.288 1.00 42.50 331 THR A O 1
ATOM 2584 N N . PRO A 1 332 ? -31.210 23.870 35.364 1.00 45.00 332 PRO A N 1
ATOM 2585 C CA . PRO A 1 332 ? -31.487 23.470 33.989 1.00 45.00 332 PRO A CA 1
ATOM 2586 C C . PRO A 1 332 ? -30.879 22.092 33.734 1.00 45.00 332 PRO A C 1
ATOM 2588 O O . PRO A 1 332 ? -29.737 21.839 34.114 1.00 45.00 332 PRO A O 1
ATOM 2591 N N . ASP A 1 333 ? -31.660 21.218 33.116 1.00 42.44 333 ASP A N 1
ATOM 2592 C CA . ASP A 1 333 ? -31.237 19.892 32.683 1.00 42.44 333 ASP A CA 1
ATOM 2593 C C . ASP A 1 333 ? -30.107 20.023 31.635 1.00 42.44 333 ASP A C 1
ATOM 2595 O O . ASP A 1 333 ? -30.332 20.636 30.587 1.00 42.44 333 ASP A O 1
ATOM 2599 N N . PRO A 1 334 ? -28.888 19.511 31.888 1.00 54.03 334 PRO A N 1
ATOM 2600 C CA . PRO A 1 334 ? -27.762 19.615 30.956 1.00 54.03 334 PRO A CA 1
ATOM 2601 C C . PRO A 1 334 ? -27.915 18.747 29.692 1.00 54.03 334 PRO A C 1
ATOM 2603 O O . PRO A 1 334 ? -27.053 18.808 28.818 1.00 54.03 334 PRO A O 1
ATOM 2606 N N . ALA A 1 335 ? -28.990 17.958 29.576 1.00 50.03 335 ALA A N 1
ATOM 2607 C CA . ALA A 1 335 ? -29.224 17.025 28.471 1.00 50.03 335 ALA A CA 1
ATOM 2608 C C . ALA A 1 335 ? -30.244 17.506 27.415 1.00 50.03 335 ALA A C 1
ATOM 2610 O O . ALA A 1 335 ? -30.629 16.730 26.541 1.00 50.03 335 ALA A O 1
ATOM 2611 N N . ALA A 1 336 ? -30.717 18.757 27.471 1.00 53.44 336 ALA A N 1
ATOM 2612 C CA . ALA A 1 336 ? -31.692 19.250 26.496 1.00 53.44 336 ALA A CA 1
ATOM 2613 C C . ALA A 1 336 ? -31.040 19.494 25.109 1.00 53.44 336 ALA A C 1
ATOM 2615 O O . ALA A 1 336 ? -30.080 20.267 25.027 1.00 53.44 336 ALA A O 1
ATOM 2616 N N . PRO A 1 337 ? -31.547 18.883 24.017 1.00 56.16 337 PRO A N 1
ATOM 2617 C CA . PRO A 1 337 ? -31.033 19.113 22.669 1.00 56.16 337 PRO A CA 1
ATOM 2618 C C . PRO A 1 337 ? -31.272 20.564 22.235 1.00 56.16 337 PRO A C 1
ATOM 2620 O O . PRO A 1 337 ? -32.338 21.137 22.472 1.00 56.16 337 PRO A O 1
ATOM 2623 N N . ILE A 1 338 ? -30.259 21.167 21.613 1.00 60.81 338 ILE A N 1
ATOM 2624 C CA . ILE A 1 338 ? -30.291 22.565 21.171 1.00 60.81 338 ILE A CA 1
ATOM 2625 C C . ILE A 1 338 ? -30.971 22.645 19.805 1.00 60.81 338 ILE A C 1
ATOM 2627 O O . ILE A 1 338 ? -30.617 21.917 18.877 1.00 60.81 338 ILE A O 1
ATOM 2631 N N . ASP A 1 339 ? -31.920 23.570 19.674 1.00 62.69 339 ASP A N 1
ATOM 2632 C CA . ASP A 1 339 ? -32.547 23.903 18.397 1.00 62.69 339 ASP A CA 1
ATOM 2633 C C . ASP A 1 339 ? -31.649 24.888 17.627 1.00 62.69 339 ASP A C 1
ATOM 2635 O O . ASP A 1 339 ? -31.720 26.107 17.793 1.00 62.69 339 ASP A O 1
ATOM 2639 N N . LEU A 1 340 ? -30.703 24.340 16.862 1.00 71.06 340 LEU A N 1
ATOM 2640 C CA . LEU A 1 340 ? -29.826 25.090 15.964 1.00 71.06 340 LEU A CA 1
ATOM 2641 C C . LEU A 1 340 ? -30.513 25.244 14.602 1.00 71.06 340 LEU A C 1
ATOM 2643 O O . LEU A 1 340 ? -30.751 24.250 13.918 1.00 71.06 340 LEU A O 1
ATOM 2647 N N . ASP A 1 341 ? -30.772 26.480 14.158 1.00 69.81 341 ASP A N 1
ATOM 2648 C CA . ASP A 1 341 ? -31.267 26.736 12.796 1.00 69.81 341 ASP A CA 1
ATOM 2649 C C . ASP A 1 341 ? -30.145 26.521 11.763 1.00 69.81 341 ASP A C 1
ATOM 2651 O O . ASP A 1 341 ? -29.459 27.444 11.316 1.00 69.81 341 ASP A O 1
ATOM 2655 N N . LEU A 1 342 ? -29.934 25.255 11.398 1.00 70.56 342 LEU A N 1
ATOM 2656 C CA . LEU A 1 342 ? -28.932 24.807 10.426 1.00 70.56 342 LEU A CA 1
ATOM 2657 C C . LEU A 1 342 ? -29.406 24.957 8.970 1.00 70.56 342 LEU A C 1
ATOM 2659 O O . LEU A 1 342 ? -28.645 24.673 8.039 1.00 70.56 342 LEU A O 1
ATOM 2663 N N . SER A 1 343 ? -30.631 25.451 8.750 1.00 64.12 343 SER A N 1
ATOM 2664 C CA . SER A 1 343 ? -31.276 25.560 7.432 1.00 64.12 343 SER A CA 1
ATOM 2665 C C . SER A 1 343 ? -30.503 26.448 6.449 1.00 64.12 343 SER A C 1
ATOM 2667 O O . SER A 1 343 ? -30.627 26.298 5.234 1.00 64.12 343 SER A O 1
ATOM 2669 N N . GLN A 1 344 ? -29.676 27.368 6.957 1.00 62.88 344 GLN A N 1
ATOM 2670 C CA . GLN A 1 344 ? -28.887 28.296 6.139 1.00 62.88 344 GLN A CA 1
ATOM 2671 C C . GLN A 1 344 ? -27.493 27.762 5.760 1.00 62.88 344 GLN A C 1
ATOM 2673 O O . GLN A 1 344 ? -26.857 28.310 4.861 1.00 62.88 344 GLN A O 1
ATOM 2678 N N . ALA A 1 345 ? -27.005 26.691 6.397 1.00 68.88 345 ALA A N 1
ATOM 2679 C CA . ALA A 1 345 ? -25.606 26.261 6.288 1.00 68.88 345 ALA A CA 1
ATOM 2680 C C . ALA A 1 345 ? -25.290 25.352 5.075 1.00 68.88 345 ALA A C 1
ATOM 2682 O O . ALA A 1 345 ? -24.135 24.963 4.889 1.00 68.88 345 ALA A O 1
ATOM 2683 N N . ALA A 1 346 ? -26.279 25.031 4.226 1.00 79.75 346 ALA A N 1
ATOM 2684 C CA . ALA A 1 346 ? -26.137 24.124 3.074 1.00 79.75 346 ALA A CA 1
ATOM 2685 C C . ALA A 1 346 ? -25.422 22.800 3.437 1.00 79.75 346 ALA A C 1
ATOM 2687 O O . ALA A 1 346 ? -24.503 22.357 2.740 1.00 79.75 346 ALA A O 1
ATOM 2688 N N . LEU A 1 347 ? -25.808 22.217 4.576 1.00 86.69 347 LEU A N 1
ATOM 2689 C CA . LEU A 1 347 ? -25.312 20.937 5.080 1.00 86.69 347 LEU A CA 1
ATOM 2690 C C . LEU A 1 347 ? -26.149 19.777 4.515 1.00 86.69 347 LEU A C 1
ATOM 2692 O O . LEU A 1 347 ? -27.317 19.958 4.169 1.00 86.69 347 LEU A O 1
ATOM 2696 N N . SER A 1 348 ? -25.548 18.587 4.416 1.00 91.25 348 SER A N 1
ATOM 2697 C CA . SER A 1 348 ? -26.287 17.347 4.116 1.00 91.25 348 SER A CA 1
ATOM 2698 C C . SER A 1 348 ? -27.305 17.062 5.234 1.00 91.25 348 SER A C 1
ATOM 2700 O O . SER A 1 348 ? -27.001 17.388 6.384 1.00 91.25 348 SER A O 1
ATOM 2702 N N . PRO A 1 349 ? -28.459 16.422 4.958 1.00 88.12 349 PRO A N 1
ATOM 2703 C CA . PRO A 1 349 ? -29.384 15.967 6.002 1.00 88.12 349 PRO A CA 1
ATOM 2704 C C . PRO A 1 349 ? -28.695 15.163 7.115 1.00 88.12 349 PRO A C 1
ATOM 2706 O O . PRO A 1 349 ? -28.976 15.399 8.285 1.00 88.12 349 PRO A O 1
ATOM 2709 N N . ASP A 1 350 ? -27.731 14.307 6.774 1.00 92.12 350 ASP A N 1
ATOM 2710 C CA . ASP A 1 350 ? -27.001 13.477 7.747 1.00 92.12 350 ASP A CA 1
ATOM 2711 C C . ASP A 1 350 ? -26.202 14.326 8.750 1.00 92.12 350 ASP A C 1
ATOM 2713 O O . ASP A 1 350 ? -26.165 14.045 9.945 1.00 92.12 350 ASP A O 1
ATOM 2717 N N . TRP A 1 351 ? -25.628 15.438 8.280 1.00 93.88 351 TRP A N 1
ATOM 2718 C CA . TRP A 1 351 ? -24.906 16.393 9.123 1.00 93.88 351 TRP A CA 1
ATOM 2719 C C . TRP A 1 351 ? -25.840 17.206 10.020 1.00 93.88 351 TRP A C 1
ATOM 2721 O O . TRP A 1 351 ? -25.445 17.597 11.114 1.00 93.88 351 TRP A O 1
ATOM 2731 N N . ILE A 1 352 ? -27.072 17.462 9.576 1.00 91.44 352 ILE A N 1
ATOM 2732 C CA . ILE A 1 352 ? -28.090 18.126 10.398 1.00 91.44 352 ILE A CA 1
ATOM 2733 C C . ILE A 1 352 ? -28.509 17.193 11.539 1.00 91.44 352 ILE A C 1
ATOM 2735 O O . ILE A 1 352 ? -28.531 17.618 12.693 1.00 91.44 352 ILE A O 1
ATOM 2739 N N . THR A 1 353 ? -28.765 15.916 11.236 1.00 91.94 353 THR A N 1
ATOM 2740 C CA . THR A 1 353 ? -29.081 14.895 12.245 1.00 91.94 353 THR A CA 1
ATOM 2741 C C . THR A 1 353 ? -27.949 14.736 13.254 1.00 91.94 353 THR A C 1
ATOM 2743 O O . THR A 1 353 ? -28.204 14.806 14.453 1.00 91.94 353 THR A O 1
ATOM 2746 N N . PHE A 1 354 ? -26.708 14.621 12.776 1.00 94.94 354 PHE A N 1
ATOM 2747 C CA . PHE A 1 354 ? -25.520 14.541 13.623 1.00 94.94 354 PHE A CA 1
ATOM 2748 C C . PHE A 1 354 ? -25.435 15.710 14.617 1.00 94.94 354 PHE A C 1
ATOM 2750 O O . PHE A 1 354 ? -25.312 15.505 15.820 1.00 94.94 354 PHE A O 1
ATOM 2757 N N . VAL A 1 355 ? -25.556 16.954 14.139 1.00 93.12 355 VAL A N 1
ATOM 2758 C CA . VAL A 1 355 ? -25.437 18.137 15.007 1.00 93.12 355 VAL A CA 1
ATOM 2759 C C . VAL A 1 355 ? -26.579 18.224 16.024 1.00 93.12 355 VAL A C 1
ATOM 2761 O O . VAL A 1 355 ? -26.342 18.653 17.149 1.00 93.12 355 VAL A O 1
ATOM 2764 N N . HIS A 1 356 ? -27.795 17.796 15.671 1.00 90.69 356 HIS A N 1
ATOM 2765 C CA . HIS A 1 356 ? -28.917 17.748 16.616 1.00 90.69 356 HIS A CA 1
ATOM 2766 C C . HIS A 1 356 ? -28.768 16.673 17.699 1.00 90.69 356 HIS A C 1
ATOM 2768 O O . HIS A 1 356 ? -29.354 16.819 18.772 1.00 90.69 356 HIS A O 1
ATOM 2774 N N . GLN A 1 357 ? -28.022 15.600 17.428 1.00 91.81 357 GLN A N 1
ATOM 2775 C CA . GLN A 1 357 ? -27.757 14.535 18.398 1.00 91.81 357 GLN A CA 1
ATOM 2776 C C . GLN A 1 357 ? -26.669 14.915 19.408 1.00 91.81 357 GLN A C 1
ATOM 2778 O O . GLN A 1 357 ? -26.656 14.371 20.511 1.00 91.81 357 GLN A O 1
ATOM 2783 N N . LEU A 1 358 ? -25.789 15.865 19.071 1.00 92.38 358 LEU A N 1
ATOM 2784 C CA . LEU A 1 358 ? -24.715 16.283 19.964 1.00 92.38 358 LEU A CA 1
ATOM 2785 C C . LEU A 1 358 ? -25.238 17.152 21.127 1.00 92.38 358 LEU A C 1
ATOM 2787 O O . LEU A 1 358 ? -25.801 18.229 20.896 1.00 92.38 358 LEU A O 1
ATOM 2791 N N . PRO A 1 359 ? -24.989 16.768 22.392 1.00 92.69 359 PRO A N 1
ATOM 2792 C CA . PRO A 1 359 ? -25.228 17.631 23.534 1.00 92.69 359 PRO A CA 1
ATOM 2793 C C . PRO A 1 359 ? -24.293 18.847 23.511 1.00 92.69 359 PRO A C 1
ATOM 2795 O O . PRO A 1 359 ? -23.231 18.864 22.881 1.00 92.69 359 PRO A O 1
ATOM 2798 N N . HIS A 1 360 ? -24.677 19.892 24.248 1.00 90.69 360 HIS A N 1
ATOM 2799 C CA . HIS A 1 360 ? -24.009 21.194 24.198 1.00 90.69 360 HIS A CA 1
ATOM 2800 C C . HIS A 1 360 ? -22.492 21.124 24.420 1.00 90.69 360 HIS A C 1
ATOM 2802 O O . HIS A 1 360 ? -21.724 21.777 23.715 1.00 90.69 360 HIS A O 1
ATOM 2808 N N . TYR A 1 361 ? -22.059 20.333 25.400 1.00 93.38 361 TYR A N 1
ATOM 2809 C CA . TYR A 1 361 ? -20.651 20.218 25.765 1.00 93.38 361 TYR A CA 1
ATOM 2810 C C . TYR A 1 361 ? -19.827 19.461 24.706 1.00 93.38 361 TYR A C 1
ATOM 2812 O O . TYR A 1 361 ? -18.662 19.797 24.497 1.00 93.38 361 TYR A O 1
ATOM 2820 N N . GLU A 1 362 ? -20.421 18.507 23.981 1.00 94.62 362 GLU A N 1
ATOM 2821 C CA . GLU A 1 362 ? -19.778 17.819 22.850 1.00 94.62 362 GLU A CA 1
ATOM 2822 C C . GLU A 1 362 ? -19.650 18.744 21.641 1.00 94.62 362 GLU A C 1
ATOM 2824 O O . GLU A 1 362 ? -18.613 18.780 20.979 1.00 94.62 362 GLU A O 1
ATOM 2829 N N . LEU A 1 363 ? -20.653 19.586 21.399 1.00 93.38 363 LEU A N 1
ATOM 2830 C CA . LEU A 1 363 ? -20.585 20.578 20.334 1.00 93.38 363 LEU A CA 1
ATOM 2831 C C . LEU A 1 363 ? -19.552 21.679 20.644 1.00 93.38 363 LEU A C 1
ATOM 2833 O O . LEU A 1 363 ? -18.803 22.096 19.755 1.00 93.38 363 LEU A O 1
ATOM 2837 N N . GLN A 1 364 ? -19.432 22.102 21.909 1.00 93.69 364 GLN A N 1
ATOM 2838 C CA . GLN A 1 364 ? -18.334 22.968 22.358 1.00 93.69 364 GLN A CA 1
ATOM 2839 C C . GLN A 1 364 ? -16.963 22.311 22.150 1.00 93.69 364 GLN A C 1
ATOM 2841 O O . GLN A 1 364 ? -16.033 22.977 21.689 1.00 93.69 364 GLN A O 1
ATOM 2846 N N . ALA A 1 365 ? -16.836 21.016 22.453 1.00 94.44 365 ALA A N 1
ATOM 2847 C CA . ALA A 1 365 ? -15.611 20.257 22.225 1.00 94.44 365 ALA A CA 1
ATOM 2848 C C . ALA A 1 365 ? -15.257 20.191 20.729 1.00 94.44 365 ALA A C 1
ATOM 2850 O O . ALA A 1 365 ? -14.121 20.492 20.359 1.00 94.44 365 ALA A O 1
ATOM 2851 N N . LEU A 1 366 ? -16.232 19.917 19.855 1.00 94.56 366 LEU A N 1
ATOM 2852 C CA . LEU A 1 366 ? -16.046 19.922 18.400 1.00 94.56 366 LEU A CA 1
ATOM 2853 C C . LEU A 1 366 ? -15.584 21.296 17.884 1.00 94.56 366 LEU A C 1
ATOM 2855 O O . LEU A 1 366 ? -14.657 21.379 17.076 1.00 94.56 366 LEU A O 1
ATOM 2859 N N . CYS A 1 367 ? -16.170 22.386 18.390 1.00 93.50 367 CYS A N 1
ATOM 2860 C CA . CYS A 1 367 ? -15.745 23.746 18.048 1.00 93.50 367 CYS A CA 1
ATOM 2861 C C . CYS A 1 367 ? -14.315 24.038 18.519 1.00 93.50 367 CYS A C 1
ATOM 2863 O O . CYS A 1 367 ? -13.516 24.597 17.765 1.00 93.50 367 CYS A O 1
ATOM 2865 N N . ALA A 1 368 ? -13.966 23.621 19.740 1.00 93.56 368 ALA A N 1
ATOM 2866 C CA . ALA A 1 368 ? -12.625 23.796 20.285 1.00 93.56 368 ALA A CA 1
ATOM 2867 C C . ALA A 1 368 ? -11.567 23.082 19.430 1.00 93.56 368 ALA A C 1
ATOM 2869 O O . ALA A 1 368 ? -10.507 23.662 19.176 1.00 93.56 368 ALA A O 1
ATOM 2870 N N . ILE A 1 369 ? -11.875 21.875 18.941 1.00 93.94 369 ILE A N 1
ATOM 2871 C CA . ILE A 1 369 ? -11.011 21.100 18.039 1.00 93.94 369 ILE A CA 1
ATOM 2872 C C . ILE A 1 369 ? -10.880 21.779 16.672 1.00 93.94 369 ILE A C 1
ATOM 2874 O O . ILE A 1 369 ? -9.783 21.849 16.124 1.00 93.94 369 ILE A O 1
ATOM 2878 N N . ALA A 1 370 ? -11.972 22.319 16.131 1.00 93.12 370 ALA A N 1
ATOM 2879 C CA . ALA A 1 370 ? -11.962 22.965 14.822 1.00 93.12 370 ALA A CA 1
ATOM 2880 C C . ALA A 1 370 ? -11.157 24.272 14.776 1.00 93.12 370 ALA A C 1
ATOM 2882 O O . ALA A 1 370 ? -10.597 24.612 13.733 1.00 93.12 370 ALA A O 1
ATOM 2883 N N . GLN A 1 371 ? -11.120 25.020 15.881 1.00 90.50 371 GLN A N 1
ATOM 2884 C CA . GLN A 1 371 ? -10.572 26.380 15.916 1.00 90.50 371 GLN A CA 1
ATOM 2885 C C . GLN A 1 371 ? -9.182 26.482 16.550 1.00 90.50 371 GLN A C 1
ATOM 2887 O O . GLN A 1 371 ? -8.422 27.394 16.219 1.00 90.50 371 GLN A O 1
ATOM 2892 N N . SER A 1 372 ? -8.845 25.591 17.484 1.00 85.56 372 SER A N 1
ATOM 2893 C CA . SER A 1 372 ? -7.634 25.735 18.295 1.00 85.56 372 SER A CA 1
ATOM 2894 C C . SER A 1 372 ? -6.443 25.022 17.665 1.00 85.56 372 SER A C 1
ATOM 2896 O O . SER A 1 372 ? -6.506 23.836 17.364 1.00 85.56 372 SER A O 1
ATOM 2898 N N . THR A 1 373 ? -5.296 25.701 17.586 1.00 80.50 373 THR A N 1
ATOM 2899 C CA . THR A 1 373 ? -4.013 25.065 17.225 1.00 80.50 373 THR A CA 1
ATOM 2900 C C . THR A 1 373 ? -3.570 24.021 18.262 1.00 80.50 373 THR A C 1
ATOM 2902 O O . THR A 1 373 ? -2.781 23.136 17.947 1.00 80.50 373 THR A O 1
ATOM 2905 N N . ASN A 1 374 ? -4.067 24.118 19.503 1.00 85.50 374 ASN A N 1
ATOM 2906 C CA . ASN A 1 374 ? -3.849 23.142 20.570 1.00 85.50 374 ASN A CA 1
ATOM 2907 C C . ASN A 1 374 ? -5.159 22.905 21.353 1.00 85.50 374 ASN A C 1
ATOM 2909 O O . ASN A 1 374 ? -5.433 23.635 22.308 1.00 85.50 374 ASN A O 1
ATOM 2913 N N . PRO A 1 375 ? -5.984 21.918 20.961 1.00 90.69 375 PRO A N 1
ATOM 2914 C CA . PRO A 1 375 ? -7.291 21.696 21.578 1.00 90.69 375 PRO A CA 1
ATOM 2915 C C . PRO A 1 375 ? -7.222 21.032 22.961 1.00 90.69 375 PRO A C 1
ATOM 2917 O O . PRO A 1 375 ? -8.209 21.059 23.692 1.00 90.69 375 PRO A O 1
ATOM 2920 N N . ALA A 1 376 ? -6.072 20.478 23.363 1.00 89.81 376 ALA A N 1
ATOM 2921 C CA . ALA A 1 376 ? -5.951 19.656 24.568 1.00 89.81 376 ALA A CA 1
ATOM 2922 C C . ALA A 1 376 ? -6.305 20.407 25.865 1.00 89.81 376 ALA A C 1
ATOM 2924 O O . ALA A 1 376 ? -6.969 19.855 26.740 1.00 89.81 376 ALA A O 1
ATOM 2925 N N . SER A 1 377 ? -5.903 21.678 25.996 1.00 90.69 377 SER A N 1
ATOM 2926 C CA . SER A 1 377 ? -6.210 22.471 27.196 1.00 90.69 377 SER A CA 1
ATOM 2927 C C . SER A 1 377 ? -7.697 22.797 27.313 1.00 90.69 377 SER A C 1
ATOM 2929 O O . SER A 1 377 ? -8.264 22.709 28.399 1.00 90.69 377 SER A O 1
ATOM 2931 N N . THR A 1 378 ? -8.330 23.149 26.194 1.00 92.69 378 THR A N 1
ATOM 2932 C CA . THR A 1 378 ? -9.748 23.523 26.152 1.00 92.69 378 THR A CA 1
ATOM 2933 C C . THR A 1 378 ? -10.636 22.295 26.322 1.00 92.69 378 THR A C 1
ATOM 2935 O O . THR A 1 378 ? -11.580 22.329 27.105 1.00 92.69 378 THR A O 1
ATOM 2938 N N . LEU A 1 379 ? -10.292 21.179 25.671 1.00 93.56 379 LEU A N 1
ATOM 2939 C CA . LEU A 1 379 ? -10.983 19.901 25.852 1.00 93.56 379 LEU A CA 1
ATOM 2940 C C . LEU A 1 379 ? -10.907 19.413 27.295 1.00 93.56 379 LEU A C 1
ATOM 2942 O O . LEU A 1 379 ? -11.918 18.985 27.840 1.00 93.56 379 LEU A O 1
ATOM 2946 N N . LYS A 1 380 ? -9.741 19.538 27.940 1.00 94.06 380 LYS A N 1
ATOM 2947 C CA . LYS A 1 380 ? -9.588 19.216 29.361 1.00 94.06 380 LYS A CA 1
ATOM 2948 C C . LYS A 1 380 ? -10.529 20.040 30.237 1.00 94.06 380 LYS A C 1
ATOM 2950 O O . LYS A 1 380 ? -11.201 19.477 31.093 1.00 94.06 380 LYS A O 1
ATOM 2955 N N . GLN A 1 381 ? -10.625 21.344 29.994 1.00 94.62 381 GLN A N 1
ATOM 2956 C CA . GLN A 1 381 ? -11.521 22.217 30.750 1.00 94.62 381 GLN A CA 1
ATOM 2957 C C . GLN A 1 381 ? -13.003 21.864 30.537 1.00 94.62 381 GLN A C 1
ATOM 2959 O O . GLN A 1 381 ? -13.774 21.844 31.499 1.00 94.62 381 GLN A O 1
ATOM 2964 N N . ILE A 1 382 ? -13.405 21.572 29.296 1.00 93.00 382 ILE A N 1
ATOM 2965 C CA . ILE A 1 382 ? -14.776 21.147 28.969 1.00 93.00 382 ILE A CA 1
ATOM 2966 C C . ILE A 1 382 ? -15.084 19.808 29.650 1.00 93.00 382 ILE A C 1
ATOM 2968 O O . ILE A 1 382 ? -16.140 19.667 30.267 1.00 93.00 382 ILE A O 1
ATOM 2972 N N . ALA A 1 383 ? -14.153 18.856 29.601 1.00 93.25 383 ALA A N 1
ATOM 2973 C CA . ALA A 1 383 ? -14.304 17.548 30.221 1.00 93.25 383 ALA A CA 1
ATOM 2974 C C . ALA A 1 383 ? -14.442 17.645 31.749 1.00 93.25 383 ALA A C 1
ATOM 2976 O O . ALA A 1 383 ? -15.389 17.104 32.317 1.00 93.25 383 ALA A O 1
ATOM 2977 N N . GLU A 1 384 ? -13.569 18.415 32.406 1.00 93.38 384 GLU A N 1
ATOM 2978 C CA . GLU A 1 384 ? -13.628 18.663 33.853 1.00 93.38 384 GLU A CA 1
ATOM 2979 C C . GLU A 1 384 ? -14.949 19.325 34.270 1.00 93.38 384 GLU A C 1
ATOM 2981 O O . GLU A 1 384 ? -15.546 18.938 35.276 1.00 93.38 384 GLU A O 1
ATOM 2986 N N . SER A 1 385 ? -15.444 20.279 33.474 1.00 93.69 385 SER A N 1
ATOM 2987 C CA . SER A 1 385 ? -16.703 20.986 33.753 1.00 93.69 385 SER A CA 1
ATOM 2988 C C . SER A 1 385 ? -17.936 20.084 33.640 1.00 93.69 385 SER A C 1
ATOM 2990 O O . SER A 1 385 ? -18.953 20.367 34.267 1.00 93.69 385 SER A O 1
ATOM 2992 N N . ASN A 1 386 ? -17.843 18.997 32.868 1.00 93.12 386 ASN A N 1
ATOM 2993 C CA . ASN A 1 386 ? -18.933 18.048 32.629 1.00 93.12 386 ASN A CA 1
ATOM 2994 C C . ASN A 1 386 ? -18.680 16.677 33.282 1.00 93.12 386 ASN A C 1
ATOM 2996 O O . ASN A 1 386 ? -19.349 15.707 32.941 1.00 93.12 386 ASN A O 1
ATOM 3000 N N . LEU A 1 387 ? -17.729 16.590 34.225 1.00 92.69 387 LEU A N 1
ATOM 3001 C CA . LEU A 1 387 ? -17.374 15.358 34.945 1.00 92.69 387 LEU A CA 1
ATOM 3002 C C . LEU A 1 387 ? -17.065 14.167 34.015 1.00 92.69 387 LEU A C 1
ATOM 3004 O O . LEU A 1 387 ? -17.362 13.018 34.341 1.00 92.69 387 LEU A O 1
ATOM 3008 N N . THR A 1 388 ? -16.459 14.442 32.861 1.00 94.25 388 THR A N 1
ATOM 3009 C CA . THR A 1 388 ? -16.072 13.446 31.856 1.00 94.25 388 THR A CA 1
ATOM 3010 C C . THR A 1 388 ? -14.566 13.500 31.581 1.00 94.25 388 THR A C 1
ATOM 3012 O O . THR A 1 388 ? -13.830 14.275 32.196 1.00 94.25 388 THR A O 1
ATOM 3015 N N . MET A 1 389 ? -14.080 12.645 30.684 1.00 90.56 389 MET A N 1
ATOM 3016 C CA . MET A 1 389 ? -12.691 12.627 30.225 1.00 90.56 389 MET A CA 1
ATOM 3017 C C . MET A 1 389 ? -12.608 13.156 28.788 1.00 90.56 389 MET A C 1
ATOM 3019 O O . MET A 1 389 ? -13.522 12.889 28.008 1.00 90.56 389 MET A O 1
ATOM 3023 N N . PRO A 1 390 ? -11.529 13.864 28.402 1.00 91.62 390 PRO A N 1
ATOM 3024 C CA . PRO A 1 390 ? -11.378 14.370 27.035 1.00 91.62 390 PRO A CA 1
ATOM 3025 C C . PRO A 1 390 ? -11.481 13.263 25.977 1.00 91.62 390 PRO A C 1
ATOM 3027 O O . PRO A 1 390 ? -12.074 13.470 24.924 1.00 91.62 390 PRO A O 1
ATOM 3030 N N . GLU A 1 391 ? -11.017 12.064 26.318 1.00 92.69 391 GLU A N 1
ATOM 3031 C CA . GLU A 1 391 ? -11.001 10.913 25.415 1.00 92.69 391 GLU A CA 1
ATOM 3032 C C . GLU A 1 391 ? -12.421 10.386 25.189 1.00 92.69 391 GLU A C 1
ATOM 3034 O O . GLU A 1 391 ? -12.803 10.113 24.058 1.00 92.69 391 GLU A O 1
ATOM 3039 N N . LEU A 1 392 ? -13.249 10.382 26.240 1.00 93.69 392 LEU A N 1
ATOM 3040 C CA . LEU A 1 392 ? -14.663 10.019 26.135 1.00 93.69 392 LEU A CA 1
ATOM 3041 C C . LEU A 1 392 ? -15.473 11.046 25.340 1.00 93.69 392 LEU A C 1
ATOM 3043 O O . LEU A 1 392 ? -16.447 10.671 24.703 1.00 93.69 392 LEU A O 1
ATOM 3047 N N . LEU A 1 393 ? -15.087 12.328 25.357 1.00 93.56 393 LEU A N 1
ATOM 3048 C CA . LEU A 1 393 ? -15.721 13.338 24.502 1.00 93.56 393 LEU A CA 1
ATOM 3049 C C . LEU A 1 393 ? -15.422 13.078 23.026 1.00 93.56 393 LEU A C 1
ATOM 3051 O O . LEU A 1 393 ? -16.311 13.200 22.191 1.00 93.56 393 LEU A O 1
ATOM 3055 N N . ILE A 1 394 ? -14.176 12.725 22.707 1.00 94.31 394 ILE A N 1
ATOM 3056 C CA . ILE A 1 394 ? -13.771 12.394 21.338 1.00 94.31 394 ILE A CA 1
ATOM 3057 C C . ILE A 1 394 ? -14.499 11.128 20.873 1.00 94.31 394 ILE A C 1
ATOM 3059 O O . ILE A 1 394 ? -15.052 11.125 19.773 1.00 94.31 394 ILE A O 1
ATOM 3063 N N . ASP A 1 395 ? -14.545 10.095 21.718 1.00 94.75 395 ASP A N 1
ATOM 3064 C CA . ASP A 1 395 ? -15.227 8.833 21.422 1.00 94.75 395 ASP A CA 1
ATOM 3065 C C . ASP A 1 395 ? -16.735 9.034 21.238 1.00 94.75 395 ASP A C 1
ATOM 3067 O O . ASP A 1 395 ? -17.281 8.561 20.246 1.00 94.75 395 ASP A O 1
ATOM 3071 N N . ALA A 1 396 ? -17.395 9.798 22.118 1.00 94.88 396 ALA A N 1
ATOM 3072 C CA . ALA A 1 396 ? -18.824 10.097 22.007 1.00 94.88 396 ALA A CA 1
ATOM 3073 C C . ALA A 1 396 ? -19.154 10.850 20.708 1.00 94.88 396 ALA A C 1
ATOM 3075 O O . ALA A 1 396 ? -20.073 10.472 19.984 1.00 94.88 396 ALA A O 1
ATOM 3076 N N . ILE A 1 397 ? -18.355 11.864 20.352 1.00 95.75 397 ILE A N 1
ATOM 3077 C CA . ILE A 1 397 ? -18.527 12.609 19.096 1.00 95.75 397 ILE A CA 1
ATOM 3078 C C . ILE A 1 397 ? -18.364 11.683 17.883 1.00 95.75 397 ILE A C 1
ATOM 3080 O O . ILE A 1 397 ? -19.138 11.767 16.929 1.00 95.75 397 ILE A O 1
ATOM 3084 N N . ASN A 1 398 ? -17.361 10.805 17.905 1.00 96.56 398 ASN A N 1
ATOM 3085 C CA . ASN A 1 398 ? -17.111 9.854 16.828 1.00 96.56 398 ASN A CA 1
ATOM 3086 C C . ASN A 1 398 ? -18.182 8.760 16.739 1.00 96.56 398 ASN A C 1
ATOM 3088 O O . ASN A 1 398 ? -18.530 8.359 15.633 1.00 96.56 398 ASN A O 1
ATOM 3092 N N . GLU A 1 399 ? -18.725 8.298 17.864 1.00 96.19 399 GLU A N 1
ATOM 3093 C CA . GLU A 1 399 ? -19.834 7.342 17.909 1.00 96.19 399 GLU A CA 1
ATOM 3094 C C . GLU A 1 399 ? -21.094 7.943 17.275 1.00 96.19 399 GLU A C 1
ATOM 3096 O O . GLU A 1 399 ? -21.682 7.332 16.381 1.00 96.19 399 GLU A O 1
ATOM 3101 N N . GLN A 1 400 ? -21.441 9.183 17.638 1.00 95.50 400 GLN A N 1
ATOM 3102 C CA . GLN A 1 400 ? -22.565 9.905 17.029 1.00 95.50 400 GLN A CA 1
ATOM 3103 C C . GLN A 1 400 ? -22.335 10.176 15.536 1.00 95.50 400 GLN A C 1
ATOM 3105 O O . GLN A 1 400 ? -23.254 10.075 14.722 1.00 95.50 400 GLN A O 1
ATOM 3110 N N . ALA A 1 401 ? -21.098 10.486 15.138 1.00 95.69 401 ALA A N 1
ATOM 3111 C CA . ALA A 1 401 ? -20.754 10.671 13.731 1.00 95.69 401 ALA A CA 1
ATOM 3112 C C . ALA A 1 401 ? -20.861 9.362 12.939 1.00 95.69 401 ALA A C 1
ATOM 3114 O O . ALA A 1 401 ? -21.379 9.354 11.823 1.00 95.69 401 ALA A O 1
ATOM 3115 N N . LEU A 1 402 ? -20.443 8.244 13.529 1.00 94.56 402 LEU A N 1
ATOM 3116 C CA . LEU A 1 402 ? -20.558 6.930 12.913 1.00 94.56 402 LEU A CA 1
ATOM 3117 C C . LEU A 1 402 ? -22.027 6.512 12.748 1.00 94.56 402 LEU A C 1
ATOM 3119 O O . LEU A 1 402 ? -22.371 5.922 11.727 1.00 94.56 402 LEU A O 1
ATOM 3123 N N . GLU A 1 403 ? -22.899 6.841 13.705 1.00 94.81 403 GLU A N 1
ATOM 3124 C CA . GLU A 1 403 ? -24.335 6.545 13.620 1.00 94.81 403 GLU A CA 1
ATOM 3125 C C . GLU A 1 403 ? -25.056 7.413 12.573 1.00 94.81 403 GLU A C 1
ATOM 3127 O O . GLU A 1 403 ? -25.860 6.898 11.794 1.00 94.81 403 GLU A O 1
ATOM 3132 N N . ALA A 1 404 ? -24.757 8.715 12.522 1.00 93.56 404 ALA A N 1
ATOM 3133 C CA . ALA A 1 404 ? -25.455 9.654 11.643 1.00 93.56 404 ALA A CA 1
ATOM 3134 C C . ALA A 1 404 ? -24.855 9.752 10.230 1.00 93.56 404 ALA A C 1
ATOM 3136 O O . ALA A 1 404 ? -25.589 9.772 9.245 1.00 93.56 404 ALA A O 1
ATOM 3137 N N . ILE A 1 405 ? -23.527 9.843 10.126 1.00 93.81 405 ILE A N 1
ATOM 3138 C CA . ILE A 1 405 ? -22.786 10.098 8.878 1.00 93.81 405 ILE A CA 1
ATOM 3139 C C . ILE A 1 405 ? -22.210 8.792 8.306 1.00 93.81 405 ILE A C 1
ATOM 3141 O O . ILE A 1 405 ? -21.986 8.694 7.099 1.00 93.81 405 ILE A O 1
ATOM 3145 N N . GLY A 1 406 ? -22.010 7.770 9.145 1.00 94.19 406 GLY A N 1
ATOM 3146 C CA . GLY A 1 406 ? -21.413 6.496 8.737 1.00 94.19 406 GLY A CA 1
ATOM 3147 C C . GLY A 1 406 ? -19.885 6.504 8.715 1.00 94.19 406 GLY A C 1
ATOM 3148 O O . GLY A 1 406 ? -19.297 5.588 8.142 1.00 94.19 406 GLY A O 1
ATOM 3149 N N . ASP A 1 407 ? -19.244 7.518 9.306 1.00 95.69 407 ASP A N 1
ATOM 3150 C CA . ASP A 1 407 ? -17.786 7.659 9.319 1.00 95.69 407 ASP A CA 1
ATOM 3151 C C . ASP A 1 407 ? -17.275 8.407 10.563 1.00 95.69 407 ASP A C 1
ATOM 3153 O O . ASP A 1 407 ? -18.030 9.104 11.244 1.00 95.69 407 ASP A O 1
ATOM 3157 N N . LEU A 1 408 ? -15.979 8.270 10.849 1.00 94.75 408 LEU A N 1
ATOM 3158 C CA . LEU A 1 408 ? -15.297 8.961 11.942 1.00 94.75 408 LEU A CA 1
ATOM 3159 C C . LEU A 1 408 ? -14.867 10.359 11.493 1.00 94.75 408 LEU A C 1
ATOM 3161 O O . LEU A 1 408 ? -14.249 10.530 10.444 1.00 94.75 408 LEU A O 1
ATOM 3165 N N . ILE A 1 409 ? -15.151 11.373 12.309 1.00 95.56 409 ILE A N 1
ATOM 3166 C CA . ILE A 1 409 ? -14.825 12.766 11.969 1.00 95.56 409 ILE A CA 1
ATOM 3167 C C . ILE A 1 409 ? -13.577 13.285 12.690 1.00 95.56 409 ILE A C 1
ATOM 3169 O O . ILE A 1 409 ? -12.950 14.236 12.212 1.00 95.56 409 ILE A O 1
ATOM 3173 N N . LEU A 1 410 ? -13.216 12.678 13.826 1.00 94.50 410 LEU A N 1
ATOM 3174 C CA . LEU A 1 410 ? -12.040 13.012 14.624 1.00 94.50 410 LEU A CA 1
ATOM 3175 C C . LEU A 1 410 ? -11.012 11.880 14.558 1.00 94.50 410 LEU A C 1
ATOM 3177 O O . LEU A 1 410 ? -11.286 10.747 14.951 1.00 94.50 410 LEU A O 1
ATOM 3181 N N . GLU A 1 411 ? -9.799 12.217 14.134 1.00 92.00 411 GLU A N 1
ATOM 3182 C CA . GLU A 1 411 ? -8.637 11.336 14.135 1.00 92.00 411 GLU A CA 1
ATOM 3183 C C . GLU A 1 411 ? -7.720 11.688 15.310 1.00 92.00 411 GLU A C 1
ATOM 3185 O O . GLU A 1 411 ? -7.335 12.847 15.497 1.00 92.00 411 GLU A O 1
ATOM 3190 N N . THR A 1 412 ? -7.330 10.690 16.099 1.00 86.44 412 THR A N 1
ATOM 3191 C CA . THR A 1 412 ? -6.312 10.837 17.143 1.00 86.44 412 THR A CA 1
ATOM 3192 C C . THR A 1 412 ? -4.972 10.331 16.614 1.00 86.44 412 THR A C 1
ATOM 3194 O O . THR A 1 412 ? -4.772 9.143 16.362 1.00 86.44 412 THR A O 1
ATOM 3197 N N . THR A 1 413 ? -4.015 11.240 16.410 1.00 75.75 413 THR A N 1
ATOM 3198 C CA . THR A 1 413 ? -2.665 10.859 15.978 1.00 75.75 413 THR A CA 1
ATOM 3199 C C . THR A 1 413 ? -1.891 10.267 17.152 1.00 75.75 413 THR A C 1
ATOM 3201 O O . THR A 1 413 ? -1.714 10.924 18.182 1.00 75.75 413 THR A O 1
ATOM 3204 N N . SER A 1 414 ? -1.381 9.042 16.988 1.00 65.12 414 SER A N 1
ATOM 3205 C CA . SER A 1 414 ? -0.724 8.262 18.051 1.00 65.12 414 SER A CA 1
ATOM 3206 C C . SER A 1 414 ? 0.492 8.943 18.698 1.00 65.12 414 SER A C 1
ATOM 3208 O O . SER A 1 414 ? 0.917 8.536 19.773 1.00 65.12 414 SER A O 1
ATOM 3210 N N . GLU A 1 415 ? 1.061 9.973 18.066 1.00 64.69 415 GLU A N 1
ATOM 3211 C CA . GLU A 1 415 ? 2.261 10.669 18.547 1.00 64.69 415 GLU A CA 1
ATOM 3212 C C . GLU A 1 415 ? 1.969 11.813 19.531 1.00 64.69 415 GLU A C 1
ATOM 3214 O O . GLU A 1 415 ? 2.817 12.143 20.359 1.00 64.69 415 GLU A O 1
ATOM 3219 N N . THR A 1 416 ? 0.788 12.432 19.458 1.00 64.81 416 THR A N 1
ATOM 3220 C CA . THR A 1 416 ? 0.478 13.662 20.213 1.00 64.81 416 THR A CA 1
ATOM 3221 C C . THR A 1 416 ? -0.817 13.584 21.011 1.00 64.81 416 THR A C 1
ATOM 3223 O O . THR A 1 416 ? -1.071 14.480 21.814 1.00 64.81 416 THR A O 1
ATOM 3226 N N . ASN A 1 417 ? -1.630 12.537 20.815 1.00 72.00 417 ASN A N 1
ATOM 3227 C CA . ASN A 1 417 ? -2.960 12.381 21.418 1.00 72.00 417 ASN A CA 1
ATOM 3228 C C . ASN A 1 417 ? -3.862 13.620 21.228 1.00 72.00 417 ASN A C 1
ATOM 3230 O O . ASN A 1 417 ? -4.786 13.870 21.997 1.00 72.00 417 ASN A O 1
ATOM 3234 N N . THR A 1 418 ? -3.567 14.433 20.211 1.00 83.31 418 THR A N 1
ATOM 3235 C CA . THR A 1 418 ? -4.333 15.629 19.871 1.00 83.31 418 THR A CA 1
ATOM 3236 C C . THR A 1 418 ? -5.365 15.247 18.821 1.00 83.31 418 THR A C 1
ATOM 3238 O O . THR A 1 418 ? -4.956 14.822 17.738 1.00 83.31 418 THR A O 1
ATOM 3241 N N . PRO A 1 419 ? -6.669 15.400 19.094 1.00 90.75 419 PRO A N 1
ATOM 3242 C CA . PRO A 1 419 ? -7.690 15.145 18.090 1.00 90.75 419 PRO A CA 1
ATOM 3243 C C . PRO A 1 419 ? -7.583 16.169 16.959 1.00 90.75 419 PRO A C 1
ATOM 3245 O O . PRO A 1 419 ? -7.449 17.372 17.200 1.00 90.75 419 PRO A O 1
ATOM 3248 N N . ILE A 1 420 ? -7.648 15.685 15.723 1.00 92.94 420 ILE A N 1
ATOM 3249 C CA . ILE A 1 420 ? -7.647 16.486 14.500 1.00 92.94 420 ILE A CA 1
ATOM 3250 C C . ILE A 1 420 ? -8.877 16.090 13.683 1.00 92.94 420 ILE A C 1
ATOM 3252 O O . ILE A 1 420 ? -9.227 14.919 13.605 1.00 92.94 420 ILE A O 1
ATOM 3256 N N . ILE A 1 421 ? -9.541 17.060 13.054 1.00 94.56 421 ILE A N 1
ATOM 3257 C CA . ILE A 1 421 ? -10.650 16.769 12.134 1.00 94.56 421 ILE A CA 1
ATOM 3258 C C . ILE A 1 421 ? -10.087 16.174 10.842 1.00 94.56 421 ILE A C 1
ATOM 3260 O O . ILE A 1 421 ? -9.201 16.792 10.222 1.00 94.56 421 ILE A O 1
ATOM 3264 N N . ALA A 1 422 ? -10.644 15.032 10.428 1.00 93.56 422 ALA A N 1
ATOM 3265 C CA . ALA A 1 422 ? -10.288 14.362 9.181 1.00 93.56 422 ALA A CA 1
ATOM 3266 C C . ALA A 1 422 ? -10.399 15.332 7.993 1.00 93.56 422 ALA A C 1
ATOM 3268 O O . ALA A 1 422 ? -11.269 16.214 7.939 1.00 93.56 422 ALA A O 1
ATOM 3269 N N . GLN A 1 423 ? -9.461 15.228 7.055 1.00 92.12 423 GLN A N 1
ATOM 3270 C CA . GLN A 1 423 ? -9.211 16.245 6.030 1.00 92.12 423 GLN A CA 1
ATOM 3271 C C . GLN A 1 423 ? -10.454 16.533 5.166 1.00 92.12 423 GLN A C 1
ATOM 3273 O O . GLN A 1 423 ? -10.720 17.686 4.815 1.00 92.12 423 GLN A O 1
ATOM 3278 N N . GLU A 1 424 ? -11.222 15.494 4.863 1.00 93.56 424 GLU A N 1
ATOM 3279 C CA . GLU A 1 424 ? -12.474 15.476 4.110 1.00 93.56 424 GLU A CA 1
ATOM 3280 C C . GLU A 1 424 ? -13.609 16.248 4.794 1.00 93.56 424 GLU A C 1
ATOM 3282 O O . GLU A 1 424 ? -14.435 16.862 4.113 1.00 93.56 424 GLU A O 1
ATOM 3287 N N . TYR A 1 425 ? -13.623 16.295 6.127 1.00 95.50 425 TYR A N 1
ATOM 3288 C CA . TYR A 1 425 ? -14.712 16.887 6.904 1.00 95.50 425 TYR A CA 1
ATOM 3289 C C . TYR A 1 425 ? -14.423 18.310 7.382 1.00 95.50 425 TYR A C 1
ATOM 3291 O O . TYR A 1 425 ? -15.345 19.013 7.798 1.00 95.50 425 TYR A O 1
ATOM 3299 N N . ARG A 1 426 ? -13.187 18.806 7.236 1.00 93.12 426 ARG A N 1
ATOM 3300 C CA . ARG A 1 426 ? -12.793 20.163 7.670 1.00 93.12 426 ARG A CA 1
ATOM 3301 C C . ARG A 1 426 ? -13.697 21.267 7.130 1.00 93.12 426 ARG A C 1
ATOM 3303 O O . ARG A 1 426 ? -14.100 22.152 7.881 1.00 93.12 426 ARG A O 1
ATOM 3310 N N . SER A 1 427 ? -14.036 21.224 5.838 1.00 93.19 427 SER A N 1
ATOM 3311 C CA . SER A 1 427 ? -14.889 22.256 5.232 1.00 93.19 427 SER A CA 1
ATOM 3312 C C . SER A 1 427 ? -16.324 22.211 5.755 1.00 93.19 427 SER A C 1
ATOM 3314 O O . SER A 1 427 ? -16.981 23.250 5.784 1.00 93.19 427 SER A O 1
ATOM 3316 N N . THR A 1 428 ? -16.823 21.031 6.117 1.00 93.56 428 THR A N 1
ATOM 3317 C CA . THR A 1 428 ? -18.191 20.844 6.605 1.00 93.56 428 THR A CA 1
ATOM 3318 C C . THR A 1 428 ? -18.286 21.230 8.075 1.00 93.56 428 THR A C 1
ATOM 3320 O O . THR A 1 428 ? -19.144 22.033 8.434 1.00 93.56 428 THR A O 1
ATOM 3323 N N . VAL A 1 429 ? -17.336 20.779 8.900 1.00 93.31 429 VAL A N 1
ATOM 3324 C CA . VAL A 1 429 ? -17.249 21.163 10.316 1.00 93.31 429 VAL A CA 1
ATOM 3325 C C . VAL A 1 429 ? -17.060 22.675 10.464 1.00 93.31 429 VAL A C 1
ATOM 3327 O O . VAL A 1 429 ? -17.710 23.285 11.304 1.00 93.31 429 VAL A O 1
ATOM 3330 N N . ALA A 1 430 ? -16.281 23.328 9.594 1.00 93.38 430 ALA A N 1
ATOM 3331 C CA . ALA A 1 430 ? -16.157 24.788 9.606 1.00 93.38 430 ALA A CA 1
ATOM 3332 C C . ALA A 1 430 ? -17.508 25.514 9.420 1.00 93.38 430 ALA A C 1
ATOM 3334 O O . ALA A 1 430 ? -17.756 26.528 10.072 1.00 93.38 430 ALA A O 1
ATOM 3335 N N . LYS A 1 431 ? -18.405 24.983 8.575 1.00 92.69 431 LYS A N 1
ATOM 3336 C CA . LYS A 1 431 ? -19.760 25.535 8.393 1.00 92.69 431 LYS A CA 1
ATOM 3337 C C . LYS A 1 431 ? -20.634 25.314 9.627 1.00 92.69 431 LYS A C 1
ATOM 3339 O O . LYS A 1 431 ? -21.366 26.221 10.010 1.00 92.69 431 LYS A O 1
ATOM 3344 N N . VAL A 1 432 ? -20.536 24.139 10.255 1.00 91.00 432 VAL A N 1
ATOM 3345 C CA . VAL A 1 432 ? -21.235 23.825 11.515 1.00 91.00 432 VAL A CA 1
ATOM 3346 C C . VAL A 1 432 ? -20.811 24.797 12.617 1.00 91.00 432 VAL A C 1
ATOM 3348 O O . VAL A 1 432 ? -21.657 25.402 13.268 1.00 91.00 432 VAL A O 1
ATOM 3351 N N . VAL A 1 433 ? -19.505 25.018 12.768 1.00 91.31 433 VAL A N 1
ATOM 3352 C CA . VAL A 1 433 ? -18.940 25.958 13.746 1.00 91.31 433 VAL A CA 1
ATOM 3353 C C . VAL A 1 433 ? -19.417 27.389 13.482 1.00 91.31 433 VAL A C 1
ATOM 3355 O O . VAL A 1 433 ? -19.820 28.087 14.410 1.00 91.31 433 VAL A O 1
ATOM 3358 N N . GLN A 1 434 ? -19.447 27.822 12.219 1.00 91.12 434 GLN A N 1
ATOM 3359 C CA . GLN A 1 434 ? -19.953 29.146 11.851 1.00 91.12 434 GLN A CA 1
ATOM 3360 C C . GLN A 1 434 ? -21.446 29.318 12.185 1.00 91.12 434 GLN A C 1
ATOM 3362 O O . GLN A 1 434 ? -21.847 30.376 12.674 1.00 91.12 434 GLN A O 1
ATOM 3367 N N . ALA A 1 435 ? -22.266 28.291 11.939 1.00 88.19 435 ALA A N 1
ATOM 3368 C CA . ALA A 1 435 ? -23.684 28.300 12.294 1.00 88.19 435 ALA A CA 1
ATOM 3369 C C . ALA A 1 435 ? -23.884 28.345 13.818 1.00 88.19 435 ALA A C 1
ATOM 3371 O O . ALA A 1 435 ? -24.709 29.111 14.319 1.00 88.19 435 ALA A O 1
ATOM 3372 N N . TYR A 1 436 ? -23.070 27.596 14.562 1.00 88.62 436 TYR A N 1
ATOM 3373 C CA . TYR A 1 436 ? -23.089 27.611 16.019 1.00 88.62 436 TYR A CA 1
ATOM 3374 C C . TYR A 1 436 ? -22.722 28.982 16.603 1.00 88.62 436 TYR A C 1
ATOM 3376 O O . TYR A 1 436 ? -23.451 29.507 17.445 1.00 88.62 436 TYR A O 1
ATOM 3384 N N . GLU A 1 437 ? -21.660 29.627 16.116 1.00 86.69 437 GLU A N 1
ATOM 3385 C CA . GLU A 1 437 ? -21.298 30.981 16.555 1.00 86.69 437 GLU A CA 1
ATOM 3386 C C . GLU A 1 437 ? -22.380 32.018 16.241 1.00 86.69 437 GLU A C 1
ATOM 3388 O O . GLU A 1 437 ? -22.601 32.946 17.024 1.00 86.69 437 GLU A O 1
ATOM 3393 N N . ALA A 1 438 ? -23.049 31.885 15.092 1.00 85.69 438 ALA A N 1
ATOM 3394 C CA . ALA A 1 438 ? -24.168 32.748 14.737 1.00 85.69 438 ALA A CA 1
ATOM 3395 C C . ALA A 1 438 ? -25.330 32.574 15.729 1.00 85.69 438 ALA A C 1
ATOM 3397 O O . ALA A 1 438 ? -25.875 33.571 16.202 1.00 85.69 438 ALA A O 1
ATOM 3398 N N . SER A 1 439 ? -25.649 31.336 16.122 1.00 83.44 439 SER A N 1
ATOM 3399 C CA . SER A 1 439 ? -26.683 31.071 17.132 1.00 83.44 439 SER A CA 1
ATOM 3400 C C . SER A 1 439 ? -26.327 31.648 18.510 1.00 83.44 439 SER A C 1
ATOM 3402 O O . SER A 1 439 ? -27.173 32.285 19.132 1.00 83.44 439 SER A O 1
ATOM 3404 N N . GLN A 1 440 ? -25.061 31.552 18.944 1.00 80.06 440 GLN A N 1
ATOM 3405 C CA . GLN A 1 440 ? -24.621 32.109 20.230 1.00 80.06 440 GLN A CA 1
ATOM 3406 C C . GLN A 1 440 ? -24.650 33.638 20.282 1.00 80.06 440 GLN A C 1
ATOM 3408 O O . GLN A 1 440 ? -24.871 34.201 21.343 1.00 80.06 440 GLN A O 1
ATOM 3413 N N . LYS A 1 441 ? -24.419 34.327 19.158 1.00 76.25 441 LYS A N 1
ATOM 3414 C CA . LYS A 1 441 ? -24.494 35.800 19.099 1.00 76.25 441 LYS A CA 1
ATOM 3415 C C . LYS A 1 441 ? -25.925 36.337 19.128 1.00 76.25 441 LYS A C 1
ATOM 3417 O O . LYS A 1 441 ? -26.105 37.543 19.286 1.00 76.25 441 LYS A O 1
ATOM 3422 N N . THR A 1 442 ? -26.909 35.472 18.895 1.00 66.56 442 THR A N 1
ATOM 3423 C CA . THR A 1 442 ? -28.326 35.848 18.799 1.00 66.56 442 THR A CA 1
ATOM 3424 C C . THR A 1 442 ? -29.094 35.556 20.096 1.00 66.56 442 THR A C 1
ATOM 3426 O O . THR A 1 442 ? -30.189 36.090 20.276 1.00 66.56 442 THR A O 1
ATOM 3429 N N . ALA A 1 443 ? -28.518 34.742 20.986 1.00 53.69 443 ALA A N 1
ATOM 3430 C CA . ALA A 1 443 ? -28.967 34.517 22.361 1.00 53.69 443 ALA A CA 1
ATOM 3431 C C . ALA A 1 443 ? -28.339 35.547 23.312 1.00 53.69 443 ALA A C 1
ATOM 3433 O O . ALA A 1 443 ? -29.030 35.934 24.283 1.00 53.69 443 ALA A O 1
#

pLDDT: mean 79.81, std 19.44, range [30.12, 97.81]

Radius of gyration: 68.82 Å; chains: 1; bounding box: 163×64×218 Å

Sequence (443 aa):
MAFGISFGVSLVFSKGDWGKAFGTGCLTFLGSQVGAIVASRQAEDALTWRMDELKGHIRALQRKRSEAYIDLLDVIEEHDRIIANINSLQSQTKQMKAQNAVSNRSNQPFPSWDLSVPTQRRTTAEIQDLDSKIKELEQEEAAVNESLTITLAAKQRAELSLTTTQAELKQVQQKVADQKSLQTRLQAEIQQLQLTKQQLEQQLTQVQEQVATLEQYRTELDRLVSAAEPTRQQVEAGAQSLQGAIEQLQQQIRSLHGELGQLEDQILERRTQKEDLDRELTSLRQQQQQLSASAMASQTANSASTHSSFATAWQGAIAQNGHPGSHAPSTPDPAAPIDLDLSQAALSPDWITFVHQLPHYELQALCAIAQSTNPASTLKQIAESNLTMPELLIDAINEQALEAIGDLILETTSETNTPIIAQEYRSTVAKVVQAYEASQKTA

Foldseek 3Di:
DQLVVQLVVLPVPPPPPNVVSVVSSVVRVVVVVVVVVVVVVVVVVVVVVVVVVVVVVVVVVVVVVVVVVVVVVVVVVVVVVVVVVVVVVVVVVVVVVVVVVVVVVVDDDDDDDDDDDDCVVVVVVVVVVVVVVVVVVVVVVVVVVVVVVVVVVVVVVVVVVVVVVVVVVVVVVVVVVVVVVVVVVVVVVVVVVVVVVVVVVVVVVVVVVVVVVVVVVVVVVVVVVVVVVVVVVVVVVVVVVVVVVVVVVVVVVVVVVVVVVVVVVVVVVVVVVVVVVVVVVVVVVVVVVVVVVVVVVVPDDDDDDDDDDDDDDDDDDDDDDDDDDDDDDDDDDQADFDDQPCVPLPADPLVVQLNRNDGPLLLVLLLLQLPDPFSVVVLCVSQVVVVHDSVVSQVVSQVSCCVRVVGGQWDQDPPPSRTHGDPVCSVVSVSVSVSVVVVVVVD

Secondary structure (DSSP, 8-state):
-HHHHHHHHHHHHSSS-HHHHHHHHHHHHHHHHHHHHHHHHHHHHHHHHHHHHHHHHHHHHHHHHHHHHHHHHHHHHHHHHHHHHHHHHHHHHHHHHHHHHHHHHS-PPPP-----SSTHHHHHHHHHHHHHHHHHHHHHHHHHHHHHHHHHHHHHHHHHHHHHHHHHHHHHHHHHHHHHHHHHHHHHHHHHHHHHHHHHHHHHHHHHHHHHHHHHHHHHHHHHHHHHHHHHHHHHHHHHHHHHHHHHHHHHHHHHHHHHHHHHHHHHHHHHHHHHHHHHHHHHHHHHHHHHHHHHTTS---------------------------PPP-PPPTTPPP---GGGS---HHHHHHHHHS-HHHHHHHHHHHH-S-THHHHHHHHHHTT--HHHHHHHHHHHHHHHTSS--EEE-TTT--EEE-TTTHHHHHHHHHHHHHHHHH-